Protein AF-0000000086377781 (afdb_homodimer)

InterPro domains:
  IPR003107 HAT (Half-A-TPR) repeat [SM00386] (103-135)
  IPR003107 HAT (Half-A-TPR) repeat [SM00386] (136-169)
  IPR003107 HAT (Half-A-TPR) repeat [SM00386] (243-275)
  IPR011990 Tetratricopeptide-like helical domain superfamily [G3DSA:1.25.40.10] (82-345)
  IPR011990 Tetratricopeptide-like helical domain superfamily [SSF48452] (58-337)
  IPR059164 PRP39, C-terminal HAT repeat [PF23241] (65-203)

Structure (mmCIF, N/CA/C/O backbone):
data_AF-0000000086377781-model_v1
#
loop_
_entity.id
_entity.type
_entity.pdbx_description
1 polymer 'Pre-mRNA-processing factor 39'
#
loop_
_atom_site.group_PDB
_atom_site.id
_atom_site.type_symbol
_atom_site.label_atom_id
_atom_site.label_alt_id
_atom_site.label_comp_id
_atom_site.label_asym_id
_atom_site.label_entity_id
_atom_site.label_seq_id
_atom_site.pdbx_PDB_ins_code
_atom_site.Cartn_x
_atom_site.Cartn_y
_atom_site.Cartn_z
_atom_site.occupancy
_atom_site.B_iso_or_equiv
_atom_site.auth_seq_id
_atom_site.auth_comp_id
_atom_site.auth_asym_id
_atom_site.auth_atom_id
_atom_site.pdbx_PDB_model_num
ATOM 1 N N . ALA A 1 1 ? 1.831 -38.312 -58.688 1 31.59 1 ALA A N 1
ATOM 2 C CA . ALA A 1 1 ? 1.943 -38.25 -57.25 1 31.59 1 ALA A CA 1
ATOM 3 C C . ALA A 1 1 ? 0.597 -38.5 -56.594 1 31.59 1 ALA A C 1
ATOM 5 O O . ALA A 1 1 ? 0.523 -38.656 -55.344 1 31.59 1 ALA A O 1
ATOM 6 N N . SER A 1 2 ? -0.494 -38.406 -57.375 1 34.12 2 SER A N 1
ATOM 7 C CA . SER A 1 2 ? -1.917 -38.406 -57.031 1 34.12 2 SER A CA 1
ATOM 8 C C . SER A 1 2 ? -2.369 -39.812 -56.656 1 34.12 2 SER A C 1
ATOM 10 O O . SER A 1 2 ? -3.195 -39.969 -55.75 1 34.12 2 SER A O 1
ATOM 12 N N . THR A 1 3 ? -1.932 -40.875 -57.438 1 37.75 3 THR A N 1
ATOM 13 C CA . THR A 1 3 ? -2.428 -42.25 -57.344 1 37.75 3 THR A CA 1
ATOM 14 C C . THR A 1 3 ? -1.861 -42.938 -56.125 1 37.75 3 THR A C 1
ATOM 16 O O . THR A 1 3 ? -2.43 -43.938 -55.625 1 37.75 3 THR A O 1
ATOM 19 N N . GLN A 1 4 ? -0.523 -42.625 -55.812 1 32.03 4 GLN A N 1
ATOM 20 C CA . GLN A 1 4 ? 0.218 -43.375 -54.781 1 32.03 4 GLN A CA 1
ATOM 21 C C . GLN A 1 4 ? -0.338 -43.094 -53.406 1 32.03 4 GLN A C 1
ATOM 23 O O . GLN A 1 4 ? -0.135 -43.875 -52.469 1 32.03 4 GLN A O 1
ATOM 28 N N . ASN A 1 5 ? -0.89 -41.844 -53.25 1 31.72 5 ASN A N 1
ATOM 29 C CA . ASN A 1 5 ? -1.349 -41.438 -51.906 1 31.72 5 ASN A CA 1
ATOM 30 C C . ASN A 1 5 ? -2.576 -42.25 -51.469 1 31.72 5 ASN A C 1
ATOM 32 O O . ASN A 1 5 ? -3.068 -42.062 -50.375 1 31.72 5 ASN A O 1
ATOM 36 N N . LEU A 1 6 ? -3.268 -42.938 -52.5 1 32.91 6 LEU A N 1
ATOM 37 C CA . LEU A 1 6 ? -4.461 -43.75 -52.219 1 32.91 6 LEU A CA 1
ATOM 38 C C . LEU A 1 6 ? -4.105 -45 -51.438 1 32.91 6 LEU A C 1
ATOM 40 O O . LEU A 1 6 ? -4.941 -45.562 -50.719 1 32.91 6 LEU A O 1
ATOM 44 N N . GLN A 1 7 ? -2.887 -45.562 -51.875 1 31.39 7 GLN A N 1
ATOM 45 C CA . GLN A 1 7 ? -2.561 -46.875 -51.344 1 31.39 7 GLN A CA 1
ATOM 46 C C . GLN A 1 7 ? -2.305 -46.844 -49.844 1 31.39 7 GLN A C 1
ATOM 48 O O . GLN A 1 7 ? -2.613 -47.781 -49.125 1 31.39 7 GLN A O 1
ATOM 53 N N . ASN A 1 8 ? -1.575 -45.719 -49.469 1 31.3 8 ASN A N 1
ATOM 54 C CA . ASN A 1 8 ? -1.135 -45.719 -48.094 1 31.3 8 ASN A CA 1
ATOM 55 C C . ASN A 1 8 ? -2.305 -45.531 -47.125 1 31.3 8 ASN A C 1
ATOM 57 O O . ASN A 1 8 ? -2.137 -45.625 -45.906 1 31.3 8 ASN A O 1
ATOM 61 N N . CYS A 1 9 ? -3.426 -44.969 -47.688 1 30.78 9 CYS A N 1
ATOM 62 C CA . CYS A 1 9 ? -4.602 -44.844 -46.844 1 30.78 9 CYS A CA 1
ATOM 63 C C . CYS A 1 9 ? -5.18 -46.219 -46.531 1 30.78 9 CYS A C 1
ATOM 65 O O . CYS A 1 9 ? -6.098 -46.344 -45.719 1 30.78 9 CYS A O 1
ATOM 67 N N . LYS A 1 10 ? -4.941 -47.125 -47.594 1 37.44 10 LYS A N 1
ATOM 68 C CA . LYS A 1 10 ? -5.57 -48.438 -47.469 1 37.44 10 LYS A CA 1
ATOM 69 C C . LYS A 1 10 ? -4.969 -49.188 -46.281 1 37.44 10 LYS A C 1
ATOM 71 O O . LYS A 1 10 ? -5.621 -50.062 -45.688 1 37.44 10 LYS A O 1
ATOM 76 N N . ALA A 1 11 ? -3.67 -48.875 -46.125 1 33.34 11 ALA A N 1
ATOM 77 C CA . ALA A 1 11 ? -3.008 -49.75 -45.125 1 33.34 11 ALA A CA 1
ATOM 78 C C . ALA A 1 11 ? -3.398 -49.344 -43.719 1 33.34 11 ALA A C 1
ATOM 80 O O . ALA A 1 11 ? -3.531 -50.188 -42.844 1 33.34 11 ALA A O 1
ATOM 81 N N . TYR A 1 12 ? -3.393 -47.938 -43.438 1 31.16 12 TYR A N 1
ATOM 82 C CA . TYR A 1 12 ? -3.654 -47.562 -42.031 1 31.16 12 TYR A CA 1
ATOM 83 C C . TYR A 1 12 ? -5.055 -47.969 -41.625 1 31.16 12 TYR A C 1
ATOM 85 O O . TYR A 1 12 ? -5.324 -48.156 -40.438 1 31.16 12 TYR A O 1
ATOM 93 N N . LYS A 1 13 ? -5.977 -48.188 -42.562 1 35.62 13 LYS A N 1
ATOM 94 C CA . LYS A 1 13 ? -7.305 -48.688 -42.219 1 35.62 13 LYS A CA 1
ATOM 95 C C . LYS A 1 13 ? -7.242 -50.125 -41.719 1 35.62 13 LYS A C 1
ATOM 97 O O . LYS A 1 13 ? -8 -50.5 -40.812 1 35.62 13 LYS A O 1
ATOM 102 N N . LEU A 1 14 ? -6.285 -50.875 -42.312 1 34.12 14 LEU A N 1
ATOM 103 C CA . LEU A 1 14 ? -6.266 -52.25 -41.906 1 34.12 14 LEU A CA 1
ATOM 104 C C . LEU A 1 14 ? -5.758 -52.406 -40.469 1 34.12 14 LEU A C 1
ATOM 106 O O . LEU A 1 14 ? -6.242 -53.219 -39.719 1 34.12 14 LEU A O 1
ATOM 110 N N . GLU A 1 15 ? -4.707 -51.562 -40.156 1 33.78 15 GLU A N 1
ATOM 111 C CA . GLU A 1 15 ? -4.156 -51.781 -38.812 1 33.78 15 GLU A CA 1
ATOM 112 C C . GLU A 1 15 ? -5.145 -51.344 -37.719 1 33.78 15 GLU A C 1
ATOM 114 O O . GLU A 1 15 ? -5.152 -51.906 -36.625 1 33.78 15 GLU A O 1
ATOM 119 N N . ILE A 1 16 ? -5.961 -50.344 -38.031 1 33.59 16 ILE A N 1
ATOM 120 C CA . ILE A 1 16 ? -6.906 -49.938 -37 1 33.59 16 ILE A CA 1
ATOM 121 C C . ILE A 1 16 ? -7.938 -51.062 -36.781 1 33.59 16 ILE A C 1
ATOM 123 O O . ILE A 1 16 ? -8.422 -51.25 -35.656 1 33.59 16 ILE A O 1
ATOM 127 N N . TRP A 1 17 ? -8.211 -51.875 -37.844 1 32.12 17 TRP A N 1
ATOM 128 C CA . TRP A 1 17 ? -9.195 -52.906 -37.625 1 32.12 17 TRP A CA 1
ATOM 129 C C . TRP A 1 17 ? -8.672 -53.969 -36.656 1 32.12 17 TRP A C 1
ATOM 131 O O . TRP A 1 17 ? -9.422 -54.469 -35.812 1 32.12 17 TRP A O 1
ATOM 141 N N . HIS A 1 18 ? -7.371 -54.219 -36.75 1 33.41 18 HIS A N 1
ATOM 142 C CA . HIS A 1 18 ? -6.902 -55.312 -35.875 1 33.41 18 HIS A CA 1
ATOM 143 C C . HIS A 1 18 ? -6.902 -54.875 -34.406 1 33.41 18 HIS A C 1
ATOM 145 O O . HIS A 1 18 ? -7.031 -55.719 -33.531 1 33.41 18 HIS A O 1
ATOM 151 N N . ILE A 1 19 ? -6.512 -53.594 -34.156 1 33.38 19 ILE A N 1
ATOM 152 C CA . ILE A 1 19 ? -6.391 -53.219 -32.75 1 33.38 19 ILE A CA 1
ATOM 153 C C . ILE A 1 19 ? -7.773 -53.188 -32.125 1 33.38 19 ILE A C 1
ATOM 155 O O . ILE A 1 19 ? -7.918 -53.531 -30.938 1 33.38 19 ILE A O 1
ATOM 159 N N . CYS A 1 20 ? -8.828 -52.812 -32.906 1 33.59 20 CYS A N 1
ATOM 160 C CA . CYS A 1 20 ? -10.133 -52.812 -32.25 1 33.59 20 CYS A CA 1
ATOM 161 C C . CYS A 1 20 ? -10.586 -54.219 -31.906 1 33.59 20 CYS A C 1
ATOM 163 O O . CYS A 1 20 ? -11.586 -54.406 -31.203 1 33.59 20 CYS A O 1
ATOM 165 N N . SER A 1 21 ? -10.023 -55.188 -32.625 1 33.97 21 SER A N 1
ATOM 166 C CA . SER A 1 21 ? -10.555 -56.531 -32.375 1 33.97 21 SER A CA 1
ATOM 167 C C . SER A 1 21 ? -10.102 -57.031 -31.016 1 33.97 21 SER A C 1
ATOM 169 O O . SER A 1 21 ? -10.609 -58.062 -30.531 1 33.97 21 SER A O 1
ATOM 171 N N . SER A 1 22 ? -8.844 -56.719 -30.656 1 34.06 22 SER A N 1
ATOM 172 C CA . SER A 1 22 ? -8.359 -57.5 -29.531 1 34.06 22 SER A CA 1
ATOM 173 C C . SER A 1 22 ? -9 -57.031 -28.234 1 34.06 22 SER A C 1
ATOM 175 O O . SER A 1 22 ? -8.836 -57.688 -27.188 1 34.06 22 SER A O 1
ATOM 177 N N . LEU A 1 23 ? -9.242 -55.781 -28.047 1 34.06 23 LEU A N 1
ATOM 178 C CA . LEU A 1 23 ? -9.609 -55.406 -26.703 1 34.06 23 LEU A CA 1
ATOM 179 C C . LEU A 1 23 ? -11.039 -55.812 -26.375 1 34.06 23 LEU A C 1
ATOM 181 O O . LEU A 1 23 ? -11.703 -55.156 -25.562 1 34.06 23 LEU A O 1
ATOM 185 N N . VAL A 1 24 ? -11.711 -56.625 -27.203 1 30.75 24 VAL A N 1
ATOM 186 C CA . VAL A 1 24 ? -13.055 -56.969 -26.781 1 30.75 24 VAL A CA 1
ATOM 187 C C . VAL A 1 24 ? -12.984 -57.844 -25.531 1 30.75 24 VAL A C 1
ATOM 189 O O . VAL A 1 24 ? -12.461 -58.969 -25.578 1 30.75 24 VAL A O 1
ATOM 192 N N . PRO A 1 25 ? -12.711 -57.25 -24.328 1 32.47 25 PRO A N 1
ATOM 193 C CA . PRO A 1 25 ? -12.812 -58.156 -23.188 1 32.47 25 PRO A CA 1
ATOM 194 C C . PRO A 1 25 ? -13.961 -59.156 -23.328 1 32.47 25 PRO A C 1
ATOM 196 O O . PRO A 1 25 ? -14.922 -58.906 -24.062 1 32.47 25 PRO A O 1
ATOM 199 N N . SER A 1 26 ? -13.656 -60.406 -23.078 1 31.7 26 SER A N 1
ATOM 200 C CA . SER A 1 26 ? -14.617 -61.5 -22.922 1 31.7 26 SER A CA 1
ATOM 201 C C . SER A 1 26 ? -15.766 -61.094 -22 1 31.7 26 SER A C 1
ATOM 203 O O . SER A 1 26 ? -15.562 -60.812 -20.828 1 31.7 26 SER A O 1
ATOM 205 N N . ILE A 1 27 ? -16.719 -60.219 -22.328 1 30.03 27 ILE A N 1
ATOM 206 C CA . ILE A 1 27 ? -17.969 -60.062 -21.609 1 30.03 27 ILE A CA 1
ATOM 207 C C . ILE A 1 27 ? -18.453 -61.406 -21.078 1 30.03 27 ILE A C 1
ATOM 209 O O . ILE A 1 27 ? -18.703 -62.344 -21.859 1 30.03 27 ILE A O 1
ATOM 213 N N . SER A 1 28 ? -17.844 -61.844 -19.938 1 30.23 28 SER A N 1
ATOM 214 C CA . SER A 1 28 ? -18.438 -62.938 -19.172 1 30.23 28 SER A CA 1
ATOM 215 C C . SER A 1 28 ? -19.953 -62.938 -19.281 1 30.23 28 SER A C 1
ATOM 217 O O . SER A 1 28 ? -20.578 -61.875 -19.391 1 30.23 28 SER A O 1
ATOM 219 N N . LEU A 1 29 ? -20.547 -64.062 -19.562 1 30.47 29 LEU A N 1
ATOM 220 C CA . LEU A 1 29 ? -21.906 -64.562 -19.75 1 30.47 29 LEU A CA 1
ATOM 221 C C . LEU A 1 29 ? -22.844 -64.062 -18.688 1 30.47 29 LEU A C 1
ATOM 223 O O . LEU A 1 29 ? -22.438 -63.844 -17.547 1 30.47 29 LEU A O 1
ATOM 227 N N . ILE A 1 30 ? -23.984 -63.438 -19.109 1 31.7 30 ILE A N 1
ATOM 228 C CA . ILE A 1 30 ? -25.266 -63.031 -18.531 1 31.7 30 ILE A CA 1
ATOM 229 C C . ILE A 1 30 ? -25.656 -64 -17.422 1 31.7 30 ILE A C 1
ATOM 231 O O . ILE A 1 30 ? -25.75 -65.25 -17.656 1 31.7 30 ILE A O 1
ATOM 235 N N . SER A 1 31 ? -25.234 -63.75 -16.188 1 32.78 31 SER A N 1
ATOM 236 C CA . SER A 1 31 ? -25.922 -64.5 -15.133 1 32.78 31 SER A CA 1
ATOM 237 C C . SER A 1 31 ? -27.375 -64.75 -15.492 1 32.78 31 SER A C 1
ATOM 239 O O . SER A 1 31 ? -28.016 -63.906 -16.172 1 32.78 31 SER A O 1
ATOM 241 N N . PRO A 1 32 ? -27.859 -66 -15.391 1 34.38 32 PRO A N 1
ATOM 242 C CA . PRO A 1 32 ? -29.281 -66.312 -15.594 1 34.38 32 PRO A CA 1
ATOM 243 C C . PRO A 1 32 ? -30.203 -65.375 -14.852 1 34.38 32 PRO A C 1
ATOM 245 O O . PRO A 1 32 ? -30.109 -65.25 -13.625 1 34.38 32 PRO A O 1
ATOM 248 N N . LEU A 1 33 ? -30.422 -64.062 -15.305 1 32.5 33 LEU A N 1
ATOM 249 C CA . LEU A 1 33 ? -31.5 -63.25 -14.789 1 32.5 33 LEU A CA 1
ATOM 250 C C . LEU A 1 33 ? -32.688 -64.062 -14.32 1 32.5 33 LEU A C 1
ATOM 252 O O . LEU A 1 33 ? -32.844 -65.25 -14.766 1 32.5 33 LEU A O 1
ATOM 256 N N . LEU A 1 34 ? -33.375 -63.625 -13.266 1 37.03 34 LEU A N 1
ATOM 257 C CA . LEU A 1 34 ? -34.625 -64.125 -12.672 1 37.03 34 LEU A CA 1
ATOM 258 C C . LEU A 1 34 ? -35.562 -64.562 -13.75 1 37.03 34 LEU A C 1
ATOM 260 O O . LEU A 1 34 ? -35.5 -64.125 -14.898 1 37.03 34 LEU A O 1
ATOM 264 N N . PRO A 1 35 ? -36.312 -65.75 -13.516 1 37.31 35 PRO A N 1
ATOM 265 C CA . PRO A 1 35 ? -37.375 -66.188 -14.383 1 37.31 35 PRO A CA 1
ATOM 266 C C . PRO A 1 35 ? -38.281 -65.062 -14.891 1 37.31 35 PRO A C 1
ATOM 268 O O . PRO A 1 35 ? -38.969 -64.438 -14.102 1 37.31 35 PRO A O 1
ATOM 271 N N . PHE A 1 36 ? -37.75 -64.125 -15.539 1 37.38 36 PHE A N 1
ATOM 272 C CA . PHE A 1 36 ? -38.781 -63.25 -16.156 1 37.38 36 PHE A CA 1
ATOM 273 C C . PHE A 1 36 ? -39.875 -64.125 -16.797 1 37.38 36 PHE A C 1
ATOM 275 O O . PHE A 1 36 ? -39.562 -64.938 -17.672 1 37.38 36 PHE A O 1
ATOM 282 N N . GLN A 1 37 ? -40.906 -64.5 -16.078 1 41.94 37 GLN A N 1
ATOM 283 C CA . GLN A 1 37 ? -42.094 -65.25 -16.5 1 41.94 37 GLN A CA 1
ATOM 284 C C . GLN A 1 37 ? -42.469 -64.875 -17.938 1 41.94 37 GLN A C 1
ATOM 286 O O . GLN A 1 37 ? -43.031 -65.75 -18.641 1 41.94 37 GLN A O 1
ATOM 291 N N . GLY A 1 38 ? -42.781 -63.562 -18.172 1 44.16 38 GLY A N 1
ATOM 292 C CA . GLY A 1 38 ? -43.469 -63.344 -19.453 1 44.16 38 GLY A CA 1
ATOM 293 C C . GLY A 1 38 ? -42.531 -63.594 -20.641 1 44.16 38 GLY A C 1
ATOM 294 O O . GLY A 1 38 ? -41.312 -63.562 -20.516 1 44.16 38 GLY A O 1
ATOM 295 N N . ALA A 1 39 ? -42.938 -64.375 -21.734 1 48.16 39 ALA A N 1
ATOM 296 C CA . ALA A 1 39 ? -42.375 -64.75 -23.031 1 48.16 39 ALA A CA 1
ATOM 297 C C . ALA A 1 39 ? -41.625 -63.594 -23.656 1 48.16 39 ALA A C 1
ATOM 299 O O . ALA A 1 39 ? -42.219 -62.656 -24.156 1 48.16 39 ALA A O 1
ATOM 300 N N . LEU A 1 40 ? -40.531 -63.031 -23.062 1 53.06 40 LEU A N 1
ATOM 301 C CA . LEU A 1 40 ? -39.844 -62 -23.797 1 53.06 40 LEU A CA 1
ATOM 302 C C . LEU A 1 40 ? -39.531 -62.469 -25.219 1 53.06 40 LEU A C 1
ATOM 304 O O . LEU A 1 40 ? -39.062 -63.562 -25.438 1 53.06 40 LEU A O 1
ATOM 308 N N . ASP A 1 41 ? -40.281 -62 -26.266 1 63.66 41 ASP A N 1
ATOM 309 C CA . ASP A 1 41 ? -40.188 -62.312 -27.688 1 63.66 41 ASP A CA 1
ATOM 310 C C . ASP A 1 41 ? -38.75 -62.312 -28.156 1 63.66 41 ASP A C 1
ATOM 312 O O . ASP A 1 41 ? -38.031 -61.312 -27.922 1 63.66 41 ASP A O 1
ATOM 316 N N . PRO A 1 42 ? -38.156 -63.438 -28.375 1 67.06 42 PRO A N 1
ATOM 317 C CA . PRO A 1 42 ? -36.781 -63.562 -28.859 1 67.06 42 PRO A CA 1
ATOM 318 C C . PRO A 1 42 ? -36.438 -62.5 -29.906 1 67.06 42 PRO A C 1
ATOM 320 O O . PRO A 1 42 ? -35.312 -62.031 -29.953 1 67.06 42 PRO A O 1
ATOM 323 N N . GLU A 1 43 ? -37.469 -62.156 -30.609 1 68.12 43 GLU A N 1
ATOM 324 C CA . GLU A 1 43 ? -37.219 -61.188 -31.672 1 68.12 43 GLU A CA 1
ATOM 325 C C . GLU A 1 43 ? -36.906 -59.812 -31.094 1 68.12 43 GLU A C 1
ATOM 327 O O . GLU A 1 43 ? -36.031 -59.125 -31.609 1 68.12 43 GLU A O 1
ATOM 332 N N . LYS A 1 44 ? -37.438 -59.531 -30.062 1 76.75 44 LYS A N 1
ATOM 333 C CA . LYS A 1 44 ? -37.219 -58.219 -29.438 1 76.75 44 LYS A CA 1
ATOM 334 C C . LYS A 1 44 ? -35.844 -58.188 -28.734 1 76.75 44 LYS A C 1
ATOM 336 O O . LYS A 1 44 ? -35.156 -57.156 -28.766 1 76.75 44 LYS A O 1
ATOM 341 N N . LEU A 1 45 ? -35.531 -59.281 -28.203 1 70.19 45 LEU A N 1
ATOM 342 C CA . LEU A 1 45 ? -34.25 -59.344 -27.547 1 70.19 45 LEU A CA 1
ATOM 343 C C . LEU A 1 45 ? -33.125 -59.219 -28.578 1 70.19 45 LEU A C 1
ATOM 345 O O . LEU A 1 45 ? -32.094 -58.562 -28.297 1 70.19 45 LEU A O 1
ATOM 349 N N . ILE A 1 46 ? -33.406 -59.906 -29.719 1 73.38 46 ILE A N 1
ATOM 350 C CA . ILE A 1 46 ? -32.406 -59.812 -30.797 1 73.38 46 ILE A CA 1
ATOM 351 C C . ILE A 1 46 ? -32.344 -58.375 -31.297 1 73.38 46 ILE A C 1
ATOM 353 O O . ILE A 1 46 ? -31.25 -57.844 -31.531 1 73.38 46 ILE A O 1
ATOM 357 N N . GLU A 1 47 ? -33.469 -57.75 -31.406 1 75.88 47 GLU A N 1
ATOM 358 C CA . GLU A 1 47 ? -33.531 -56.375 -31.875 1 75.88 47 GLU A CA 1
ATOM 359 C C . GLU A 1 47 ? -32.844 -55.406 -30.906 1 75.88 47 GLU A C 1
ATOM 361 O O . GLU A 1 47 ? -32.125 -54.5 -31.328 1 75.88 47 GLU A O 1
ATOM 366 N N . GLN A 1 48 ? -33 -55.625 -29.672 1 78.31 48 GLN A N 1
ATOM 367 C CA . GLN A 1 48 ? -32.375 -54.812 -28.656 1 78.31 48 GLN A CA 1
ATOM 368 C C . GLN A 1 48 ? -30.859 -55 -28.656 1 78.31 48 GLN A C 1
ATOM 370 O O . GLN A 1 48 ? -30.109 -54.031 -28.516 1 78.31 48 GLN A O 1
ATOM 375 N N . SER A 1 49 ? -30.609 -56.281 -28.844 1 75.19 49 SER A N 1
ATOM 376 C CA . SER A 1 49 ? -29.188 -56.594 -28.906 1 75.19 49 SER A CA 1
ATOM 377 C C . SER A 1 49 ? -28.531 -55.938 -30.125 1 75.19 49 SER A C 1
ATOM 379 O O . SER A 1 49 ? -27.422 -55.406 -30.031 1 75.19 49 SER A O 1
ATOM 381 N N . ILE A 1 50 ? -29.266 -56 -31.172 1 76.81 50 ILE A N 1
ATOM 382 C CA . ILE A 1 50 ? -28.766 -55.406 -32.406 1 76.81 50 ILE A CA 1
ATOM 383 C C . ILE A 1 50 ? -28.688 -53.875 -32.25 1 76.81 50 ILE A C 1
ATOM 385 O O . ILE A 1 50 ? -27.719 -53.25 -32.656 1 76.81 50 ILE A O 1
ATOM 389 N N . SER A 1 51 ? -29.641 -53.344 -31.609 1 78.31 51 SER A N 1
ATOM 390 C CA . SER A 1 51 ? -29.688 -51.906 -31.391 1 78.31 51 SER A CA 1
ATOM 391 C C . SER A 1 51 ? -28.547 -51.438 -30.5 1 78.31 51 SER A C 1
ATOM 393 O O . SER A 1 51 ? -27.922 -50.406 -30.781 1 78.31 51 SER A O 1
ATOM 395 N N . ILE A 1 52 ? -28.297 -52.188 -29.516 1 74.5 52 ILE A N 1
ATOM 396 C CA . ILE A 1 52 ? -27.203 -51.844 -28.609 1 74.5 52 ILE A CA 1
ATOM 397 C C . ILE A 1 52 ? -25.875 -51.969 -29.359 1 74.5 52 ILE A C 1
ATOM 399 O O . ILE A 1 52 ? -25 -51.125 -29.234 1 74.5 52 ILE A O 1
ATOM 403 N N . ARG A 1 53 ? -25.781 -53.062 -30.188 1 72.31 53 ARG A N 1
ATOM 404 C CA . ARG A 1 53 ? -24.562 -53.25 -30.953 1 72.31 53 ARG A CA 1
ATOM 405 C C . ARG A 1 53 ? -24.375 -52.156 -31.984 1 72.31 53 ARG A C 1
ATOM 407 O O . ARG A 1 53 ? -23.266 -51.656 -32.219 1 72.31 53 ARG A O 1
ATOM 414 N N . GLN A 1 54 ? -25.516 -51.75 -32.5 1 75.94 54 GLN A N 1
ATOM 415 C CA . GLN A 1 54 ? -25.469 -50.656 -33.5 1 75.94 54 GLN A CA 1
ATOM 416 C C . GLN A 1 54 ? -25.078 -49.344 -32.812 1 75.94 54 GLN A C 1
ATOM 418 O O . GLN A 1 54 ? -24.328 -48.562 -33.375 1 75.94 54 GLN A O 1
ATOM 423 N N . GLN A 1 55 ? -25.5 -49.156 -31.672 1 73.38 55 GLN A N 1
ATOM 424 C CA . GLN A 1 55 ? -25.156 -47.969 -30.922 1 73.38 55 GLN A CA 1
ATOM 425 C C . GLN A 1 55 ? -23.688 -47.938 -30.547 1 73.38 55 GLN A C 1
ATOM 427 O O . GLN A 1 55 ? -23.016 -46.906 -30.672 1 73.38 55 GLN A O 1
ATOM 432 N N . ILE A 1 56 ? -23.297 -49.031 -30.125 1 73.5 56 ILE A N 1
ATOM 433 C CA . ILE A 1 56 ? -21.875 -49.188 -29.781 1 73.5 56 ILE A CA 1
ATOM 434 C C . ILE A 1 56 ? -21.016 -48.969 -31.031 1 73.5 56 ILE A C 1
ATOM 436 O O . ILE A 1 56 ? -20 -48.281 -30.984 1 73.5 56 ILE A O 1
ATOM 440 N N . PHE A 1 57 ? -21.5 -49.5 -32.094 1 75.62 57 PHE A N 1
ATOM 441 C CA . PHE A 1 57 ? -20.781 -49.375 -33.344 1 75.62 57 PHE A CA 1
ATOM 442 C C . PHE A 1 57 ? -20.766 -47.906 -33.812 1 75.62 57 PHE A C 1
ATOM 444 O O . PHE A 1 57 ? -19.734 -47.406 -34.219 1 75.62 57 PHE A O 1
ATOM 451 N N . SER A 1 58 ? -21.844 -47.312 -33.688 1 72.62 58 SER A N 1
ATOM 452 C CA . SER A 1 58 ? -21.938 -45.938 -34.094 1 72.62 58 SER A CA 1
ATOM 453 C C . SER A 1 58 ? -21.094 -45.031 -33.188 1 72.62 58 SER A C 1
ATOM 455 O O . SER A 1 58 ? -20.438 -44.094 -33.688 1 72.62 58 SER A O 1
ATOM 457 N N . HIS A 1 59 ? -21.125 -45.344 -31.984 1 72 59 HIS A N 1
ATOM 458 C CA . HIS A 1 59 ? -20.328 -44.594 -31.031 1 72 59 HIS A CA 1
ATOM 459 C C . HIS A 1 59 ? -18.828 -44.781 -31.297 1 72 59 HIS A C 1
ATOM 461 O O . HIS A 1 59 ? -18.078 -43.781 -31.328 1 72 59 HIS A O 1
ATOM 467 N N . ASN A 1 60 ? -18.516 -45.938 -31.531 1 73.38 60 ASN A N 1
ATOM 468 C CA . ASN A 1 60 ? -17.125 -46.219 -31.844 1 73.38 60 ASN A CA 1
ATOM 469 C C . ASN A 1 60 ? -16.688 -45.594 -33.156 1 73.38 60 ASN A C 1
ATOM 471 O O . ASN A 1 60 ? -15.562 -45.094 -33.25 1 73.38 60 ASN A O 1
ATOM 475 N N . GLU A 1 61 ? -17.594 -45.625 -34.094 1 74.25 61 GLU A N 1
ATOM 476 C CA . GLU A 1 61 ? -17.312 -45 -35.375 1 74.25 61 GLU A CA 1
ATOM 477 C C . GLU A 1 61 ? -17.141 -43.5 -35.25 1 74.25 61 GLU A C 1
ATOM 479 O O . GLU A 1 61 ? -16.281 -42.906 -35.875 1 74.25 61 GLU A O 1
ATOM 484 N N . ALA A 1 62 ? -17.953 -42.969 -34.438 1 75 62 ALA A N 1
ATOM 485 C CA . ALA A 1 62 ? -17.875 -41.531 -34.188 1 75 62 ALA A CA 1
ATOM 486 C C . ALA A 1 62 ? -16.547 -41.156 -33.531 1 75 62 ALA A C 1
ATOM 488 O O . ALA A 1 62 ? -15.922 -40.156 -33.875 1 75 62 ALA A O 1
ATOM 489 N N . GLU A 1 63 ? -16.156 -41.906 -32.594 1 78.75 63 GLU A N 1
ATOM 490 C CA . GLU A 1 63 ? -14.891 -41.688 -31.922 1 78.75 63 GLU A CA 1
ATOM 491 C C . GLU A 1 63 ? -13.711 -41.844 -32.875 1 78.75 63 GLU A C 1
ATOM 493 O O . GLU A 1 63 ? -12.766 -41.031 -32.844 1 78.75 63 GLU A O 1
ATOM 498 N N . VAL A 1 64 ? -13.797 -42.812 -33.656 1 81.94 64 VAL A N 1
ATOM 499 C CA . VAL A 1 64 ? -12.727 -43.062 -34.625 1 81.94 64 VAL A CA 1
ATOM 500 C C . VAL A 1 64 ? -12.648 -41.906 -35.625 1 81.94 64 VAL A C 1
ATOM 502 O O . VAL A 1 64 ? -11.562 -41.469 -36 1 81.94 64 VAL A O 1
ATOM 505 N N . SER A 1 65 ? -13.805 -41.469 -36 1 84.44 65 SER A N 1
ATOM 506 C CA . SER A 1 65 ? -13.844 -40.344 -36.969 1 84.44 65 SER A CA 1
ATOM 507 C C . SER A 1 65 ? -13.227 -39.094 -36.375 1 84.44 65 SER A C 1
ATOM 509 O O . SER A 1 65 ? -12.508 -38.375 -37.062 1 84.44 65 SER A O 1
ATOM 511 N N . LYS A 1 66 ? -13.531 -38.875 -35.156 1 87.62 66 LYS A N 1
ATOM 512 C CA . LYS A 1 66 ? -12.953 -37.688 -34.5 1 87.62 66 LYS A CA 1
ATOM 513 C C . LYS A 1 66 ? -11.438 -37.812 -34.406 1 87.62 66 LYS A C 1
ATOM 515 O O . LYS A 1 66 ? -10.727 -36.812 -34.688 1 87.62 66 LYS A O 1
ATOM 520 N N . ARG A 1 67 ? -10.969 -38.938 -34.156 1 90.5 67 ARG A N 1
ATOM 521 C CA . ARG A 1 67 ? -9.523 -39.156 -34.062 1 90.5 67 ARG A CA 1
ATOM 522 C C . ARG A 1 67 ? -8.867 -38.938 -35.438 1 90.5 67 ARG A C 1
ATOM 524 O O . ARG A 1 67 ? -7.77 -38.406 -35.531 1 90.5 67 ARG A O 1
ATOM 531 N N . TRP A 1 68 ? -9.555 -39.344 -36.406 1 91 68 TRP A N 1
ATOM 532 C CA . TRP A 1 68 ? -9.039 -39.156 -37.75 1 91 68 TRP A CA 1
ATOM 533 C C . TRP A 1 68 ? -8.875 -37.688 -38.062 1 91 68 TRP A C 1
ATOM 535 O O . TRP A 1 68 ? -7.898 -37.281 -38.719 1 91 68 TRP A O 1
ATOM 545 N N . ASN A 1 69 ? -9.836 -37 -37.719 1 93.5 69 ASN A N 1
ATOM 546 C CA . ASN A 1 69 ? -9.766 -35.562 -37.969 1 93.5 69 ASN A CA 1
ATOM 547 C C . ASN A 1 69 ? -8.562 -34.938 -37.25 1 93.5 69 ASN A C 1
ATOM 549 O O . ASN A 1 69 ? -7.891 -34.062 -37.812 1 93.5 69 ASN A O 1
ATOM 553 N N . PHE A 1 70 ? -8.312 -35.375 -35.969 1 95.88 70 PHE A N 1
ATOM 554 C CA . PHE A 1 70 ? -7.145 -34.875 -35.25 1 95.88 70 PHE A CA 1
ATOM 555 C C . PHE A 1 70 ? -5.859 -35.312 -35.969 1 95.88 70 PHE A C 1
ATOM 557 O O . PHE A 1 70 ? -4.938 -34.5 -36.125 1 95.88 70 PHE A O 1
ATOM 564 N N . GLU A 1 71 ? -5.828 -36.594 -36.406 1 95.12 71 GLU A N 1
ATOM 565 C CA . GLU A 1 71 ? -4.641 -37.125 -37.062 1 95.12 71 GLU A CA 1
ATOM 566 C C . GLU A 1 71 ? -4.348 -36.406 -38.375 1 95.12 71 GLU A C 1
ATOM 568 O O . GLU A 1 71 ? -3.186 -36.125 -38.688 1 95.12 71 GLU A O 1
ATOM 573 N N . ASP A 1 72 ? -5.391 -36.062 -39.062 1 93.38 72 ASP A N 1
ATOM 574 C CA . ASP A 1 72 ? -5.258 -35.312 -40.312 1 93.38 72 ASP A CA 1
ATOM 575 C C . ASP A 1 72 ? -4.73 -33.906 -40.062 1 93.38 72 ASP A C 1
ATOM 577 O O . ASP A 1 72 ? -4.164 -33.281 -40.969 1 93.38 72 ASP A O 1
ATOM 581 N N . GLY A 1 73 ? -4.961 -33.438 -38.938 1 94 73 GLY A N 1
ATOM 582 C CA . GLY A 1 73 ? -4.535 -32.094 -38.594 1 94 73 GLY A CA 1
ATOM 583 C C . GLY A 1 73 ? -3.064 -32 -38.219 1 94 73 GLY A C 1
ATOM 584 O O . GLY A 1 73 ? -2.496 -30.922 -38.156 1 94 73 GLY A O 1
ATOM 585 N N . ILE A 1 74 ? -2.449 -33.156 -38 1 95.38 74 ILE A N 1
ATOM 586 C CA . ILE A 1 74 ? -1.023 -33.188 -37.688 1 95.38 74 ILE A CA 1
ATOM 587 C C . ILE A 1 74 ? -0.215 -33.125 -38.969 1 95.38 74 ILE A C 1
ATOM 589 O O . ILE A 1 74 ? -0.078 -34.094 -39.688 1 95.38 74 ILE A O 1
ATOM 593 N N . LYS A 1 75 ? 0.307 -32 -39.219 1 92.88 75 LYS A N 1
ATOM 594 C CA . LYS A 1 75 ? 1.035 -31.781 -40.469 1 92.88 75 LYS A CA 1
ATOM 595 C C . LYS A 1 75 ? 2.52 -32.094 -40.312 1 92.88 75 LYS A C 1
ATOM 597 O O . LYS A 1 75 ? 3.189 -32.469 -41.25 1 92.88 75 LYS A O 1
ATOM 602 N N . ARG A 1 76 ? 3.057 -31.938 -39.031 1 93.06 76 ARG A N 1
ATOM 603 C CA . ARG A 1 76 ? 4.457 -32.188 -38.719 1 93.06 76 ARG A CA 1
ATOM 604 C C . ARG A 1 76 ? 4.59 -33.125 -37.5 1 93.06 76 ARG A C 1
ATOM 606 O O . ARG A 1 76 ? 4.723 -32.656 -36.375 1 93.06 76 ARG A O 1
ATOM 613 N N . PRO A 1 77 ? 4.711 -34.406 -37.75 1 91.31 77 PRO A N 1
ATOM 614 C CA . PRO A 1 77 ? 4.773 -35.344 -36.625 1 91.31 77 PRO A CA 1
ATOM 615 C C . PRO A 1 77 ? 6.188 -35.531 -36.094 1 91.31 77 PRO A C 1
ATOM 617 O O . PRO A 1 77 ? 6.391 -36.25 -35.125 1 91.31 77 PRO A O 1
ATOM 620 N N . TYR A 1 78 ? 7.141 -34.875 -36.75 1 93.94 78 TYR A N 1
ATOM 621 C CA . TYR A 1 78 ? 8.531 -34.938 -36.312 1 93.94 78 TYR A CA 1
ATOM 622 C C . TYR A 1 78 ? 8.984 -33.594 -35.75 1 93.94 78 TYR A C 1
ATOM 624 O O . TYR A 1 78 ? 8.328 -32.562 -35.938 1 93.94 78 TYR A O 1
ATOM 632 N N . PHE A 1 79 ? 10.094 -33.562 -35.062 1 94.75 79 PHE A N 1
ATOM 633 C CA . PHE A 1 79 ? 10.602 -32.344 -34.469 1 94.75 79 PHE A CA 1
ATOM 634 C C . PHE A 1 79 ? 11.258 -31.453 -35.531 1 94.75 79 PHE A C 1
ATOM 636 O O . PHE A 1 79 ? 11.969 -31.953 -36.406 1 94.75 79 PHE A O 1
ATOM 643 N N . HIS A 1 80 ? 10.984 -30.234 -35.438 1 93.75 80 HIS A N 1
ATOM 644 C CA . HIS A 1 80 ? 11.648 -29.188 -36.219 1 93.75 80 HIS A CA 1
ATOM 645 C C . HIS A 1 80 ? 11.82 -27.922 -35.375 1 93.75 80 HIS A C 1
ATOM 647 O O . HIS A 1 80 ? 10.961 -27.594 -34.562 1 93.75 80 HIS A O 1
ATOM 653 N N . VAL A 1 81 ? 12.938 -27.234 -35.656 1 92.38 81 VAL A N 1
ATOM 654 C CA . VAL A 1 81 ? 13.289 -26.062 -34.875 1 92.38 81 VAL A CA 1
ATOM 655 C C . VAL A 1 81 ? 12.305 -24.922 -35.156 1 92.38 81 VAL A C 1
ATOM 657 O O . VAL A 1 81 ? 12.055 -24.078 -34.312 1 92.38 81 VAL A O 1
ATOM 660 N N . LYS A 1 82 ? 11.742 -25 -36.344 1 94.62 82 LYS A N 1
ATOM 661 C CA . LYS A 1 82 ? 10.758 -23.969 -36.688 1 94.62 82 LYS A CA 1
ATOM 662 C C . LYS A 1 82 ? 9.492 -24.109 -35.844 1 94.62 82 LYS A C 1
ATOM 664 O O . LYS A 1 82 ? 8.961 -25.219 -35.719 1 94.62 82 LYS A O 1
ATOM 669 N N . PRO A 1 83 ? 8.992 -23.078 -35.344 1 95.06 83 PRO A N 1
ATOM 670 C CA . PRO A 1 83 ? 7.793 -23.141 -34.5 1 95.06 83 PRO A CA 1
ATOM 671 C C . PRO A 1 83 ? 6.57 -23.656 -35.25 1 95.06 83 PRO A C 1
ATOM 673 O O . PRO A 1 83 ? 6.469 -23.438 -36.469 1 95.06 83 PRO A O 1
ATOM 676 N N . LEU A 1 84 ? 5.719 -24.328 -34.562 1 95.62 84 LEU A N 1
ATOM 677 C CA . LEU A 1 84 ? 4.465 -24.812 -35.125 1 95.62 84 LEU A CA 1
ATOM 678 C C . LEU A 1 84 ? 3.443 -23.688 -35.25 1 95.62 84 LEU A C 1
ATOM 680 O O . LEU A 1 84 ? 3.484 -22.734 -34.469 1 95.62 84 LEU A O 1
ATOM 684 N N . GLU A 1 85 ? 2.676 -23.781 -36.281 1 95.38 85 GLU A N 1
ATOM 685 C CA . GLU A 1 85 ? 1.594 -22.812 -36.438 1 95.38 85 GLU A CA 1
ATOM 686 C C . GLU A 1 85 ? 0.575 -22.938 -35.312 1 95.38 85 GLU A C 1
ATOM 688 O O . GLU A 1 85 ? 0.432 -24 -34.719 1 95.38 85 GLU A O 1
ATOM 693 N N . ARG A 1 86 ? -0.16 -21.859 -35.062 1 94.12 86 ARG A N 1
ATOM 694 C CA . ARG A 1 86 ? -1.146 -21.812 -33.969 1 94.12 86 ARG A CA 1
ATOM 695 C C . ARG A 1 86 ? -2.195 -22.906 -34.156 1 94.12 86 ARG A C 1
ATOM 697 O O . ARG A 1 86 ? -2.619 -23.531 -33.188 1 94.12 86 ARG A O 1
ATOM 704 N N . ALA A 1 87 ? -2.559 -23.141 -35.375 1 95.06 87 ALA A N 1
ATOM 705 C CA . ALA A 1 87 ? -3.586 -24.141 -35.656 1 95.06 87 ALA A CA 1
ATOM 706 C C . ALA A 1 87 ? -3.102 -25.547 -35.312 1 95.06 87 ALA A C 1
ATOM 708 O O . ALA A 1 87 ? -3.879 -26.375 -34.844 1 95.06 87 ALA A O 1
ATOM 709 N N . GLN A 1 88 ? -1.909 -25.828 -35.531 1 95.94 88 GLN A N 1
ATOM 710 C CA . GLN A 1 88 ? -1.333 -27.125 -35.219 1 95.94 88 GLN A CA 1
ATOM 711 C C . GLN A 1 88 ? -1.255 -27.344 -33.719 1 95.94 88 GLN A C 1
ATOM 713 O O . GLN A 1 88 ? -1.539 -28.438 -33.219 1 95.94 88 GLN A O 1
ATOM 718 N N . LEU A 1 89 ? -0.862 -26.328 -33.062 1 97 89 LEU A N 1
ATOM 719 C CA . LEU A 1 89 ? -0.808 -26.391 -31.609 1 97 89 LEU A CA 1
ATOM 720 C C . LEU A 1 89 ? -2.197 -26.625 -31.016 1 97 89 LEU A C 1
ATOM 722 O O . LEU A 1 89 ? -2.359 -27.438 -30.109 1 97 89 LEU A O 1
ATOM 726 N N . ARG A 1 90 ? -3.158 -25.938 -31.562 1 96.88 90 ARG A N 1
ATOM 727 C CA . ARG A 1 90 ? -4.535 -26.125 -31.125 1 96.88 90 ARG A CA 1
ATOM 728 C C . ARG A 1 90 ? -5.008 -27.547 -31.375 1 96.88 90 ARG A C 1
ATOM 730 O O . ARG A 1 90 ? -5.707 -28.141 -30.547 1 96.88 90 ARG A O 1
ATOM 737 N N . ASN A 1 91 ? -4.641 -28.094 -32.5 1 97.44 91 ASN A N 1
ATOM 738 C CA . ASN A 1 91 ? -5.008 -29.469 -32.812 1 97.44 91 ASN A CA 1
ATOM 739 C C . ASN A 1 91 ? -4.461 -30.453 -31.781 1 97.44 91 ASN A C 1
ATOM 741 O O . ASN A 1 91 ? -5.18 -31.344 -31.328 1 97.44 91 ASN A O 1
ATOM 745 N N . TRP A 1 92 ? -3.193 -30.234 -31.438 1 97.75 92 TRP A N 1
ATOM 746 C CA . TRP A 1 92 ? -2.584 -31.109 -30.438 1 97.75 92 TRP A CA 1
ATOM 747 C C . TRP A 1 92 ? -3.295 -30.969 -29.094 1 97.75 92 TRP A C 1
ATOM 749 O O . TRP A 1 92 ? -3.578 -31.969 -28.438 1 97.75 92 TRP A O 1
ATOM 759 N N . ARG A 1 93 ? -3.605 -29.766 -28.719 1 97.5 93 ARG A N 1
ATOM 760 C CA . ARG A 1 93 ? -4.293 -29.516 -27.453 1 97.5 93 ARG A CA 1
ATOM 761 C C . ARG A 1 93 ? -5.637 -30.234 -27.406 1 97.5 93 ARG A C 1
ATOM 763 O O . ARG A 1 93 ? -5.938 -30.953 -26.453 1 97.5 93 ARG A O 1
ATOM 770 N N . ASP A 1 94 ? -6.375 -30.016 -28.422 1 97.25 94 ASP A N 1
ATOM 771 C CA . ASP A 1 94 ? -7.715 -30.594 -28.5 1 97.25 94 ASP A CA 1
ATOM 772 C C . ASP A 1 94 ? -7.656 -32.125 -28.562 1 97.25 94 ASP A C 1
ATOM 774 O O . ASP A 1 94 ? -8.492 -32.812 -27.969 1 97.25 94 ASP A O 1
ATOM 778 N N . TYR A 1 95 ? -6.73 -32.625 -29.297 1 97.38 95 TYR A N 1
ATOM 779 C CA . TYR A 1 95 ? -6.543 -34.062 -29.422 1 97.38 95 TYR A CA 1
ATOM 780 C C . TYR A 1 95 ? -6.223 -34.688 -28.078 1 97.38 95 TYR A C 1
ATOM 782 O O . TYR A 1 95 ? -6.836 -35.688 -27.672 1 97.38 95 TYR A O 1
ATOM 790 N N . LEU A 1 96 ? -5.328 -34.094 -27.391 1 97.94 96 LEU A N 1
ATOM 791 C CA . LEU A 1 96 ? -4.949 -34.594 -26.078 1 97.94 96 LEU A CA 1
ATOM 792 C C . LEU A 1 96 ? -6.129 -34.531 -25.109 1 97.94 96 LEU A C 1
ATOM 794 O O . LEU A 1 96 ? -6.367 -35.469 -24.344 1 97.94 96 LEU A O 1
ATOM 798 N N . ASP A 1 97 ? -6.859 -33.406 -25.188 1 97.31 97 ASP A N 1
ATOM 799 C CA . ASP A 1 97 ? -8.031 -33.281 -24.328 1 97.31 97 ASP A CA 1
ATOM 800 C C . ASP A 1 97 ? -9.047 -34.375 -24.609 1 97.31 97 ASP A C 1
ATOM 802 O O . ASP A 1 97 ? -9.617 -34.938 -23.672 1 97.31 97 ASP A O 1
ATOM 806 N N . PHE A 1 98 ? -9.219 -34.594 -25.812 1 96.19 98 PHE A N 1
ATOM 807 C CA . PHE A 1 98 ? -10.164 -35.625 -26.234 1 96.19 98 PHE A CA 1
ATOM 808 C C . PHE A 1 98 ? -9.727 -37 -25.719 1 96.19 98 PHE A C 1
ATOM 810 O O . PHE A 1 98 ? -10.539 -37.75 -25.172 1 96.19 98 PHE A O 1
ATOM 817 N N . GLU A 1 99 ? -8.445 -37.375 -25.875 1 96 99 GLU A N 1
ATOM 818 C CA . GLU A 1 99 ? -7.941 -38.688 -25.5 1 96 99 GLU A CA 1
ATOM 819 C C . GLU A 1 99 ? -7.941 -38.844 -23.984 1 96 99 GLU A C 1
ATOM 821 O O . GLU A 1 99 ? -8.172 -39.938 -23.484 1 96 99 GLU A O 1
ATOM 826 N N . ILE A 1 100 ? -7.695 -37.781 -23.203 1 96.44 100 ILE A N 1
ATOM 827 C CA . ILE A 1 100 ? -7.684 -37.844 -21.75 1 96.44 100 ILE A CA 1
ATOM 828 C C . ILE A 1 100 ? -9.078 -38.188 -21.234 1 96.44 100 ILE A C 1
ATOM 830 O O . ILE A 1 100 ? -9.227 -38.938 -20.266 1 96.44 100 ILE A O 1
ATOM 834 N N . VAL A 1 101 ? -10.078 -37.688 -21.906 1 94.25 101 VAL A N 1
ATOM 835 C CA . VAL A 1 101 ? -11.453 -37.875 -21.453 1 94.25 101 VAL A CA 1
ATOM 836 C C . VAL A 1 101 ? -11.992 -39.188 -21.969 1 94.25 101 VAL A C 1
ATOM 838 O O . VAL A 1 101 ? -12.625 -39.938 -21.219 1 94.25 101 VAL A O 1
ATOM 841 N N . SER A 1 102 ? -11.688 -39.562 -23.203 1 89.44 102 SER A N 1
ATOM 842 C CA . SER A 1 102 ? -12.375 -40.656 -23.859 1 89.44 102 SER A CA 1
ATOM 843 C C . SER A 1 102 ? -11.445 -41.844 -24.062 1 89.44 102 SER A C 1
ATOM 845 O O . SER A 1 102 ? -11.906 -42.969 -24.359 1 89.44 102 SER A O 1
ATOM 847 N N . GLY A 1 103 ? -10.188 -41.688 -23.906 1 85.44 103 GLY A N 1
ATOM 848 C CA . GLY A 1 103 ? -9.25 -42.719 -24.281 1 85.44 103 GLY A CA 1
ATOM 849 C C . GLY A 1 103 ? -8.812 -43.594 -23.094 1 85.44 103 GLY A C 1
ATOM 850 O O . GLY A 1 103 ? -9.227 -43.344 -21.953 1 85.44 103 GLY A O 1
ATOM 851 N N . SER A 1 104 ? -8.125 -44.688 -23.5 1 92.69 104 SER A N 1
ATOM 852 C CA . SER A 1 104 ? -7.465 -45.5 -22.484 1 92.69 104 SER A CA 1
ATOM 853 C C . SER A 1 104 ? -6.148 -44.844 -22.047 1 92.69 104 SER A C 1
ATOM 855 O O . SER A 1 104 ? -5.609 -44 -22.734 1 92.69 104 SER A O 1
ATOM 857 N N . HIS A 1 105 ? -5.691 -45.281 -20.922 1 95.69 105 HIS A N 1
ATOM 858 C CA . HIS A 1 105 ? -4.422 -44.812 -20.406 1 95.69 105 HIS A CA 1
ATOM 859 C C . HIS A 1 105 ? -3.287 -45.062 -21.391 1 95.69 105 HIS A C 1
ATOM 861 O O . HIS A 1 105 ? -2.477 -44.156 -21.641 1 95.69 105 HIS A O 1
ATOM 867 N N . GLU A 1 106 ? -3.256 -46.219 -21.953 1 94.94 106 GLU A N 1
ATOM 868 C CA . GLU A 1 106 ? -2.195 -46.562 -22.891 1 94.94 106 GLU A CA 1
ATOM 869 C C . GLU A 1 106 ? -2.221 -45.688 -24.125 1 94.94 106 GLU A C 1
ATOM 871 O O . GLU A 1 106 ? -1.177 -45.188 -24.578 1 94.94 106 GLU A O 1
ATOM 876 N N . ARG A 1 107 ? -3.387 -45.438 -24.672 1 94.75 107 ARG A N 1
ATOM 877 C CA . ARG A 1 107 ? -3.537 -44.594 -25.859 1 94.75 107 ARG A CA 1
ATOM 878 C C . ARG A 1 107 ? -3.148 -43.156 -25.547 1 94.75 107 ARG A C 1
ATOM 880 O O . ARG A 1 107 ? -2.529 -42.5 -26.375 1 94.75 107 ARG A O 1
ATOM 887 N N . THR A 1 108 ? -3.566 -42.781 -24.422 1 97.38 108 THR A N 1
ATOM 888 C CA . THR A 1 108 ? -3.26 -41.406 -24.016 1 97.38 108 THR A CA 1
ATOM 889 C C . THR A 1 108 ? -1.752 -41.219 -23.891 1 97.38 108 THR A C 1
ATOM 891 O O . THR A 1 108 ? -1.214 -40.219 -24.359 1 97.38 108 THR A O 1
ATOM 894 N N . ILE A 1 109 ? -1.061 -42.188 -23.328 1 97.81 109 ILE A N 1
ATOM 895 C CA . ILE A 1 109 ? 0.388 -42.125 -23.172 1 97.81 109 ILE A CA 1
ATOM 896 C C . ILE A 1 109 ? 1.054 -42.094 -24.547 1 97.81 109 ILE A C 1
ATOM 898 O O . ILE A 1 109 ? 1.965 -41.281 -24.781 1 97.81 109 ILE A O 1
ATOM 902 N N . VAL A 1 110 ? 0.621 -42.906 -25.391 1 96.88 110 VAL A N 1
ATOM 903 C CA . VAL A 1 110 ? 1.191 -42.969 -26.734 1 96.88 110 VAL A CA 1
ATOM 904 C C . VAL A 1 110 ? 1.017 -41.625 -27.438 1 96.88 110 VAL A C 1
ATOM 906 O O . VAL A 1 110 ? 1.935 -41.156 -28.109 1 96.88 110 VAL A O 1
ATOM 909 N N . LEU A 1 111 ? -0.155 -41.125 -27.281 1 97.75 111 LEU A N 1
ATOM 910 C CA . LEU A 1 111 ? -0.413 -39.844 -27.922 1 97.75 111 LEU A CA 1
ATOM 911 C C . LEU A 1 111 ? 0.484 -38.75 -27.344 1 97.75 111 LEU A C 1
ATOM 913 O O . LEU A 1 111 ? 1.024 -37.938 -28.094 1 97.75 111 LEU A O 1
ATOM 917 N N . PHE A 1 112 ? 0.632 -38.719 -26.016 1 98.5 112 PHE A N 1
ATOM 918 C CA . PHE A 1 112 ? 1.513 -37.75 -25.375 1 98.5 112 PHE A CA 1
ATOM 919 C C . PHE A 1 112 ? 2.938 -37.875 -25.906 1 98.5 112 PHE A C 1
ATOM 921 O O . PHE A 1 112 ? 3.592 -36.875 -26.203 1 98.5 112 PHE A O 1
ATOM 928 N N . GLU A 1 113 ? 3.361 -39.062 -26.047 1 97.94 113 GLU A N 1
ATOM 929 C CA . GLU A 1 113 ? 4.715 -39.344 -26.547 1 97.94 113 GLU A CA 1
ATOM 930 C C . GLU A 1 113 ? 4.895 -38.812 -27.969 1 97.94 113 GLU A C 1
ATOM 932 O O . GLU A 1 113 ? 5.945 -38.281 -28.312 1 97.94 113 GLU A O 1
ATOM 937 N N . ARG A 1 114 ? 3.918 -39 -28.734 1 97.62 114 ARG A N 1
ATOM 938 C CA . ARG A 1 114 ? 3.949 -38.469 -30.094 1 97.62 114 ARG A CA 1
ATOM 939 C C . ARG A 1 114 ? 3.965 -36.938 -30.094 1 97.62 114 ARG A C 1
ATOM 941 O O . ARG A 1 114 ? 4.715 -36.344 -30.844 1 97.62 114 ARG A O 1
ATOM 948 N N . CYS A 1 115 ? 3.182 -36.438 -29.297 1 98.31 115 CYS A N 1
ATOM 949 C CA . CYS A 1 115 ? 3.031 -35 -29.219 1 98.31 115 CYS A CA 1
ATOM 950 C C . CYS A 1 115 ? 4.348 -34.344 -28.812 1 98.31 115 CYS A C 1
ATOM 952 O O . CYS A 1 115 ? 4.766 -33.375 -29.438 1 98.31 115 CYS A O 1
ATOM 954 N N . VAL A 1 116 ? 5.102 -34.844 -27.75 1 97.75 116 VAL A N 1
ATOM 955 C CA . VAL A 1 116 ? 6.27 -34.188 -27.188 1 97.75 116 VAL A CA 1
ATOM 956 C C . VAL A 1 116 ? 7.457 -34.344 -28.141 1 97.75 116 VAL A C 1
ATOM 958 O O . VAL A 1 116 ? 8.492 -33.688 -27.953 1 97.75 116 VAL A O 1
ATOM 961 N N . ILE A 1 117 ? 7.281 -35.156 -29.125 1 97.06 117 ILE A N 1
ATOM 962 C CA . ILE A 1 117 ? 8.297 -35.188 -30.172 1 97.06 117 ILE A CA 1
ATOM 963 C C . ILE A 1 117 ? 8.195 -33.969 -31.062 1 97.06 117 ILE A C 1
ATOM 965 O O . ILE A 1 117 ? 9.164 -33.219 -31.188 1 97.06 117 ILE A O 1
ATOM 969 N N . ALA A 1 118 ? 7.02 -33.75 -31.609 1 96.12 118 ALA A N 1
ATOM 970 C CA . ALA A 1 118 ? 6.777 -32.594 -32.5 1 96.12 118 ALA A CA 1
ATOM 971 C C . ALA A 1 118 ? 6.805 -31.297 -31.703 1 96.12 118 ALA A C 1
ATOM 973 O O . ALA A 1 118 ? 7.203 -30.25 -32.25 1 96.12 118 ALA A O 1
ATOM 974 N N . CYS A 1 119 ? 6.441 -31.359 -30.5 1 97.56 119 CYS A N 1
ATOM 975 C CA . CYS A 1 119 ? 6.281 -30.156 -29.688 1 97.56 119 CYS A CA 1
ATOM 976 C C . CYS A 1 119 ? 7.316 -30.125 -28.562 1 97.56 119 CYS A C 1
ATOM 978 O O . CYS A 1 119 ? 7.02 -29.672 -27.453 1 97.56 119 CYS A O 1
ATOM 980 N N . ALA A 1 120 ? 8.5 -30.547 -28.812 1 96.75 120 ALA A N 1
ATOM 981 C CA . ALA A 1 120 ? 9.539 -30.734 -27.797 1 96.75 120 ALA A CA 1
ATOM 982 C C . ALA A 1 120 ? 9.898 -29.406 -27.141 1 96.75 120 ALA A C 1
ATOM 984 O O . ALA A 1 120 ? 10.273 -29.391 -25.969 1 96.75 120 ALA A O 1
ATOM 985 N N . LEU A 1 121 ? 9.68 -28.344 -27.844 1 96.69 121 LEU A N 1
ATOM 986 C CA . LEU A 1 121 ? 10.133 -27.047 -27.328 1 96.69 121 LEU A CA 1
ATOM 987 C C . LEU A 1 121 ? 8.992 -26.312 -26.641 1 96.69 121 LEU A C 1
ATOM 989 O O . LEU A 1 121 ? 9.211 -25.25 -26.047 1 96.69 121 LEU A O 1
ATOM 993 N N . TYR A 1 122 ? 7.809 -26.844 -26.672 1 97.19 122 TYR A N 1
ATOM 994 C CA . TYR A 1 122 ? 6.645 -26.219 -26.062 1 97.19 122 TYR A CA 1
ATOM 995 C C . TYR A 1 122 ? 6.398 -26.766 -24.656 1 97.19 122 TYR A C 1
ATOM 997 O O . TYR A 1 122 ? 5.93 -27.891 -24.516 1 97.19 122 TYR A O 1
ATOM 1005 N N . GLU A 1 123 ? 6.617 -25.922 -23.734 1 96.94 123 GLU A N 1
ATOM 1006 C CA . GLU A 1 123 ? 6.559 -26.281 -22.312 1 96.94 123 GLU A CA 1
ATOM 1007 C C . GLU A 1 123 ? 5.164 -26.766 -21.922 1 96.94 123 GLU A C 1
ATOM 1009 O O . GLU A 1 123 ? 5.027 -27.672 -21.094 1 96.94 123 GLU A O 1
ATOM 1014 N N . GLU A 1 124 ? 4.172 -26.234 -22.531 1 96.31 124 GLU A N 1
ATOM 1015 C CA . GLU A 1 124 ? 2.787 -26.5 -22.141 1 96.31 124 GLU A CA 1
ATOM 1016 C C . GLU A 1 124 ? 2.447 -27.969 -22.297 1 96.31 124 GLU A C 1
ATOM 1018 O O . GLU A 1 124 ? 1.723 -28.531 -21.469 1 96.31 124 GLU A O 1
ATOM 1023 N N . PHE A 1 125 ? 2.98 -28.625 -23.25 1 98.31 125 PHE A N 1
ATOM 1024 C CA . PHE A 1 125 ? 2.625 -30.016 -23.516 1 98.31 125 PHE A CA 1
ATOM 1025 C C . PHE A 1 125 ? 3.344 -30.953 -22.562 1 98.31 125 PHE A C 1
ATOM 1027 O O . PHE A 1 125 ? 2.807 -32 -22.172 1 98.31 125 PHE A O 1
ATOM 1034 N N . TRP A 1 126 ? 4.527 -30.547 -22.188 1 98.5 126 TRP A N 1
ATOM 1035 C CA . TRP A 1 126 ? 5.23 -31.312 -21.156 1 98.5 126 TRP A CA 1
ATOM 1036 C C . TRP A 1 126 ? 4.492 -31.234 -19.828 1 98.5 126 TRP A C 1
ATOM 1038 O O . TRP A 1 126 ? 4.293 -32.25 -19.156 1 98.5 126 TRP A O 1
ATOM 1048 N N . ILE A 1 127 ? 4.094 -30.094 -19.484 1 97.38 127 ILE A N 1
ATOM 1049 C CA . ILE A 1 127 ? 3.398 -29.875 -18.219 1 97.38 127 ILE A CA 1
ATOM 1050 C C . ILE A 1 127 ? 2.08 -30.641 -18.219 1 97.38 127 ILE A C 1
ATOM 1052 O O . ILE A 1 127 ? 1.723 -31.281 -17.219 1 97.38 127 ILE A O 1
ATOM 1056 N N . LYS A 1 128 ? 1.386 -30.609 -19.328 1 97.62 128 LYS A N 1
ATOM 1057 C CA . LYS A 1 128 ? 0.144 -31.375 -19.453 1 97.62 128 LYS A CA 1
ATOM 1058 C C . LYS A 1 128 ? 0.391 -32.875 -19.266 1 97.62 128 LYS A C 1
ATOM 1060 O O . LYS A 1 128 ? -0.378 -33.562 -18.594 1 97.62 128 LYS A O 1
ATOM 1065 N N . TYR A 1 129 ? 1.425 -33.344 -19.875 1 98.38 129 TYR A N 1
ATOM 1066 C CA . TYR A 1 129 ? 1.816 -34.75 -19.781 1 98.38 129 TYR A CA 1
ATOM 1067 C C . TYR A 1 129 ? 2.129 -35.125 -18.328 1 98.38 129 TYR A C 1
ATOM 1069 O O . TYR A 1 129 ? 1.627 -36.125 -17.828 1 98.38 129 TYR A O 1
ATOM 1077 N N . ILE A 1 130 ? 2.826 -34.312 -17.688 1 98.12 130 ILE A N 1
ATOM 1078 C CA . ILE A 1 130 ? 3.236 -34.562 -16.297 1 98.12 130 ILE A CA 1
ATOM 1079 C C . ILE A 1 130 ? 2.008 -34.562 -15.398 1 98.12 130 ILE A C 1
ATOM 1081 O O . ILE A 1 130 ? 1.866 -35.438 -14.547 1 98.12 130 ILE A O 1
ATOM 1085 N N . ARG A 1 131 ? 1.156 -33.625 -15.586 1 95.94 131 ARG A N 1
ATOM 1086 C CA . ARG A 1 131 ? -0.061 -33.531 -14.781 1 95.94 131 ARG A CA 1
ATOM 1087 C C . ARG A 1 131 ? -0.898 -34.812 -14.938 1 95.94 131 ARG A C 1
ATOM 1089 O O . ARG A 1 131 ? -1.451 -35.312 -13.961 1 95.94 131 ARG A O 1
ATOM 1096 N N . TYR A 1 132 ? -0.967 -35.281 -16.125 1 97.5 132 TYR A N 1
ATOM 1097 C CA . TYR A 1 132 ? -1.688 -36.5 -16.375 1 97.5 132 TYR A CA 1
ATOM 1098 C C . TYR A 1 132 ? -1.036 -37.688 -15.656 1 97.5 132 TYR A C 1
ATOM 1100 O O . TYR A 1 132 ? -1.72 -38.469 -15 1 97.5 132 TYR A O 1
ATOM 1108 N N . LEU A 1 133 ? 0.264 -37.75 -15.719 1 97.56 133 LEU A N 1
ATOM 1109 C CA . LEU A 1 133 ? 1.007 -38.875 -15.172 1 97.56 133 LEU A CA 1
ATOM 1110 C C . LEU A 1 133 ? 1.021 -38.844 -13.648 1 97.56 133 LEU A C 1
ATOM 1112 O O . LEU A 1 133 ? 1.078 -39.875 -12.992 1 97.56 133 LEU A O 1
ATOM 1116 N N . GLU A 1 134 ? 0.995 -37.625 -13.039 1 95.25 134 GLU A N 1
ATOM 1117 C CA . GLU A 1 134 ? 1.003 -37.5 -11.586 1 95.25 134 GLU A CA 1
ATOM 1118 C C . GLU A 1 134 ? -0.156 -38.25 -10.953 1 95.25 134 GLU A C 1
ATOM 1120 O O . GLU A 1 134 ? -0.048 -38.719 -9.82 1 95.25 134 GLU A O 1
ATOM 1125 N N . ASN A 1 135 ? -1.238 -38.375 -11.711 1 93.56 135 ASN A N 1
ATOM 1126 C CA . ASN A 1 135 ? -2.416 -39.094 -11.203 1 93.56 135 ASN A CA 1
ATOM 1127 C C . ASN A 1 135 ? -2.355 -40.562 -11.516 1 93.56 135 ASN A C 1
ATOM 1129 O O . ASN A 1 135 ? -3.184 -41.344 -11.031 1 93.56 135 ASN A O 1
ATOM 1133 N N . HIS A 1 136 ? -1.36 -41 -12.273 1 94.75 136 HIS A N 1
ATOM 1134 C CA . HIS A 1 136 ? -1.311 -42.406 -12.711 1 94.75 136 HIS A CA 1
ATOM 1135 C C . HIS A 1 136 ? -0.024 -43.094 -12.25 1 94.75 136 HIS A C 1
ATOM 1137 O O . HIS A 1 136 ? -0.043 -44.25 -11.836 1 94.75 136 HIS A O 1
ATOM 1143 N N . SER A 1 137 ? 1.03 -42.344 -12.422 1 96 137 SER A N 1
ATOM 1144 C CA . SER A 1 137 ? 2.324 -42.938 -12.102 1 96 137 SER A CA 1
ATOM 1145 C C . SER A 1 137 ? 3.334 -41.875 -11.695 1 96 137 SER A C 1
ATOM 1147 O O . SER A 1 137 ? 3.797 -41.094 -12.531 1 96 137 SER A O 1
ATOM 1149 N N . ILE A 1 138 ? 3.779 -41.969 -10.438 1 96.88 138 ILE A N 1
ATOM 1150 C CA . ILE A 1 138 ? 4.758 -41.031 -9.922 1 96.88 138 ILE A CA 1
ATOM 1151 C C . ILE A 1 138 ? 6.094 -41.219 -10.633 1 96.88 138 ILE A C 1
ATOM 1153 O O . ILE A 1 138 ? 6.762 -40.25 -11 1 96.88 138 ILE A O 1
ATOM 1157 N N . ALA A 1 139 ? 6.434 -42.438 -10.82 1 97 139 ALA A N 1
ATOM 1158 C CA . ALA A 1 139 ? 7.672 -42.75 -11.523 1 97 139 ALA A CA 1
ATOM 1159 C C . ALA A 1 139 ? 7.637 -42.219 -12.961 1 97 139 ALA A C 1
ATOM 1161 O O . ALA A 1 139 ? 8.641 -41.719 -13.469 1 97 139 ALA A O 1
ATOM 1162 N N . GLY A 1 140 ? 6.504 -42.406 -13.594 1 97.25 140 GLY A N 1
ATOM 1163 C CA . GLY A 1 140 ? 6.34 -41.875 -14.938 1 97.25 140 GLY A CA 1
ATOM 1164 C C . GLY A 1 140 ? 6.484 -40.375 -15.008 1 97.25 140 GLY A C 1
ATOM 1165 O O . GLY A 1 140 ? 7.148 -39.844 -15.898 1 97.25 140 GLY A O 1
ATOM 1166 N N . ALA A 1 141 ? 5.855 -39.719 -14.094 1 98.12 141 ALA A N 1
ATOM 1167 C CA . ALA A 1 141 ? 5.949 -38.25 -14.039 1 98.12 141 ALA A CA 1
ATOM 1168 C C . ALA A 1 141 ? 7.395 -37.812 -13.859 1 98.12 141 ALA A C 1
ATOM 1170 O O . ALA A 1 141 ? 7.852 -36.875 -14.531 1 98.12 141 ALA A O 1
ATOM 1171 N N . ARG A 1 142 ? 8.109 -38.438 -12.969 1 97.94 142 ARG A N 1
ATOM 1172 C CA . ARG A 1 142 ? 9.508 -38.125 -12.719 1 97.94 142 ARG A CA 1
ATOM 1173 C C . ARG A 1 142 ? 10.336 -38.281 -13.992 1 97.94 142 ARG A C 1
ATOM 1175 O O . ARG A 1 142 ? 11.18 -37.438 -14.297 1 97.94 142 ARG A O 1
ATOM 1182 N N . SER A 1 143 ? 10.078 -39.312 -14.664 1 98 143 SER A N 1
ATOM 1183 C CA . SER A 1 143 ? 10.805 -39.594 -15.898 1 98 143 SER A CA 1
ATOM 1184 C C . SER A 1 143 ? 10.547 -38.5 -16.938 1 98 143 SER A C 1
ATOM 1186 O O . SER A 1 143 ? 11.477 -38.062 -17.609 1 98 143 SER A O 1
ATOM 1188 N N . VAL A 1 144 ? 9.32 -38.125 -17.016 1 98.44 144 VAL A N 1
ATOM 1189 C CA . VAL A 1 144 ? 8.961 -37.062 -17.984 1 98.44 144 VAL A CA 1
ATOM 1190 C C . VAL A 1 144 ? 9.578 -35.75 -17.578 1 98.44 144 VAL A C 1
ATOM 1192 O O . VAL A 1 144 ? 10.055 -34.969 -18.422 1 98.44 144 VAL A O 1
ATOM 1195 N N . PHE A 1 145 ? 9.641 -35.406 -16.297 1 98.62 145 PHE A N 1
ATOM 1196 C CA . PHE A 1 145 ? 10.336 -34.219 -15.812 1 98.62 145 PHE A CA 1
ATOM 1197 C C . PHE A 1 145 ? 11.797 -34.25 -16.25 1 98.62 145 PHE A C 1
ATOM 1199 O O . PHE A 1 145 ? 12.297 -33.25 -16.781 1 98.62 145 PHE A O 1
ATOM 1206 N N . GLN A 1 146 ? 12.375 -35.344 -16.062 1 98.06 146 GLN A N 1
ATOM 1207 C CA . GLN A 1 146 ? 13.797 -35.469 -16.391 1 98.06 146 GLN A CA 1
ATOM 1208 C C . GLN A 1 146 ? 14.031 -35.25 -17.875 1 98.06 146 GLN A C 1
ATOM 1210 O O . GLN A 1 146 ? 14.953 -34.531 -18.266 1 98.06 146 GLN A O 1
ATOM 1215 N N . ARG A 1 147 ? 13.211 -35.844 -18.641 1 97.75 147 ARG A N 1
ATOM 1216 C CA . ARG A 1 147 ? 13.328 -35.688 -20.078 1 97.75 147 ARG A CA 1
ATOM 1217 C C . ARG A 1 147 ? 13.141 -34.25 -20.516 1 97.75 147 ARG A C 1
ATOM 1219 O O . ARG A 1 147 ? 13.938 -33.719 -21.281 1 97.75 147 ARG A O 1
ATOM 1226 N N . ALA A 1 148 ? 12.109 -33.656 -20.031 1 98.31 148 ALA A N 1
ATOM 1227 C CA . ALA A 1 148 ? 11.781 -32.281 -20.406 1 98.31 148 ALA A CA 1
ATOM 1228 C C . ALA A 1 148 ? 12.867 -31.297 -19.953 1 98.31 148 ALA A C 1
ATOM 1230 O O . ALA A 1 148 ? 13.367 -30.5 -20.75 1 98.31 148 ALA A O 1
ATOM 1231 N N . CYS A 1 149 ? 13.32 -31.375 -18.719 1 98.06 149 CYS A N 1
ATOM 1232 C CA . CYS A 1 149 ? 14.203 -30.391 -18.109 1 98.06 149 CYS A CA 1
ATOM 1233 C C . CYS A 1 149 ? 15.656 -30.625 -18.5 1 98.06 149 CYS A C 1
ATOM 1235 O O . CYS A 1 149 ? 16.422 -29.688 -18.688 1 98.06 149 CYS A O 1
ATOM 1237 N N . CYS A 1 150 ? 16.078 -31.844 -18.672 1 96.25 150 CYS A N 1
ATOM 1238 C CA . CYS A 1 150 ? 17.5 -32.125 -18.891 1 96.25 150 CYS A CA 1
ATOM 1239 C C . CYS A 1 150 ? 17.844 -32.125 -20.375 1 96.25 150 CYS A C 1
ATOM 1241 O O . CYS A 1 150 ? 18.969 -31.812 -20.75 1 96.25 150 CYS A O 1
ATOM 1243 N N . TYR A 1 151 ? 16.859 -32.375 -21.203 1 95.81 151 TYR A N 1
ATOM 1244 C CA . TYR A 1 151 ? 17.203 -32.562 -22.609 1 95.81 151 TYR A CA 1
ATOM 1245 C C . TYR A 1 151 ? 16.516 -31.516 -23.484 1 95.81 151 TYR A C 1
ATOM 1247 O O . TYR A 1 151 ? 17.125 -30.969 -24.406 1 95.81 151 TYR A O 1
ATOM 1255 N N . HIS A 1 152 ? 15.359 -31.203 -23.219 1 96.81 152 HIS A N 1
ATOM 1256 C CA . HIS A 1 152 ? 14.602 -30.422 -24.188 1 96.81 152 HIS A CA 1
ATOM 1257 C C . HIS A 1 152 ? 14.469 -28.969 -23.75 1 96.81 152 HIS A C 1
ATOM 1259 O O . HIS A 1 152 ? 14.531 -28.062 -24.578 1 96.81 152 HIS A O 1
ATOM 1265 N N . LEU A 1 153 ? 14.273 -28.75 -22.5 1 97.81 153 LEU A N 1
ATOM 1266 C CA . LEU A 1 153 ? 14.016 -27.406 -22 1 97.81 153 LEU A CA 1
ATOM 1267 C C . LEU A 1 153 ? 14.93 -27.078 -20.828 1 97.81 153 LEU A C 1
ATOM 1269 O O . LEU A 1 153 ? 14.453 -26.672 -19.766 1 97.81 153 LEU A O 1
ATOM 1273 N N . PRO A 1 154 ? 16.203 -27.156 -21.031 1 97.19 154 PRO A N 1
ATOM 1274 C CA . PRO A 1 154 ? 17.125 -26.984 -19.906 1 97.19 154 PRO A CA 1
ATOM 1275 C C . PRO A 1 154 ? 17.172 -25.562 -19.375 1 97.19 154 PRO A C 1
ATOM 1277 O O . PRO A 1 154 ? 17.562 -25.328 -18.234 1 97.19 154 PRO A O 1
ATOM 1280 N N . ARG A 1 155 ? 16.703 -24.609 -20.125 1 97.44 155 ARG A N 1
ATOM 1281 C CA . ARG A 1 155 ? 16.859 -23.219 -19.719 1 97.44 155 ARG A CA 1
ATOM 1282 C C . ARG A 1 155 ? 15.516 -22.609 -19.312 1 97.44 155 ARG A C 1
ATOM 1284 O O . ARG A 1 155 ? 15.445 -21.438 -18.984 1 97.44 155 ARG A O 1
ATOM 1291 N N . LYS A 1 156 ? 14.469 -23.375 -19.391 1 97.62 156 LYS A N 1
ATOM 1292 C CA . LYS A 1 156 ? 13.148 -22.875 -19.016 1 97.62 156 LYS A CA 1
ATOM 1293 C C . LYS A 1 156 ? 12.922 -22.984 -17.5 1 97.62 156 LYS A C 1
ATOM 1295 O O . LYS A 1 156 ? 12.797 -24.078 -16.969 1 97.62 156 LYS A O 1
ATOM 1300 N N . PRO A 1 157 ? 12.789 -21.906 -16.828 1 97.62 157 PRO A N 1
ATOM 1301 C CA . PRO A 1 157 ? 12.758 -21.938 -15.367 1 97.62 157 PRO A CA 1
ATOM 1302 C C . PRO A 1 157 ? 11.484 -22.578 -14.82 1 97.62 157 PRO A C 1
ATOM 1304 O O . PRO A 1 157 ? 11.539 -23.344 -13.852 1 97.62 157 PRO A O 1
ATOM 1307 N N . ASN A 1 158 ? 10.383 -22.359 -15.43 1 96.75 158 ASN A N 1
ATOM 1308 C CA . ASN A 1 158 ? 9.086 -22.75 -14.875 1 96.75 158 ASN A CA 1
ATOM 1309 C C . ASN A 1 158 ? 8.992 -24.25 -14.695 1 96.75 158 ASN A C 1
ATOM 1311 O O . ASN A 1 158 ? 8.594 -24.734 -13.625 1 96.75 158 ASN A O 1
ATOM 1315 N N . ILE A 1 159 ? 9.32 -24.984 -15.688 1 97.81 159 ILE A N 1
ATOM 1316 C CA . ILE A 1 159 ? 9.18 -26.438 -15.602 1 97.81 159 ILE A CA 1
ATOM 1317 C C . ILE A 1 159 ? 10.172 -26.984 -14.586 1 97.81 159 ILE A C 1
ATOM 1319 O O . ILE A 1 159 ? 9.891 -27.984 -13.914 1 97.81 159 ILE A O 1
ATOM 1323 N N . HIS A 1 160 ? 11.336 -26.391 -14.453 1 98.5 160 HIS A N 1
ATOM 1324 C CA . HIS A 1 160 ? 12.297 -26.812 -13.438 1 98.5 160 HIS A CA 1
ATOM 1325 C C . HIS A 1 160 ? 11.766 -26.547 -12.039 1 98.5 160 HIS A C 1
ATOM 1327 O O . HIS A 1 160 ? 11.945 -27.359 -11.133 1 98.5 160 HIS A O 1
ATOM 1333 N N . LEU A 1 161 ? 11.117 -25.406 -11.852 1 98.06 161 LEU A N 1
ATOM 1334 C CA . LEU A 1 161 ? 10.492 -25.109 -10.57 1 98.06 161 LEU A CA 1
ATOM 1335 C C . LEU A 1 161 ? 9.391 -26.109 -10.25 1 98.06 161 LEU A C 1
ATOM 1337 O O . LEU A 1 161 ? 9.25 -26.547 -9.109 1 98.06 161 LEU A O 1
ATOM 1341 N N . LEU A 1 162 ? 8.68 -26.5 -11.234 1 97.94 162 LEU A N 1
ATOM 1342 C CA . LEU A 1 162 ? 7.633 -27.5 -11.055 1 97.94 162 LEU A CA 1
ATOM 1343 C C . LEU A 1 162 ? 8.234 -28.844 -10.68 1 97.94 162 LEU A C 1
ATOM 1345 O O . LEU A 1 162 ? 7.688 -29.562 -9.844 1 97.94 162 LEU A O 1
ATOM 1349 N N . TRP A 1 163 ? 9.312 -29.156 -11.344 1 98.56 163 TRP A N 1
ATOM 1350 C CA . TRP A 1 163 ? 10.008 -30.406 -11.031 1 98.56 163 TRP A CA 1
ATOM 1351 C C . TRP A 1 163 ? 10.453 -30.422 -9.57 1 98.56 163 TRP A C 1
ATOM 1353 O O . TRP A 1 163 ? 10.219 -31.406 -8.859 1 98.56 163 TRP A O 1
ATOM 1363 N N . ALA A 1 164 ? 11.039 -29.344 -9.195 1 98.56 164 ALA A N 1
ATOM 1364 C CA . ALA A 1 164 ? 11.477 -29.234 -7.801 1 98.56 164 ALA A CA 1
ATOM 1365 C C . ALA A 1 164 ? 10.289 -29.375 -6.848 1 98.56 164 ALA A C 1
ATOM 1367 O O . ALA A 1 164 ? 10.383 -30.062 -5.832 1 98.56 164 ALA A O 1
ATOM 1368 N N . ALA A 1 165 ? 9.234 -28.766 -7.129 1 98.12 165 ALA A N 1
ATOM 1369 C CA . ALA A 1 165 ? 8.031 -28.828 -6.309 1 98.12 165 ALA A CA 1
ATOM 1370 C C . ALA A 1 165 ? 7.488 -30.266 -6.258 1 98.12 165 ALA A C 1
ATOM 1372 O O . ALA A 1 165 ? 7.027 -30.719 -5.211 1 98.12 165 ALA A O 1
ATOM 1373 N N . PHE A 1 166 ? 7.52 -30.906 -7.379 1 98 166 PHE A N 1
ATOM 1374 C CA . PHE A 1 166 ? 7.078 -32.281 -7.469 1 98 166 PHE A CA 1
ATOM 1375 C C . PHE A 1 166 ? 7.875 -33.188 -6.516 1 98 166 PHE A C 1
ATOM 1377 O O . PHE A 1 166 ? 7.301 -33.969 -5.754 1 98 166 PHE A O 1
ATOM 1384 N N . GLU A 1 167 ? 9.164 -33 -6.566 1 98.38 167 GLU A N 1
ATOM 1385 C CA . GLU A 1 167 ? 10.023 -33.812 -5.699 1 98.38 167 GLU A CA 1
ATOM 1386 C C . GLU A 1 167 ? 9.781 -33.469 -4.23 1 98.38 167 GLU A C 1
ATOM 1388 O O . GLU A 1 167 ? 9.781 -34.375 -3.381 1 98.38 167 GLU A O 1
ATOM 1393 N N . GLU A 1 168 ? 9.578 -32.25 -3.904 1 97.75 168 GLU A N 1
ATOM 1394 C CA . GLU A 1 168 ? 9.266 -31.844 -2.535 1 97.75 168 GLU A CA 1
ATOM 1395 C C . GLU A 1 168 ? 7.969 -32.5 -2.053 1 97.75 168 GLU A C 1
ATOM 1397 O O . GLU A 1 168 ? 7.91 -33 -0.936 1 97.75 168 GLU A O 1
ATOM 1402 N N . LYS A 1 169 ? 7.008 -32.531 -2.902 1 95.88 169 LYS A N 1
ATOM 1403 C CA . LYS A 1 169 ? 5.719 -33.125 -2.57 1 95.88 169 LYS A CA 1
ATOM 1404 C C . LYS A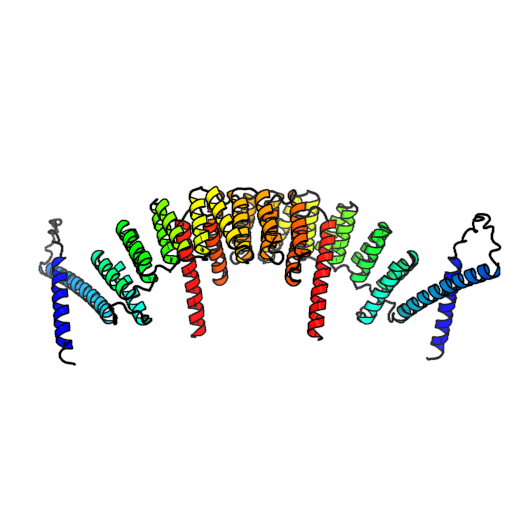 1 169 ? 5.859 -34.625 -2.285 1 95.88 169 LYS A C 1
ATOM 1406 O O . LYS A 1 169 ? 5.137 -35.188 -1.448 1 95.88 169 LYS A O 1
ATOM 1411 N N . GLN A 1 170 ? 6.77 -35.219 -2.99 1 95.75 170 GLN A N 1
ATOM 1412 C CA . GLN A 1 170 ? 6.992 -36.656 -2.84 1 95.75 170 GLN A CA 1
ATOM 1413 C C . GLN A 1 170 ? 7.906 -36.938 -1.656 1 95.75 170 GLN A C 1
ATOM 1415 O O . GLN A 1 170 ? 8.227 -38.125 -1.382 1 95.75 170 GLN A O 1
ATOM 1420 N N . GLY A 1 171 ? 8.375 -35.875 -0.984 1 96 171 GLY A N 1
ATOM 1421 C CA . GLY A 1 171 ? 9.227 -36.031 0.182 1 96 171 GLY A CA 1
ATOM 1422 C C . GLY A 1 171 ? 10.703 -36.094 -0.162 1 96 171 GLY A C 1
ATOM 1423 O O . GLY A 1 171 ? 11.547 -36.312 0.718 1 96 171 GLY A O 1
ATOM 1424 N N . GLU A 1 172 ? 10.984 -35.969 -1.435 1 97.5 172 GLU A N 1
ATOM 1425 C CA . GLU A 1 172 ? 12.383 -35.969 -1.867 1 97.5 172 GLU A CA 1
ATOM 1426 C C . GLU A 1 172 ? 12.992 -34.594 -1.787 1 97.5 172 GLU A C 1
ATOM 1428 O O . GLU A 1 172 ? 13.328 -34 -2.812 1 97.5 172 GLU A O 1
ATOM 1433 N N . VAL A 1 173 ? 13.281 -34.156 -0.628 1 97.56 173 VAL A N 1
ATOM 1434 C CA . VAL A 1 173 ? 13.68 -32.781 -0.347 1 97.56 173 VAL A CA 1
ATOM 1435 C C . VAL A 1 173 ? 15.078 -32.531 -0.903 1 97.56 173 VAL A C 1
ATOM 1437 O O . VAL A 1 173 ? 15.344 -31.469 -1.465 1 97.56 173 VAL A O 1
ATOM 1440 N N . GLU A 1 174 ? 15.922 -33.438 -0.728 1 98.38 174 GLU A N 1
ATOM 1441 C CA . GLU A 1 174 ? 17.281 -33.281 -1.216 1 98.38 174 GLU A CA 1
ATOM 1442 C C . GLU A 1 174 ? 17.312 -33.156 -2.736 1 98.38 174 GLU A C 1
ATOM 1444 O O . GLU A 1 174 ? 18.094 -32.375 -3.281 1 98.38 174 GLU A O 1
ATOM 1449 N N . GLU A 1 175 ? 16.516 -33.938 -3.371 1 98.19 175 GLU A N 1
ATOM 1450 C CA . GLU A 1 175 ? 16.422 -33.844 -4.824 1 98.19 175 GLU A CA 1
ATOM 1451 C C . GLU A 1 175 ? 15.852 -32.5 -5.246 1 98.19 175 GLU A C 1
ATOM 1453 O O . GLU A 1 175 ? 16.328 -31.891 -6.215 1 98.19 175 GLU A O 1
ATOM 1458 N N . ALA A 1 176 ? 14.828 -32.031 -4.57 1 98.56 176 ALA A N 1
ATOM 1459 C CA . ALA A 1 176 ? 14.273 -30.703 -4.836 1 98.56 176 ALA A CA 1
ATOM 1460 C C . ALA A 1 176 ? 15.352 -29.625 -4.715 1 98.56 176 ALA A C 1
ATOM 1462 O O . ALA A 1 176 ? 15.469 -28.766 -5.586 1 98.56 176 ALA A O 1
ATOM 1463 N N . ARG A 1 177 ? 16.172 -29.734 -3.676 1 98.38 177 ARG A N 1
ATOM 1464 C CA . ARG A 1 177 ? 17.266 -28.797 -3.451 1 98.38 177 ARG A CA 1
ATOM 1465 C C . ARG A 1 177 ? 18.25 -28.844 -4.613 1 98.38 177 ARG A C 1
ATOM 1467 O O . ARG A 1 177 ? 18.672 -27.781 -5.109 1 98.38 177 ARG A O 1
ATOM 1474 N N . ARG A 1 178 ? 18.562 -30 -4.957 1 98.38 178 ARG A N 1
ATOM 1475 C CA . ARG A 1 178 ? 19.547 -30.203 -6.016 1 98.38 178 ARG A CA 1
ATOM 1476 C C . ARG A 1 178 ? 19.062 -29.594 -7.332 1 98.38 178 ARG A C 1
ATOM 1478 O O . ARG A 1 178 ? 19.828 -28.922 -8.023 1 98.38 178 ARG A O 1
ATOM 1485 N N . ILE A 1 179 ? 17.844 -29.797 -7.672 1 98.62 179 ILE A N 1
ATOM 1486 C CA . ILE A 1 179 ? 17.266 -29.297 -8.914 1 98.62 179 ILE A CA 1
ATOM 1487 C C . ILE A 1 179 ? 17.344 -27.766 -8.953 1 98.62 179 ILE A C 1
ATOM 1489 O O . ILE A 1 179 ? 17.797 -27.188 -9.938 1 98.62 179 ILE A O 1
ATOM 1493 N N . LEU A 1 180 ? 16.953 -27.172 -7.887 1 98.69 180 LEU A N 1
ATOM 1494 C CA . LEU A 1 180 ? 16.938 -25.719 -7.82 1 98.69 180 LEU A CA 1
ATOM 1495 C C . LEU A 1 180 ? 18.344 -25.156 -7.867 1 98.69 180 LEU A C 1
ATOM 1497 O O . LEU A 1 180 ? 18.625 -24.219 -8.609 1 98.69 180 LEU A O 1
ATOM 1501 N N . LYS A 1 181 ? 19.219 -25.734 -7.121 1 98.5 181 LYS A N 1
ATOM 1502 C CA . LYS A 1 181 ? 20.609 -25.266 -7.09 1 98.5 181 LYS A CA 1
ATOM 1503 C C . LYS A 1 181 ? 21.266 -25.422 -8.453 1 98.5 181 LYS A C 1
ATOM 1505 O O . LYS A 1 181 ? 21.938 -24.516 -8.938 1 98.5 181 LYS A O 1
ATOM 1510 N N . THR A 1 182 ? 21.078 -26.578 -9.023 1 98.38 182 THR A N 1
ATOM 1511 C CA . THR A 1 182 ? 21.672 -26.859 -10.336 1 98.38 182 THR A CA 1
ATOM 1512 C C . THR A 1 182 ? 21.156 -25.875 -11.375 1 98.38 182 THR A C 1
ATOM 1514 O O . THR A 1 182 ? 21.938 -25.359 -12.18 1 98.38 182 THR A O 1
ATOM 1517 N N . PHE A 1 183 ? 19.906 -25.625 -11.344 1 98.56 183 PHE A N 1
ATOM 1518 C CA . PHE A 1 183 ? 19.344 -24.703 -12.32 1 98.56 183 PHE A CA 1
ATOM 1519 C C . PHE A 1 183 ? 19.875 -23.297 -12.109 1 98.56 183 PHE A C 1
ATOM 1521 O O . PHE A 1 183 ? 20.203 -22.594 -13.07 1 98.56 183 PHE A O 1
ATOM 1528 N N . GLU A 1 184 ? 19.922 -22.828 -10.859 1 98 184 GLU A N 1
ATOM 1529 C CA . GLU A 1 184 ? 20.438 -21.5 -10.562 1 98 184 GLU A CA 1
ATOM 1530 C C . GLU A 1 184 ? 21.875 -21.344 -11.062 1 98 184 GLU A C 1
ATOM 1532 O O . GLU A 1 184 ? 22.25 -20.266 -11.555 1 98 184 GLU A O 1
ATOM 1537 N N . ASP A 1 185 ? 22.688 -22.391 -10.938 1 97.5 185 ASP A N 1
ATOM 1538 C CA . ASP A 1 185 ? 24.062 -22.359 -11.422 1 97.5 185 ASP A CA 1
ATOM 1539 C C . ASP A 1 185 ? 24.125 -22.297 -12.945 1 97.5 185 ASP A C 1
ATOM 1541 O O . ASP A 1 185 ? 24.984 -21.641 -13.516 1 97.5 185 ASP A O 1
ATOM 1545 N N . TYR A 1 186 ? 23.172 -23 -13.5 1 97.25 186 TYR A N 1
ATOM 1546 C CA . TYR A 1 186 ? 23.141 -23.109 -14.953 1 97.25 186 TYR A CA 1
ATOM 1547 C C . TYR A 1 186 ? 22.609 -21.828 -15.578 1 97.25 186 TYR A C 1
ATOM 1549 O O . TYR A 1 186 ? 23.109 -21.391 -16.625 1 97.25 186 TYR A O 1
ATOM 1557 N N . VAL A 1 187 ? 21.625 -21.25 -15.016 1 97.44 187 VAL A N 1
ATOM 1558 C CA . VAL A 1 187 ? 21.031 -19.984 -15.445 1 97.44 187 VAL A CA 1
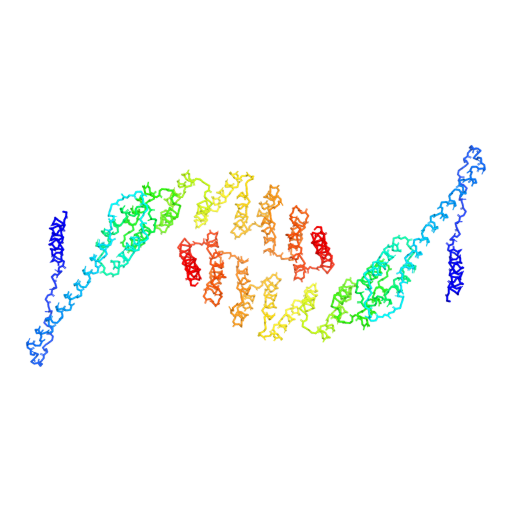ATOM 1559 C C . VAL A 1 187 ? 21.016 -19 -14.281 1 97.44 187 VAL A C 1
ATOM 1561 O O . VAL A 1 187 ? 19.969 -18.812 -13.648 1 97.44 187 VAL A O 1
ATOM 1564 N N . PRO A 1 188 ? 22.062 -18.25 -14.164 1 95 188 PRO A N 1
ATOM 1565 C CA . PRO A 1 188 ? 22.141 -17.328 -13.016 1 95 188 PRO A CA 1
ATOM 1566 C C . PRO A 1 188 ? 21.312 -16.078 -13.203 1 95 188 PRO A C 1
ATOM 1568 O O . PRO A 1 188 ? 20.969 -15.719 -14.336 1 95 188 PRO A O 1
ATOM 1571 N N . GLY A 1 189 ? 20.953 -15.508 -12.094 1 93.94 189 GLY A N 1
ATOM 1572 C CA . GLY A 1 189 ? 20.375 -14.172 -12.141 1 93.94 189 GLY A CA 1
ATOM 1573 C C . GLY A 1 189 ? 18.859 -14.18 -12.117 1 93.94 189 GLY A C 1
ATOM 1574 O O . GLY A 1 189 ? 18.234 -13.117 -12.188 1 93.94 189 GLY A O 1
ATOM 1575 N N . LEU A 1 190 ? 18.266 -15.336 -12.062 1 96.38 190 LEU A N 1
ATOM 1576 C CA . LEU A 1 190 ? 16.812 -15.398 -12.016 1 96.38 190 LEU A CA 1
ATOM 1577 C C . LEU A 1 190 ? 16.312 -15.32 -10.578 1 96.38 190 LEU A C 1
ATOM 1579 O O . LEU A 1 190 ? 16.516 -16.25 -9.797 1 96.38 190 LEU A O 1
ATOM 1583 N N . VAL A 1 191 ? 15.609 -14.258 -10.242 1 96.81 191 VAL A N 1
ATOM 1584 C CA . VAL A 1 191 ? 15.141 -13.961 -8.891 1 96.81 191 VAL A CA 1
ATOM 1585 C C . VAL A 1 191 ? 14.195 -15.062 -8.422 1 96.81 191 VAL A C 1
ATOM 1587 O O . VAL A 1 191 ? 14.258 -15.5 -7.273 1 96.81 191 VAL A O 1
ATOM 1590 N N . MET A 1 192 ? 13.344 -15.516 -9.328 1 96.25 192 MET A N 1
ATOM 1591 C CA . MET A 1 192 ? 12.32 -16.484 -8.961 1 96.25 192 MET A CA 1
ATOM 1592 C C . MET A 1 192 ? 12.961 -17.781 -8.477 1 96.25 192 MET A C 1
ATOM 1594 O O . MET A 1 192 ? 12.438 -18.438 -7.57 1 96.25 192 MET A O 1
ATOM 1598 N N . VAL A 1 193 ? 14.055 -18.156 -9 1 98.12 193 VAL A N 1
ATOM 1599 C CA . VAL A 1 193 ? 14.727 -19.391 -8.633 1 98.12 193 VAL A CA 1
ATOM 1600 C C . VAL A 1 193 ? 15.344 -19.25 -7.238 1 98.12 193 VAL A C 1
ATOM 1602 O O . VAL A 1 193 ? 15.188 -20.141 -6.391 1 98.12 193 VAL A O 1
ATOM 1605 N N . ARG A 1 194 ? 16.047 -18.125 -7.027 1 98.31 194 ARG A N 1
ATOM 1606 C CA . ARG A 1 194 ? 16.609 -17.859 -5.707 1 98.31 194 ARG A CA 1
ATOM 1607 C C . ARG A 1 194 ? 15.531 -17.844 -4.637 1 98.31 194 ARG A C 1
ATOM 1609 O O . ARG A 1 194 ? 15.695 -18.438 -3.568 1 98.31 194 ARG A O 1
ATOM 1616 N N . LEU A 1 195 ? 14.445 -17.203 -4.93 1 97.88 195 LEU A N 1
ATOM 1617 C CA . LEU A 1 195 ? 13.359 -17.125 -3.959 1 97.88 195 LEU A CA 1
ATOM 1618 C C . LEU A 1 195 ? 12.75 -18.5 -3.697 1 97.88 195 LEU A C 1
ATOM 1620 O O . LEU A 1 195 ? 12.344 -18.797 -2.574 1 97.88 195 LEU A O 1
ATOM 1624 N N . ARG A 1 196 ? 12.695 -19.297 -4.734 1 98.12 196 ARG A N 1
ATOM 1625 C CA . ARG A 1 196 ? 12.18 -20.656 -4.551 1 98.12 196 ARG A CA 1
ATOM 1626 C C . ARG A 1 196 ? 13.094 -21.469 -3.648 1 98.12 196 ARG A C 1
ATOM 1628 O O . ARG A 1 196 ? 12.625 -22.266 -2.834 1 98.12 196 ARG A O 1
ATOM 1635 N N . ARG A 1 197 ? 14.352 -21.281 -3.842 1 98.44 197 ARG A N 1
ATOM 1636 C CA . ARG A 1 197 ? 15.312 -21.938 -2.963 1 98.44 197 ARG A CA 1
ATOM 1637 C C . ARG A 1 197 ? 15.133 -21.5 -1.517 1 98.44 197 ARG A C 1
ATOM 1639 O O . ARG A 1 197 ? 15.133 -22.312 -0.601 1 98.44 197 ARG A O 1
ATOM 1646 N N . VAL A 1 198 ? 14.914 -20.234 -1.331 1 98.5 198 VAL A N 1
ATOM 1647 C CA . VAL A 1 198 ? 14.695 -19.672 -0.003 1 98.5 198 VAL A CA 1
ATOM 1648 C C . VAL A 1 198 ? 13.414 -20.234 0.596 1 98.5 198 VAL A C 1
ATOM 1650 O O . VAL A 1 198 ? 13.406 -20.688 1.745 1 98.5 198 VAL A O 1
ATOM 1653 N N . SER A 1 199 ? 12.414 -20.266 -0.184 1 97.44 199 SER A N 1
ATOM 1654 C CA . SER A 1 199 ? 11.102 -20.734 0.269 1 97.44 199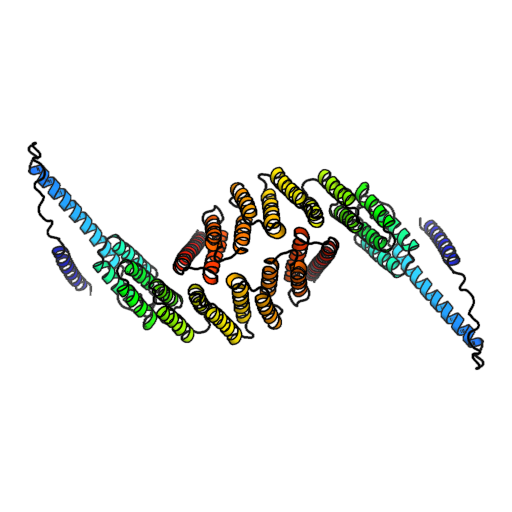 SER A CA 1
ATOM 1655 C C . SER A 1 199 ? 11.141 -22.203 0.656 1 97.44 199 SER A C 1
ATOM 1657 O O . SER A 1 199 ? 10.492 -22.625 1.619 1 97.44 199 SER A O 1
ATOM 1659 N N . LEU A 1 200 ? 11.852 -22.969 -0.083 1 98.19 200 LEU A N 1
ATOM 1660 C CA . LEU A 1 200 ? 11.992 -24.391 0.216 1 98.19 200 LEU A CA 1
ATOM 1661 C C . LEU A 1 200 ? 12.609 -24.594 1.597 1 98.19 200 LEU A C 1
ATOM 1663 O O . LEU A 1 200 ? 12.078 -25.359 2.408 1 98.19 200 LEU A O 1
ATOM 1667 N N . GLU A 1 201 ? 13.703 -23.859 1.815 1 98 201 GLU A N 1
ATOM 1668 C CA . GLU A 1 201 ? 14.383 -23.984 3.102 1 98 201 GLU A CA 1
ATOM 1669 C C . GLU A 1 201 ? 13.484 -23.516 4.246 1 98 201 GLU A C 1
ATOM 1671 O O . GLU A 1 201 ? 13.477 -24.125 5.32 1 98 201 GLU A O 1
ATOM 1676 N N . ARG A 1 202 ? 12.758 -22.531 4.02 1 96.25 202 ARG A N 1
ATOM 1677 C CA . ARG A 1 202 ? 11.836 -22.016 5.027 1 96.25 202 ARG A CA 1
ATOM 1678 C C . ARG A 1 202 ? 10.758 -23.047 5.352 1 96.25 202 ARG A C 1
ATOM 1680 O O . ARG A 1 202 ? 10.461 -23.297 6.523 1 96.25 202 ARG A O 1
ATOM 1687 N N . ARG A 1 203 ? 10.156 -23.625 4.359 1 95.56 203 ARG A N 1
ATOM 1688 C CA . ARG A 1 203 ? 9.102 -24.609 4.57 1 95.56 203 ARG A CA 1
ATOM 1689 C C . ARG A 1 203 ? 9.617 -25.828 5.32 1 95.56 203 ARG A C 1
ATOM 1691 O O . ARG A 1 203 ? 8.875 -26.484 6.051 1 95.56 203 ARG A O 1
ATOM 1698 N N . LEU A 1 204 ? 10.914 -26.078 5.176 1 95.44 204 LEU A N 1
ATOM 1699 C CA . LEU A 1 204 ? 11.539 -27.219 5.84 1 95.44 204 LEU A CA 1
ATOM 1700 C C . LEU A 1 204 ? 11.969 -26.844 7.258 1 95.44 204 LEU A C 1
ATOM 1702 O O . LEU A 1 204 ? 12.469 -27.703 7.996 1 95.44 204 LEU A O 1
ATOM 1706 N N . GLY A 1 205 ? 11.836 -25.578 7.617 1 94.44 205 GLY A N 1
ATOM 1707 C CA . GLY A 1 205 ? 12.195 -25.109 8.953 1 94.44 205 GLY A CA 1
ATOM 1708 C C . GLY A 1 205 ? 13.648 -24.703 9.07 1 94.44 205 GLY A C 1
ATOM 1709 O O . GLY A 1 205 ? 14.133 -24.438 10.172 1 94.44 205 GLY A O 1
ATOM 1710 N N . ASN A 1 206 ? 14.328 -24.719 7.957 1 96.5 206 ASN A N 1
ATOM 1711 C CA . ASN A 1 206 ? 15.727 -24.312 7.961 1 96.5 206 ASN A CA 1
ATOM 1712 C C . ASN A 1 206 ? 15.867 -22.797 7.801 1 96.5 206 ASN A C 1
ATOM 1714 O O . ASN A 1 206 ? 16.312 -22.312 6.754 1 96.5 206 ASN A O 1
ATOM 1718 N N . MET A 1 207 ? 15.656 -22.094 8.82 1 95.62 207 MET A N 1
ATOM 1719 C CA . MET A 1 207 ? 15.617 -20.625 8.773 1 95.62 207 MET A CA 1
ATOM 1720 C C . MET A 1 207 ? 17.016 -20.047 8.562 1 95.62 207 MET A C 1
ATOM 1722 O O . MET A 1 207 ? 17.172 -19.047 7.875 1 95.62 207 MET A O 1
ATOM 1726 N N . ASP A 1 208 ? 17.969 -20.688 9.141 1 97.31 208 ASP A N 1
ATOM 1727 C CA . ASP A 1 208 ? 19.344 -20.203 8.969 1 97.31 208 ASP A CA 1
ATOM 1728 C C . ASP A 1 208 ? 19.766 -20.266 7.508 1 97.31 208 ASP A C 1
ATOM 1730 O O . ASP A 1 208 ? 20.375 -19.328 6.988 1 97.31 208 ASP A O 1
ATOM 1734 N N . MET A 1 209 ? 19.469 -21.391 6.895 1 97.69 209 MET A N 1
ATOM 1735 C CA . MET A 1 209 ? 19.828 -21.547 5.484 1 97.69 209 MET A CA 1
ATOM 1736 C C . MET A 1 209 ? 19.047 -20.562 4.613 1 97.69 209 MET A C 1
ATOM 1738 O O . MET A 1 209 ? 19.594 -20.016 3.66 1 97.69 209 MET A O 1
ATOM 1742 N N . ALA A 1 210 ? 17.766 -20.375 4.855 1 97.94 210 ALA A N 1
ATOM 1743 C CA . ALA A 1 210 ? 16.953 -19.422 4.125 1 97.94 210 ALA A CA 1
ATOM 1744 C C . ALA A 1 210 ? 17.531 -18.016 4.207 1 97.94 210 ALA A C 1
ATOM 1746 O O . ALA A 1 210 ? 17.641 -17.312 3.193 1 97.94 210 ALA A O 1
ATOM 1747 N N . GLU A 1 211 ? 17.922 -17.641 5.402 1 98.19 211 GLU A N 1
ATOM 1748 C CA . GLU A 1 211 ? 18.531 -16.328 5.617 1 98.19 211 GLU A CA 1
ATOM 1749 C C . GLU A 1 211 ? 19.875 -16.219 4.883 1 98.19 211 GLU A C 1
ATOM 1751 O O . GLU A 1 211 ? 20.156 -15.188 4.273 1 98.19 211 GLU A O 1
ATOM 1756 N N . ALA A 1 212 ? 20.656 -17.25 4.969 1 98.44 212 ALA A N 1
ATOM 1757 C CA . ALA A 1 212 ? 21.969 -17.25 4.316 1 98.44 212 ALA A CA 1
ATOM 1758 C C . ALA A 1 212 ? 21.828 -17.062 2.809 1 98.44 212 ALA A C 1
ATOM 1760 O O . ALA A 1 212 ? 22.625 -16.359 2.188 1 98.44 212 ALA A O 1
ATOM 1761 N N . LEU A 1 213 ? 20.859 -17.703 2.252 1 98.56 213 LEU A N 1
ATOM 1762 C CA . LEU A 1 213 ? 20.625 -17.594 0.817 1 98.56 213 LEU A CA 1
ATOM 1763 C C . LEU A 1 213 ? 20.281 -16.156 0.423 1 98.56 213 LEU A C 1
ATOM 1765 O O . LEU A 1 213 ? 20.781 -15.664 -0.596 1 98.56 213 LEU A O 1
ATOM 1769 N N . LEU A 1 214 ? 19.469 -15.5 1.195 1 98.62 214 LEU A N 1
ATOM 1770 C CA . LEU A 1 214 ? 19.109 -14.109 0.92 1 98.62 214 LEU A CA 1
ATOM 1771 C C . LEU A 1 214 ? 20.312 -13.188 1.132 1 98.62 214 LEU A C 1
ATOM 1773 O O . LEU A 1 214 ? 20.547 -12.273 0.338 1 98.62 214 LEU A O 1
ATOM 1777 N N . MET A 1 215 ? 21.047 -13.445 2.152 1 98.56 215 MET A N 1
ATOM 1778 C CA . MET A 1 215 ? 22.25 -12.648 2.418 1 98.56 215 MET A CA 1
ATOM 1779 C C . MET A 1 215 ? 23.25 -12.781 1.279 1 98.56 215 MET A C 1
ATOM 1781 O O . MET A 1 215 ? 23.859 -11.789 0.87 1 98.56 215 MET A O 1
ATOM 1785 N N . GLU A 1 216 ? 23.391 -13.977 0.842 1 98.25 216 GLU A N 1
ATOM 1786 C CA . GLU A 1 216 ? 24.281 -14.203 -0.301 1 98.25 216 GLU A CA 1
ATOM 1787 C C . GLU A 1 216 ? 23.797 -13.445 -1.532 1 98.25 216 GLU A C 1
ATOM 1789 O O . GLU A 1 216 ? 24.594 -12.844 -2.25 1 98.25 216 GLU A O 1
ATOM 1794 N N . ALA A 1 217 ? 22.531 -13.508 -1.757 1 98.12 217 ALA A N 1
ATOM 1795 C CA . ALA A 1 217 ? 21.953 -12.805 -2.898 1 98.12 217 ALA A CA 1
ATOM 1796 C C . ALA A 1 217 ? 22.188 -11.305 -2.799 1 98.12 217 ALA A C 1
ATOM 1798 O O . ALA A 1 217 ? 22.484 -10.648 -3.805 1 98.12 217 ALA A O 1
ATOM 1799 N N . ILE A 1 218 ? 22.109 -10.711 -1.639 1 98.25 218 ILE A N 1
ATOM 1800 C CA . ILE A 1 218 ? 22.359 -9.289 -1.404 1 98.25 218 ILE A CA 1
ATOM 1801 C C . ILE A 1 218 ? 23.812 -8.969 -1.718 1 98.25 218 ILE A C 1
ATOM 1803 O O . ILE A 1 218 ? 24.109 -8.008 -2.439 1 98.25 218 ILE A O 1
ATOM 1807 N N . ARG A 1 219 ? 24.703 -9.812 -1.229 1 97.44 219 ARG A N 1
ATOM 1808 C CA . ARG A 1 219 ? 26.141 -9.609 -1.434 1 97.44 219 ARG A CA 1
ATOM 1809 C C . ARG A 1 219 ? 26.5 -9.727 -2.91 1 97.44 219 ARG A C 1
ATOM 1811 O O . ARG A 1 219 ? 27.25 -8.906 -3.438 1 97.44 219 ARG A O 1
ATOM 1818 N N . ASP A 1 220 ? 25.922 -10.672 -3.57 1 96.44 220 ASP A N 1
ATOM 1819 C CA . ASP A 1 220 ? 26.25 -10.961 -4.965 1 96.44 220 ASP A CA 1
ATOM 1820 C C . ASP A 1 220 ? 25.766 -9.836 -5.883 1 96.44 220 ASP A C 1
ATOM 1822 O O . ASP A 1 220 ? 26.266 -9.688 -7 1 96.44 220 ASP A O 1
ATOM 1826 N N . ASN A 1 221 ? 24.828 -9.094 -5.438 1 96.5 221 ASN A N 1
ATOM 1827 C CA . ASN A 1 221 ? 24.25 -8.062 -6.285 1 96.5 221 ASN A CA 1
ATOM 1828 C C . ASN A 1 221 ? 24.438 -6.668 -5.695 1 96.5 221 ASN A C 1
ATOM 1830 O O . ASN A 1 221 ? 23.641 -5.77 -5.945 1 96.5 221 ASN A O 1
ATOM 1834 N N . GLU A 1 222 ? 25.422 -6.508 -4.93 1 93.44 222 GLU A N 1
ATOM 1835 C CA . GLU A 1 222 ? 25.703 -5.227 -4.289 1 93.44 222 GLU A CA 1
ATOM 1836 C C . GLU A 1 222 ? 25.844 -4.113 -5.32 1 93.44 222 GLU A C 1
ATOM 1838 O O . GLU A 1 222 ? 26.516 -4.281 -6.34 1 93.44 222 GLU A O 1
ATOM 1843 N N . GLY A 1 223 ? 25.203 -3.027 -5.074 1 90.12 223 GLY A N 1
ATOM 1844 C CA . GLY A 1 223 ? 25.266 -1.896 -5.988 1 90.12 223 GLY A CA 1
ATOM 1845 C C . GLY A 1 223 ? 24.172 -1.912 -7.035 1 90.12 223 GLY A C 1
ATOM 1846 O O . GLY A 1 223 ? 23.969 -0.925 -7.746 1 90.12 223 GLY A O 1
ATOM 1847 N N . MET A 1 224 ? 23.516 -3.043 -7.18 1 93.06 224 MET A N 1
ATOM 1848 C CA . MET A 1 224 ? 22.406 -3.166 -8.125 1 93.06 224 MET A CA 1
ATOM 1849 C C . MET A 1 224 ? 21.062 -3.01 -7.422 1 93.06 224 MET A C 1
ATOM 1851 O O . MET A 1 224 ? 20.953 -3.299 -6.227 1 93.06 224 MET A O 1
ATOM 1855 N N . PRO A 1 225 ? 20.062 -2.578 -8.141 1 92.19 225 PRO A N 1
ATOM 1856 C CA . PRO A 1 225 ? 18.734 -2.414 -7.547 1 92.19 225 PRO A CA 1
ATOM 1857 C C . PRO A 1 225 ? 18.188 -3.713 -6.965 1 92.19 225 PRO A C 1
ATOM 1859 O O . PRO A 1 225 ? 17.453 -3.688 -5.969 1 92.19 225 PRO A O 1
ATOM 1862 N N . ILE A 1 226 ? 18.562 -4.762 -7.586 1 96.12 226 ILE A N 1
ATOM 1863 C CA . ILE A 1 226 ? 18.031 -6.051 -7.164 1 96.12 226 ILE A CA 1
ATOM 1864 C C . ILE A 1 226 ? 18.516 -6.379 -5.758 1 96.12 226 ILE A C 1
ATOM 1866 O O . ILE A 1 226 ? 17.875 -7.148 -5.035 1 96.12 226 ILE A O 1
ATOM 1870 N N . SER A 1 227 ? 19.641 -5.855 -5.332 1 97.62 227 SER A N 1
ATOM 1871 C CA . SER A 1 227 ? 20.156 -6.039 -3.973 1 97.62 227 SER A CA 1
ATOM 1872 C C . SER A 1 227 ? 19.156 -5.512 -2.939 1 97.62 227 SER A C 1
ATOM 1874 O O . SER A 1 227 ? 18.938 -6.148 -1.907 1 97.62 227 SER A O 1
ATOM 1876 N N . SER A 1 228 ? 18.578 -4.363 -3.215 1 98 228 SER A N 1
ATOM 1877 C CA . SER A 1 228 ? 17.562 -3.789 -2.334 1 98 228 SER A CA 1
ATOM 1878 C C . SER A 1 228 ? 16.328 -4.68 -2.252 1 98 228 SER A C 1
ATOM 1880 O O . SER A 1 228 ? 15.734 -4.82 -1.184 1 98 228 SER A O 1
ATOM 1882 N N . PHE A 1 229 ? 16.062 -5.258 -3.361 1 97.94 229 PHE A N 1
ATOM 1883 C CA . PHE A 1 229 ? 14.922 -6.176 -3.402 1 97.94 229 PHE A CA 1
ATOM 1884 C C . PHE A 1 229 ? 15.125 -7.336 -2.438 1 97.94 229 PHE A C 1
ATOM 1886 O O . PHE A 1 229 ? 14.242 -7.656 -1.646 1 97.94 229 PHE A O 1
ATOM 1893 N N . TYR A 1 230 ? 16.25 -7.914 -2.477 1 98.56 230 TYR A N 1
ATOM 1894 C CA . TYR A 1 230 ? 16.562 -9.031 -1.596 1 98.56 230 TYR A CA 1
ATOM 1895 C C . TYR A 1 230 ? 16.625 -8.586 -0.142 1 98.56 230 TYR A C 1
ATOM 1897 O O . TYR A 1 230 ? 16.266 -9.336 0.765 1 98.56 230 TYR A O 1
ATOM 1905 N N . SER A 1 231 ? 17.109 -7.379 0.095 1 98.75 231 SER A N 1
ATOM 1906 C CA . SER A 1 231 ? 17.156 -6.84 1.451 1 98.75 231 SER A CA 1
ATOM 1907 C C . SER A 1 231 ? 15.758 -6.723 2.043 1 98.75 231 SER A C 1
ATOM 1909 O O . SER A 1 231 ? 15.547 -7.027 3.219 1 98.75 231 SER A O 1
ATOM 1911 N N . VAL A 1 232 ? 14.844 -6.312 1.237 1 98.38 232 VAL A N 1
ATOM 1912 C CA . VAL A 1 232 ? 13.453 -6.207 1.676 1 98.38 232 VAL A CA 1
ATOM 1913 C C . VAL A 1 232 ? 12.914 -7.594 2.023 1 98.38 232 VAL A C 1
ATOM 1915 O O . VAL A 1 232 ? 12.273 -7.773 3.062 1 98.38 232 VAL A O 1
ATOM 1918 N N . LYS A 1 233 ? 13.195 -8.562 1.157 1 98.38 233 LYS A N 1
ATOM 1919 C CA . LYS A 1 233 ? 12.758 -9.93 1.4 1 98.38 233 LYS A CA 1
ATOM 1920 C C . LYS A 1 233 ? 13.336 -10.477 2.701 1 98.38 233 LYS A C 1
ATOM 1922 O O . LYS A 1 233 ? 12.633 -11.102 3.49 1 98.38 233 LYS A O 1
ATOM 1927 N N . LEU A 1 234 ? 14.602 -10.227 2.916 1 98.62 234 LEU A N 1
ATOM 1928 C CA . LEU A 1 234 ? 15.281 -10.68 4.125 1 98.62 234 LEU A CA 1
ATOM 1929 C C . LEU A 1 234 ? 14.688 -10.023 5.363 1 98.62 234 LEU A C 1
ATOM 1931 O O . LEU A 1 234 ? 14.398 -10.703 6.352 1 98.62 234 LEU A O 1
ATOM 1935 N N . ALA A 1 235 ? 14.469 -8.727 5.297 1 98.44 235 ALA A N 1
ATOM 1936 C CA . ALA A 1 235 ? 13.914 -7.996 6.43 1 98.44 235 ALA A CA 1
ATOM 1937 C C . ALA A 1 235 ? 12.523 -8.516 6.785 1 98.44 235 ALA A C 1
ATOM 1939 O O . ALA A 1 235 ? 12.203 -8.695 7.965 1 98.44 235 ALA A O 1
ATOM 1940 N N . ARG A 1 236 ? 11.766 -8.75 5.801 1 97.12 236 ARG A N 1
ATOM 1941 C CA . ARG A 1 236 ? 10.414 -9.258 6.027 1 97.12 236 ARG A CA 1
ATOM 1942 C C . ARG A 1 236 ? 10.438 -10.648 6.652 1 97.12 236 ARG A C 1
ATOM 1944 O O . ARG A 1 236 ? 9.656 -10.945 7.555 1 97.12 236 ARG A O 1
ATOM 1951 N N . GLN A 1 237 ? 11.289 -11.469 6.152 1 96.81 237 GLN A N 1
ATOM 1952 C CA . GLN A 1 237 ? 11.43 -12.805 6.723 1 96.81 237 GLN A CA 1
ATOM 1953 C C . GLN A 1 237 ? 11.852 -12.734 8.188 1 96.81 237 GLN A C 1
ATOM 1955 O O . GLN A 1 237 ? 11.281 -13.422 9.031 1 96.81 237 GLN A O 1
ATOM 1960 N N . VAL A 1 238 ? 12.836 -11.945 8.484 1 97.06 238 VAL A N 1
ATOM 1961 C CA . VAL A 1 238 ? 13.367 -11.797 9.836 1 97.06 238 VAL A CA 1
ATOM 1962 C C . VAL A 1 238 ? 12.289 -11.234 10.758 1 97.06 238 VAL A C 1
ATOM 1964 O O . VAL A 1 238 ? 12.148 -11.68 11.906 1 97.06 238 VAL A O 1
ATOM 1967 N N . LEU A 1 239 ? 11.484 -10.344 10.258 1 96.19 239 LEU A N 1
ATOM 1968 C CA . LEU A 1 239 ? 10.438 -9.711 11.047 1 96.19 239 LEU A CA 1
ATOM 1969 C C . LEU A 1 239 ? 9.273 -10.672 11.289 1 96.19 239 LEU A C 1
ATOM 1971 O O . LEU A 1 239 ? 8.867 -10.891 12.43 1 96.19 239 LEU A O 1
ATOM 1975 N N . LYS A 1 240 ? 8.805 -11.281 10.203 1 94.94 240 LYS A N 1
ATOM 1976 C CA . LYS A 1 240 ? 7.535 -12.008 10.258 1 94.94 240 LYS A CA 1
ATOM 1977 C C . LYS A 1 240 ? 7.742 -13.438 10.742 1 94.94 240 LYS A C 1
ATOM 1979 O O . LYS A 1 240 ? 6.898 -13.984 11.445 1 94.94 240 LYS A O 1
ATOM 1984 N N . VAL A 1 241 ? 8.805 -14.039 10.398 1 93.06 241 VAL A N 1
ATOM 1985 C CA . VAL A 1 241 ? 9.023 -15.445 10.711 1 93.06 241 VAL A CA 1
ATOM 1986 C C . VAL A 1 241 ? 9.875 -15.57 11.977 1 93.06 241 VAL A C 1
ATOM 1988 O O . VAL A 1 241 ? 9.539 -16.328 12.891 1 93.06 241 VAL A O 1
ATOM 1991 N N . GLN A 1 242 ? 10.922 -14.773 12.016 1 92.56 242 GLN A N 1
AT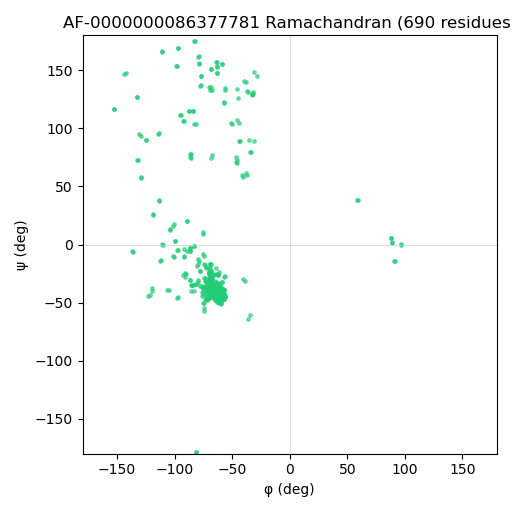OM 1992 C CA . GLN A 1 242 ? 11.828 -14.867 13.148 1 92.56 242 GLN A CA 1
ATOM 1993 C C . GLN A 1 242 ? 11.43 -13.898 14.258 1 92.56 242 GLN A C 1
ATOM 1995 O O . GLN A 1 242 ? 12 -13.922 15.352 1 92.56 242 GLN A O 1
ATOM 2000 N N . LYS A 1 243 ? 10.539 -13 14.031 1 93.44 243 LYS A N 1
ATOM 2001 C CA . LYS A 1 243 ? 9.977 -12.062 15 1 93.44 243 LYS A CA 1
ATOM 2002 C C . LYS A 1 243 ? 11.07 -11.188 15.617 1 93.44 243 LYS A C 1
ATOM 2004 O O . LYS A 1 243 ? 11.102 -11 16.844 1 93.44 243 LYS A O 1
ATOM 2009 N N . ASN A 1 244 ? 11.969 -10.828 14.812 1 95.81 244 ASN A N 1
ATOM 2010 C CA . ASN A 1 244 ? 13.07 -9.984 15.25 1 95.81 244 ASN A CA 1
ATOM 2011 C C . ASN A 1 244 ? 13.031 -8.609 14.586 1 95.81 244 ASN A C 1
ATOM 2013 O O . ASN A 1 244 ? 13.609 -8.414 13.516 1 95.81 244 ASN A O 1
ATOM 2017 N N . LEU A 1 245 ? 12.445 -7.66 15.25 1 95.5 245 LEU A N 1
ATOM 2018 C CA . LEU A 1 245 ? 12.234 -6.32 14.719 1 95.5 245 LEU A CA 1
ATOM 2019 C C . LEU A 1 245 ? 13.555 -5.562 14.609 1 95.5 245 LEU A C 1
ATOM 2021 O O . LEU A 1 245 ? 13.805 -4.895 13.602 1 95.5 245 LEU A O 1
ATOM 2025 N N . ALA A 1 246 ? 14.383 -5.633 15.656 1 97 246 ALA A N 1
ATOM 2026 C CA . ALA A 1 246 ? 15.648 -4.902 15.695 1 97 246 ALA A CA 1
ATOM 2027 C C . ALA A 1 246 ? 16.562 -5.312 14.547 1 97 246 ALA A C 1
ATOM 2029 O O . ALA A 1 246 ? 17.156 -4.461 13.883 1 97 246 ALA A O 1
ATOM 2030 N N . LYS A 1 247 ? 16.609 -6.613 14.289 1 98.06 247 LYS A N 1
ATOM 2031 C CA . LYS A 1 247 ? 17.438 -7.121 13.203 1 98.06 247 LYS A CA 1
ATOM 2032 C C . LYS A 1 247 ? 16.891 -6.688 11.844 1 98.06 247 LYS A C 1
ATOM 2034 O O . LYS A 1 247 ? 17.656 -6.316 10.953 1 98.06 247 LYS A O 1
ATOM 2039 N N . ALA A 1 248 ? 15.602 -6.805 11.672 1 98.12 248 ALA A N 1
ATOM 2040 C CA . ALA A 1 248 ? 14.961 -6.367 10.43 1 98.12 248 ALA A CA 1
ATOM 2041 C C . ALA A 1 248 ? 15.25 -4.895 10.156 1 98.12 248 ALA A C 1
ATOM 2043 O O . ALA A 1 248 ? 15.547 -4.512 9.023 1 98.12 248 ALA A O 1
ATOM 2044 N N . ARG A 1 249 ? 15.148 -4.066 11.164 1 97.88 249 ARG A N 1
ATOM 2045 C CA . ARG A 1 249 ? 15.438 -2.643 11.062 1 97.88 249 ARG A CA 1
ATOM 2046 C C . ARG A 1 249 ? 16.859 -2.41 10.57 1 97.88 249 ARG A C 1
ATOM 2048 O O . ARG A 1 249 ? 17.094 -1.612 9.664 1 97.88 249 ARG A O 1
ATOM 2055 N N . LYS A 1 250 ? 17.766 -3.117 11.172 1 98.38 250 LYS A N 1
ATOM 2056 C CA . LYS A 1 250 ? 19.172 -2.984 10.797 1 98.38 250 LYS A CA 1
ATOM 2057 C C . LYS A 1 250 ? 19.391 -3.32 9.328 1 98.38 250 LYS A C 1
ATOM 2059 O O . LYS A 1 250 ? 20.125 -2.627 8.625 1 98.38 250 LYS A O 1
ATOM 2064 N N . ILE A 1 251 ? 18.734 -4.359 8.852 1 98.56 251 ILE A N 1
ATOM 2065 C CA . ILE A 1 251 ? 18.859 -4.809 7.469 1 98.56 251 ILE A CA 1
ATOM 2066 C C . ILE A 1 251 ? 18.391 -3.705 6.523 1 98.56 251 ILE A C 1
ATOM 2068 O O . ILE A 1 251 ? 19.078 -3.377 5.551 1 98.56 251 ILE A O 1
ATOM 2072 N N . LEU A 1 252 ? 17.25 -3.119 6.824 1 98.5 252 LEU A N 1
ATOM 2073 C CA . LEU A 1 252 ? 16.688 -2.09 5.957 1 98.5 252 LEU A CA 1
ATOM 2074 C C . LEU A 1 252 ? 17.516 -0.812 6.02 1 98.5 252 LEU A C 1
ATOM 2076 O O . LEU A 1 252 ? 17.703 -0.143 5.004 1 98.5 252 LEU A O 1
ATOM 2080 N N . LEU A 1 253 ? 17.984 -0.487 7.184 1 98.12 253 LEU A N 1
ATOM 2081 C CA . LEU A 1 253 ? 18.812 0.709 7.328 1 98.12 253 LEU A CA 1
ATOM 2082 C C . LEU A 1 253 ? 20.125 0.559 6.57 1 98.12 253 LEU A C 1
ATOM 2084 O O . LEU A 1 253 ? 20.594 1.505 5.926 1 98.12 253 LEU A O 1
ATOM 2088 N N . GLU A 1 254 ? 20.719 -0.596 6.633 1 97.94 254 GLU A N 1
ATOM 2089 C CA . GLU A 1 254 ? 21.938 -0.864 5.863 1 97.94 254 GLU A CA 1
ATOM 2090 C C . GLU A 1 254 ? 21.672 -0.772 4.363 1 97.94 254 GLU A C 1
ATOM 2092 O O . GLU A 1 254 ? 22.5 -0.25 3.615 1 97.94 254 GLU A O 1
ATOM 2097 N N . ALA A 1 255 ? 20.562 -1.286 3.924 1 98.12 255 ALA A N 1
ATOM 2098 C CA . ALA A 1 255 ? 20.188 -1.192 2.512 1 98.12 255 ALA A CA 1
ATOM 2099 C C . ALA A 1 255 ? 20.016 0.263 2.086 1 98.12 255 ALA A C 1
ATOM 2101 O O . ALA A 1 255 ? 20.406 0.643 0.981 1 98.12 255 ALA A O 1
ATOM 2102 N N . LEU A 1 256 ? 19.469 1.112 2.959 1 97.19 256 LEU A N 1
ATOM 2103 C CA . LEU A 1 256 ? 19.219 2.521 2.678 1 97.19 256 LEU A CA 1
ATOM 2104 C C . LEU A 1 256 ? 20.516 3.297 2.564 1 97.19 256 LEU A C 1
ATOM 2106 O O . LEU A 1 256 ? 20.609 4.281 1.826 1 97.19 256 LEU A O 1
ATOM 2110 N N . GLU A 1 257 ? 21.5 2.891 3.297 1 96.5 257 GLU A N 1
ATOM 2111 C CA . GLU A 1 257 ? 22.828 3.512 3.184 1 96.5 257 GLU A CA 1
ATOM 2112 C C . GLU A 1 257 ? 23.406 3.311 1.79 1 96.5 257 GLU A C 1
ATOM 2114 O O . GLU A 1 257 ? 24.062 4.207 1.248 1 96.5 257 GLU A O 1
ATOM 2119 N N . LYS A 1 258 ? 23.141 2.199 1.244 1 95.88 258 LYS A N 1
ATOM 2120 C CA . LYS A 1 258 ? 23.688 1.846 -0.063 1 95.88 258 LYS A CA 1
ATOM 2121 C C . LYS A 1 258 ? 22.797 2.365 -1.189 1 95.88 258 LYS A C 1
ATOM 2123 O O . LYS A 1 258 ? 23.281 2.627 -2.295 1 95.88 258 LYS A O 1
ATOM 2128 N N . ASP A 1 259 ? 21.578 2.451 -0.944 1 96.31 259 ASP A N 1
ATOM 2129 C CA . ASP A 1 259 ? 20.578 2.869 -1.924 1 96.31 259 ASP A CA 1
ATOM 2130 C C . ASP A 1 259 ? 19.625 3.916 -1.336 1 96.31 259 ASP A C 1
ATOM 2132 O O . ASP A 1 259 ? 18.438 3.668 -1.184 1 96.31 259 ASP A O 1
ATOM 2136 N N . PRO A 1 260 ? 20.078 5.137 -1.137 1 95.38 260 PRO A N 1
ATOM 2137 C CA . PRO A 1 260 ? 19.328 6.145 -0.384 1 95.38 260 PRO A CA 1
ATOM 2138 C C . PRO A 1 260 ? 18.141 6.707 -1.171 1 95.38 260 PRO A C 1
ATOM 2140 O O . PRO A 1 260 ? 17.234 7.309 -0.586 1 95.38 260 PRO A O 1
ATOM 2143 N N . ASP A 1 261 ? 18.109 6.52 -2.471 1 94.94 261 ASP A N 1
ATOM 2144 C CA . ASP A 1 261 ? 17.047 7.125 -3.27 1 94.94 261 ASP A CA 1
ATOM 2145 C C . ASP A 1 261 ? 15.977 6.094 -3.625 1 94.94 261 ASP A C 1
ATOM 2147 O O . ASP A 1 261 ? 15.195 6.297 -4.559 1 94.94 261 ASP A O 1
ATOM 2151 N N . ASN A 1 262 ? 15.984 4.996 -2.926 1 96.19 262 ASN A N 1
ATOM 2152 C CA . ASN A 1 262 ? 15.008 3.943 -3.18 1 96.19 262 ASN A CA 1
ATOM 2153 C C . ASN A 1 262 ? 13.766 4.105 -2.299 1 96.19 262 ASN A C 1
ATOM 2155 O O . ASN A 1 262 ? 13.797 3.77 -1.113 1 96.19 262 ASN A O 1
ATOM 2159 N N . ALA A 1 263 ? 12.656 4.523 -2.834 1 97.5 263 ALA A N 1
ATOM 2160 C CA . ALA A 1 263 ? 11.43 4.812 -2.109 1 97.5 263 ALA A CA 1
ATOM 2161 C C . ALA A 1 263 ? 10.852 3.549 -1.477 1 97.5 263 ALA A C 1
ATOM 2163 O O . ALA A 1 263 ? 10.234 3.605 -0.41 1 97.5 263 ALA A O 1
ATOM 2164 N N . LYS A 1 264 ? 11.055 2.414 -2.092 1 97.44 264 LYS A N 1
ATOM 2165 C CA . LYS A 1 264 ? 10.516 1.149 -1.599 1 97.44 264 LYS A CA 1
ATOM 2166 C C . LYS A 1 264 ? 11.148 0.766 -0.264 1 97.44 264 LYS A C 1
ATOM 2168 O O . LYS A 1 264 ? 10.484 0.196 0.603 1 97.44 264 LYS A O 1
ATOM 2173 N N . LEU A 1 265 ? 12.414 1.061 -0.131 1 98.25 265 LEU A N 1
ATOM 2174 C CA . LEU A 1 265 ? 13.102 0.766 1.123 1 98.25 265 LEU A CA 1
ATOM 2175 C C . LEU A 1 265 ? 12.516 1.581 2.27 1 98.25 265 LEU A C 1
ATOM 2177 O O . LEU A 1 265 ? 12.273 1.05 3.355 1 98.25 265 LEU A O 1
ATOM 2181 N N . TYR A 1 266 ? 12.227 2.82 2.008 1 98.38 266 TYR A N 1
ATOM 2182 C CA . TYR A 1 266 ? 11.602 3.67 3.018 1 98.38 266 TYR A CA 1
ATOM 2183 C C . TYR A 1 266 ? 10.211 3.172 3.367 1 98.38 266 TYR A C 1
ATOM 2185 O O . TYR A 1 266 ? 9.828 3.143 4.539 1 98.38 266 TYR A O 1
ATOM 2193 N N . ALA A 1 267 ? 9.508 2.812 2.383 1 97.81 267 ALA A N 1
ATOM 2194 C CA . ALA A 1 267 ? 8.148 2.309 2.584 1 97.81 267 ALA A CA 1
ATOM 2195 C C . ALA A 1 267 ? 8.148 1.051 3.447 1 97.81 267 ALA A C 1
ATOM 2197 O O . ALA A 1 267 ? 7.324 0.907 4.348 1 97.81 267 ALA A O 1
ATOM 2198 N N . ASN A 1 268 ? 9.07 0.19 3.168 1 97.75 268 ASN A N 1
ATOM 2199 C CA . ASN A 1 268 ? 9.156 -1.048 3.934 1 97.75 268 ASN A CA 1
ATOM 2200 C C . ASN A 1 268 ? 9.625 -0.792 5.363 1 97.75 268 ASN A C 1
ATOM 2202 O O . ASN A 1 268 ? 9.172 -1.459 6.297 1 97.75 268 ASN A O 1
ATOM 2206 N N . LEU A 1 269 ? 10.516 0.12 5.52 1 98 269 LEU A N 1
ATOM 2207 C CA . LEU A 1 269 ? 10.945 0.506 6.859 1 98 269 LEU A CA 1
ATOM 2208 C C . LEU A 1 269 ? 9.773 1.037 7.676 1 98 269 LEU A C 1
ATOM 2210 O O . LEU A 1 269 ? 9.586 0.647 8.828 1 98 269 LEU A O 1
ATOM 2214 N N . LEU A 1 270 ? 9 1.843 7.031 1 97.06 270 LEU A N 1
ATOM 2215 C CA . LEU A 1 270 ? 7.832 2.412 7.684 1 97.06 270 LEU A CA 1
ATOM 2216 C C . LEU A 1 270 ? 6.82 1.325 8.031 1 97.06 270 LEU A C 1
ATOM 2218 O O . LEU A 1 270 ? 6.281 1.304 9.141 1 97.06 270 LEU A O 1
ATOM 2222 N N . GLU A 1 271 ? 6.59 0.515 7.094 1 95.25 271 GLU A N 1
ATOM 2223 C CA . GLU A 1 271 ? 5.648 -0.581 7.312 1 95.25 271 GLU A CA 1
ATOM 2224 C C . GLU A 1 271 ? 6.098 -1.468 8.469 1 95.25 271 GLU A C 1
ATOM 2226 O O . GLU A 1 271 ? 5.277 -1.908 9.273 1 95.25 271 GLU A O 1
ATOM 2231 N N . MET A 1 272 ? 7.336 -1.74 8.516 1 95.69 272 MET A N 1
ATOM 2232 C CA . MET A 1 272 ? 7.906 -2.549 9.586 1 95.69 272 MET A CA 1
ATOM 2233 C C . MET A 1 272 ? 7.703 -1.879 10.945 1 95.69 272 MET A C 1
ATOM 2235 O O . MET A 1 272 ? 7.234 -2.514 11.891 1 95.69 272 MET A O 1
ATOM 2239 N N . GLU A 1 273 ? 7.984 -0.607 10.992 1 95.5 273 GLU A N 1
ATOM 2240 C CA . GLU A 1 273 ? 7.82 0.119 12.25 1 95.5 273 GLU A CA 1
ATOM 2241 C C . GLU A 1 273 ? 6.352 0.179 12.664 1 95.5 273 GLU A C 1
ATOM 2243 O O . GLU A 1 273 ? 6.031 0.077 13.852 1 95.5 273 GLU A O 1
ATOM 2248 N N . PHE A 1 274 ? 5.512 0.305 11.719 1 92.5 274 PHE A N 1
ATOM 2249 C CA . PHE A 1 274 ? 4.082 0.409 11.977 1 92.5 274 PHE A CA 1
ATOM 2250 C C . PHE A 1 274 ? 3.52 -0.921 12.461 1 92.5 274 PHE A C 1
ATOM 2252 O O . PHE A 1 274 ? 2.447 -0.963 13.07 1 92.5 274 PHE A O 1
ATOM 2259 N N . SER A 1 275 ? 4.188 -1.957 12.133 1 91.12 275 SER A N 1
ATOM 2260 C CA . SER A 1 275 ? 3.721 -3.275 12.555 1 91.12 275 SER A CA 1
ATOM 2261 C C . SER A 1 275 ? 3.938 -3.49 14.047 1 91.12 275 SER A C 1
ATOM 2263 O O . SER A 1 275 ? 3.301 -4.355 14.656 1 91.12 275 SER A O 1
ATOM 2265 N N . ALA A 1 276 ? 4.82 -2.713 14.641 1 90.81 276 ALA A N 1
ATOM 2266 C CA . ALA A 1 276 ? 5.074 -2.781 16.078 1 90.81 276 ALA A CA 1
ATOM 2267 C C . ALA A 1 276 ? 4.047 -1.966 16.859 1 90.81 276 ALA A C 1
ATOM 2269 O O . ALA A 1 276 ? 3.1 -1.43 16.266 1 90.81 276 ALA A O 1
ATOM 2270 N N . ASP A 1 277 ? 4.133 -2.049 18.156 1 91.75 277 ASP A N 1
ATOM 2271 C CA . ASP A 1 277 ? 3.24 -1.271 19 1 91.75 277 ASP A CA 1
ATOM 2272 C C . ASP A 1 277 ? 3.359 0.222 18.703 1 91.75 277 ASP A C 1
ATOM 2274 O O . ASP A 1 277 ? 4.438 0.805 18.844 1 91.75 277 ASP A O 1
ATOM 2278 N N . VAL A 1 278 ? 2.26 0.802 18.359 1 91.06 278 VAL A N 1
ATOM 2279 C CA . VAL A 1 278 ? 2.264 2.156 17.812 1 91.06 278 VAL A CA 1
ATOM 2280 C C . VAL A 1 278 ? 2.654 3.15 18.906 1 91.06 278 VAL A C 1
ATOM 2282 O O . VAL A 1 278 ? 3.322 4.152 18.625 1 91.06 278 VAL A O 1
ATOM 2285 N N . ARG A 1 279 ? 2.244 2.934 20.094 1 90.75 279 ARG A N 1
ATOM 2286 C CA . ARG A 1 279 ? 2.57 3.848 21.188 1 90.75 279 ARG A CA 1
ATOM 2287 C C . ARG A 1 279 ? 4.043 3.746 21.562 1 90.75 279 ARG A C 1
ATOM 2289 O O . ARG A 1 279 ? 4.746 4.758 21.625 1 90.75 279 ARG A O 1
ATOM 2296 N N . GLN A 1 280 ? 4.531 2.559 21.703 1 91.69 280 GLN A N 1
ATOM 2297 C CA . GLN A 1 280 ? 5.902 2.326 22.141 1 91.69 280 GLN A CA 1
ATOM 2298 C C . GLN A 1 280 ? 6.898 2.633 21.031 1 91.69 280 GLN A C 1
ATOM 2300 O O . GLN A 1 280 ? 8.031 3.053 21.297 1 91.69 280 GLN A O 1
ATOM 2305 N N . ASN A 1 281 ? 6.414 2.449 19.844 1 94.38 281 ASN A N 1
ATOM 2306 C CA . ASN A 1 281 ? 7.312 2.576 18.703 1 94.38 281 ASN A CA 1
ATOM 2307 C C . ASN A 1 281 ? 7.098 3.895 17.969 1 94.38 281 ASN A C 1
ATOM 2309 O O . ASN A 1 281 ? 7.531 4.051 16.828 1 94.38 281 ASN A O 1
ATOM 2313 N N . GLU A 1 282 ? 6.383 4.863 18.531 1 95.19 282 GLU A N 1
ATOM 2314 C CA . GLU A 1 282 ? 6.051 6.121 17.875 1 95.19 282 GLU A CA 1
ATOM 2315 C C . GLU A 1 282 ? 7.312 6.867 17.438 1 95.19 282 GLU A C 1
ATOM 2317 O O . GLU A 1 282 ? 7.375 7.406 16.344 1 95.19 282 GLU A O 1
ATOM 2322 N N . GLY A 1 283 ? 8.336 6.852 18.328 1 95.69 283 GLY A N 1
ATOM 2323 C CA . GLY A 1 283 ? 9.586 7.523 18.016 1 95.69 283 GLY A CA 1
ATOM 2324 C C . GLY A 1 283 ? 10.281 6.957 16.781 1 95.69 283 GLY A C 1
ATOM 2325 O O . GLY A 1 283 ? 10.719 7.707 15.914 1 95.69 283 GLY A O 1
ATOM 2326 N N . ASN A 1 284 ? 10.383 5.641 16.719 1 95.69 284 ASN A N 1
ATOM 2327 C CA . ASN A 1 284 ? 11 4.98 15.57 1 95.69 284 ASN A CA 1
ATOM 2328 C C . ASN A 1 284 ? 10.211 5.227 14.289 1 95.69 284 ASN A C 1
ATOM 2330 O O . ASN A 1 284 ? 10.797 5.438 13.227 1 95.69 284 ASN A O 1
ATOM 2334 N N . THR A 1 285 ? 8.906 5.188 14.414 1 96.69 285 THR A N 1
ATOM 2335 C CA . THR A 1 285 ? 8.047 5.453 13.266 1 96.69 285 THR A CA 1
ATOM 2336 C C . THR A 1 285 ? 8.266 6.871 12.742 1 96.69 285 THR A C 1
ATOM 2338 O O . THR A 1 285 ? 8.453 7.07 11.539 1 96.69 285 THR A O 1
ATOM 2341 N N . MET A 1 286 ? 8.32 7.832 13.664 1 97.12 286 MET A N 1
ATOM 2342 C CA . MET A 1 286 ? 8.531 9.227 13.281 1 97.12 286 MET A CA 1
ATOM 2343 C C . MET A 1 286 ? 9.906 9.414 12.656 1 97.12 286 MET A C 1
ATOM 2345 O O . MET A 1 286 ? 10.055 10.156 11.688 1 97.12 286 MET A O 1
ATOM 2349 N N . SER A 1 287 ? 10.875 8.742 13.188 1 97.12 287 SER A N 1
ATOM 2350 C CA . SER A 1 287 ? 12.227 8.812 12.648 1 97.12 287 SER A CA 1
ATOM 2351 C C . SER A 1 287 ? 12.273 8.281 11.219 1 97.12 287 SER A C 1
ATOM 2353 O O . SER A 1 287 ? 13.016 8.805 10.383 1 97.12 287 SER A O 1
ATOM 2355 N N . SER A 1 288 ? 11.523 7.242 10.969 1 97.38 288 SER A N 1
ATOM 2356 C CA . SER A 1 288 ? 11.469 6.676 9.625 1 97.38 288 SER A CA 1
ATOM 2357 C C . SER A 1 288 ? 10.859 7.66 8.633 1 97.38 288 SER A C 1
ATOM 2359 O O . SER A 1 288 ? 11.32 7.777 7.5 1 97.38 288 SER A O 1
ATOM 2361 N N . PHE A 1 289 ? 9.797 8.352 9.039 1 98 289 PHE A N 1
ATOM 2362 C CA . PHE A 1 289 ? 9.227 9.391 8.195 1 98 289 PHE A CA 1
ATOM 2363 C C . PHE A 1 289 ? 10.258 10.477 7.902 1 98 289 PHE A C 1
ATOM 2365 O O . PHE A 1 289 ? 10.406 10.898 6.758 1 98 289 PHE A O 1
ATOM 2372 N N . ASP A 1 290 ? 10.938 10.906 8.922 1 97.56 290 ASP A N 1
ATOM 2373 C CA . ASP A 1 290 ? 11.922 11.977 8.789 1 97.56 290 ASP A CA 1
ATOM 2374 C C . ASP A 1 290 ? 13.031 11.586 7.812 1 97.56 290 ASP A C 1
ATOM 2376 O O . ASP A 1 290 ? 13.492 12.406 7.02 1 97.56 290 ASP A O 1
ATOM 2380 N N . ARG A 1 291 ? 13.422 10.352 7.883 1 97.31 291 ARG A N 1
ATOM 2381 C CA . ARG A 1 291 ? 14.445 9.852 6.969 1 97.31 291 ARG A CA 1
ATOM 2382 C C . ARG A 1 291 ? 14 9.984 5.52 1 97.31 291 ARG A C 1
ATOM 2384 O O . ARG A 1 291 ? 14.773 10.406 4.656 1 97.31 291 ARG A O 1
ATOM 2391 N N . ALA A 1 292 ? 12.797 9.602 5.273 1 97.81 292 ALA A N 1
ATOM 2392 C CA . ALA A 1 292 ? 12.258 9.695 3.92 1 97.81 292 ALA A CA 1
ATOM 2393 C C . ALA A 1 292 ? 12.141 11.148 3.475 1 97.81 292 ALA A C 1
ATOM 2395 O O . ALA A 1 292 ? 12.453 11.484 2.332 1 97.81 292 ALA A O 1
ATOM 2396 N N . LEU A 1 293 ? 11.742 12.031 4.348 1 97.75 293 LEU A N 1
ATOM 2397 C CA . LEU A 1 293 ? 11.445 13.414 4.016 1 97.75 293 LEU A CA 1
ATOM 2398 C C . LEU A 1 293 ? 12.727 14.227 3.859 1 97.75 293 LEU A C 1
ATOM 2400 O O . LEU A 1 293 ? 12.734 15.273 3.215 1 97.75 293 LEU A O 1
ATOM 2404 N N . THR A 1 294 ? 13.812 13.844 4.418 1 96.75 294 THR A N 1
ATOM 2405 C CA . THR A 1 294 ? 15.086 14.539 4.309 1 96.75 294 THR A CA 1
ATOM 2406 C C . THR A 1 294 ? 15.984 13.859 3.271 1 96.75 294 THR A C 1
ATOM 2408 O O . THR A 1 294 ? 17.141 14.242 3.102 1 96.75 294 THR A O 1
ATOM 2411 N N . SER A 1 295 ? 15.531 12.852 2.594 1 96 295 SER A N 1
ATOM 2412 C CA . SER A 1 295 ? 16.297 12.102 1.603 1 96 295 SER A CA 1
ATOM 2413 C C . SER A 1 295 ? 16.312 12.812 0.254 1 96 295 SER A C 1
ATOM 2415 O O . SER A 1 295 ? 15.812 13.938 0.137 1 96 295 SER A O 1
ATOM 2417 N N . GLY A 1 296 ? 16.953 12.156 -0.648 1 95.81 296 GLY A N 1
ATOM 2418 C CA . GLY A 1 296 ? 17.016 12.695 -1.997 1 95.81 296 GLY A CA 1
ATOM 2419 C C . GLY A 1 296 ? 15.859 12.25 -2.875 1 95.81 296 GLY A C 1
ATOM 2420 O O . GLY A 1 296 ? 15.938 12.336 -4.102 1 95.81 296 GLY A O 1
ATOM 2421 N N . LEU A 1 297 ? 14.766 11.812 -2.295 1 97.19 297 LEU A N 1
ATOM 2422 C CA . LEU A 1 297 ? 13.602 11.367 -3.051 1 97.19 297 LEU A CA 1
ATOM 2423 C C . LEU A 1 297 ? 12.938 12.547 -3.768 1 97.19 297 LEU A C 1
ATOM 2425 O O . LEU A 1 297 ? 13.039 13.688 -3.316 1 97.19 297 LEU A O 1
ATOM 2429 N N . PRO A 1 298 ? 12.297 12.281 -4.883 1 96.69 298 PRO A N 1
ATOM 2430 C CA . PRO A 1 298 ? 11.555 13.328 -5.574 1 96.69 298 PRO A CA 1
ATOM 2431 C C . PRO A 1 298 ? 10.461 13.945 -4.707 1 96.69 298 PRO A C 1
ATOM 2433 O O . PRO A 1 298 ? 9.906 13.266 -3.838 1 96.69 298 PRO A O 1
ATOM 2436 N N . LEU A 1 299 ? 10.109 15.148 -5.008 1 96.5 299 LEU A N 1
ATOM 2437 C CA . LEU A 1 299 ? 9.156 15.914 -4.223 1 96.5 299 LEU A CA 1
ATOM 2438 C C . LEU A 1 299 ? 7.797 15.219 -4.176 1 96.5 299 LEU A C 1
ATOM 2440 O O . LEU A 1 299 ? 7.164 15.148 -3.119 1 96.5 299 LEU A O 1
ATOM 2444 N N . GLU A 1 300 ? 7.387 14.75 -5.285 1 96.38 300 GLU A N 1
ATOM 2445 C CA . GLU A 1 300 ? 6.098 14.07 -5.359 1 96.38 300 GLU A CA 1
ATOM 2446 C C . GLU A 1 300 ? 6.039 12.891 -4.395 1 96.38 300 GLU A C 1
ATOM 2448 O O . GLU A 1 300 ? 5.016 12.664 -3.74 1 96.38 300 GLU A O 1
ATOM 2453 N N . THR A 1 301 ? 7.16 12.156 -4.277 1 97.69 301 THR A N 1
ATOM 2454 C CA . THR A 1 301 ? 7.238 11.008 -3.383 1 97.69 301 THR A CA 1
ATOM 2455 C C . THR A 1 301 ? 7.293 11.461 -1.927 1 97.69 301 THR A C 1
ATOM 2457 O O . THR A 1 301 ? 6.668 10.844 -1.057 1 97.69 301 THR A O 1
ATOM 2460 N N . LYS A 1 302 ? 7.988 12.492 -1.688 1 98.06 302 LYS A N 1
ATOM 2461 C CA . LYS A 1 302 ? 8.078 13.039 -0.337 1 98.06 302 LYS A CA 1
ATOM 2462 C C . LYS A 1 302 ? 6.715 13.5 0.167 1 98.06 302 LYS A C 1
ATOM 2464 O O . LYS A 1 302 ? 6.398 13.336 1.347 1 98.06 302 LYS A O 1
ATOM 2469 N N . ILE A 1 303 ? 5.953 14.008 -0.692 1 98.19 303 ILE A N 1
ATOM 2470 C CA . ILE A 1 303 ? 4.621 14.484 -0.336 1 98.19 303 ILE A CA 1
ATOM 2471 C C . ILE A 1 303 ? 3.754 13.312 0.116 1 98.19 303 ILE A C 1
ATOM 2473 O O . ILE A 1 303 ? 2.992 13.43 1.078 1 98.19 303 ILE A O 1
ATOM 2477 N N . ILE A 1 304 ? 3.92 12.219 -0.524 1 98.06 304 ILE A N 1
ATOM 2478 C CA . ILE A 1 304 ? 3.164 11.031 -0.159 1 98.06 304 ILE A CA 1
ATOM 2479 C C . ILE A 1 304 ? 3.549 10.586 1.251 1 98.06 304 ILE A C 1
ATOM 2481 O O . ILE A 1 304 ? 2.68 10.297 2.076 1 98.06 304 ILE A O 1
ATOM 2485 N N . PHE A 1 305 ? 4.828 10.555 1.555 1 98.44 305 PHE A N 1
ATOM 2486 C CA . PHE A 1 305 ? 5.297 10.172 2.881 1 98.44 305 PHE A CA 1
ATOM 2487 C C . PHE A 1 305 ? 4.848 11.188 3.928 1 98.44 305 PHE A C 1
ATOM 2489 O O . PHE A 1 305 ? 4.508 10.812 5.055 1 98.44 305 PHE A O 1
ATOM 2496 N N . SER A 1 306 ? 4.871 12.422 3.543 1 98.44 306 SER A N 1
ATOM 2497 C CA . SER A 1 306 ? 4.418 13.469 4.453 1 98.44 306 SER A CA 1
ATOM 2498 C C . SER A 1 306 ? 2.939 13.312 4.781 1 98.44 306 SER A C 1
ATOM 2500 O O . SER A 1 306 ? 2.533 13.484 5.934 1 98.44 306 SER A O 1
ATOM 2502 N N . GLN A 1 307 ? 2.234 13.062 3.809 1 97.81 307 GLN A N 1
ATOM 2503 C CA . GLN A 1 307 ? 0.811 12.82 4.02 1 97.81 307 GLN A CA 1
ATOM 2504 C C . GLN A 1 307 ? 0.586 11.648 4.969 1 97.81 307 GLN A C 1
ATOM 2506 O O . GLN A 1 307 ? -0.251 11.727 5.871 1 97.81 307 GLN A O 1
ATOM 2511 N N . ARG A 1 308 ? 1.291 10.625 4.754 1 97.75 308 ARG A N 1
ATOM 2512 C CA . ARG A 1 308 ? 1.184 9.453 5.613 1 97.75 308 ARG A CA 1
ATOM 2513 C C . ARG A 1 308 ? 1.574 9.789 7.047 1 97.75 308 ARG A C 1
ATOM 2515 O O . ARG A 1 308 ? 0.997 9.25 7.996 1 97.75 308 ARG A O 1
ATOM 2522 N N . ARG A 1 309 ? 2.547 10.594 7.184 1 97.88 309 ARG A N 1
ATOM 2523 C CA . ARG A 1 309 ? 2.988 11.023 8.508 1 97.88 309 ARG A CA 1
ATOM 2524 C C . ARG A 1 309 ? 1.868 11.75 9.25 1 97.88 309 ARG A C 1
ATOM 2526 O O . ARG A 1 309 ? 1.605 11.469 10.414 1 97.88 309 ARG A O 1
ATOM 2533 N N . VAL A 1 310 ? 1.189 12.578 8.555 1 97.62 310 VAL A N 1
ATOM 2534 C CA . VAL A 1 310 ? 0.09 13.336 9.148 1 97.62 310 VAL A CA 1
ATOM 2535 C C . VAL A 1 310 ? -1.049 12.383 9.516 1 97.62 310 VAL A C 1
ATOM 2537 O O . VAL A 1 310 ? -1.61 12.477 10.609 1 97.62 310 VAL A O 1
ATOM 2540 N N . GLU A 1 311 ? -1.324 11.523 8.648 1 96.31 311 GLU A N 1
ATOM 2541 C CA . GLU A 1 311 ? -2.385 10.555 8.898 1 96.31 311 GLU A CA 1
ATOM 2542 C C . GLU A 1 311 ? -2.053 9.672 10.102 1 96.31 311 GLU A C 1
ATOM 2544 O O . GLU A 1 311 ? -2.926 9.375 10.922 1 96.31 311 GLU A O 1
ATOM 2549 N N . PHE A 1 312 ? -0.841 9.281 10.234 1 97.06 312 PHE A N 1
ATOM 2550 C CA . PHE A 1 312 ? -0.385 8.469 11.359 1 97.06 312 PHE A CA 1
ATOM 2551 C C . PHE A 1 312 ? -0.587 9.211 12.68 1 97.06 312 PHE A C 1
ATOM 2553 O O . PHE A 1 312 ? -1.086 8.633 13.648 1 97.06 312 PHE A O 1
ATOM 2560 N N . LEU A 1 313 ? -0.183 10.43 12.625 1 96.81 313 LEU A N 1
ATOM 2561 C CA . LEU A 1 313 ? -0.286 11.227 13.844 1 96.81 313 LEU A CA 1
ATOM 2562 C C . LEU A 1 313 ? -1.745 11.492 14.203 1 96.81 313 LEU A C 1
ATOM 2564 O O . LEU A 1 313 ? -2.102 11.531 15.383 1 96.81 313 LEU A O 1
ATOM 2568 N N . GLU A 1 314 ? -2.537 11.656 13.188 1 95.75 314 GLU A N 1
ATOM 2569 C CA . GLU A 1 314 ? -3.965 11.852 13.43 1 95.75 314 GLU A CA 1
ATOM 2570 C C . GLU A 1 314 ? -4.598 10.594 14.023 1 95.75 314 GLU A C 1
ATOM 2572 O O . GLU A 1 314 ? -5.371 10.68 14.977 1 95.75 314 GLU A O 1
ATOM 2577 N N . ASP A 1 315 ? -4.203 9.508 13.586 1 95.12 315 ASP A N 1
ATOM 2578 C CA . ASP A 1 315 ? -4.82 8.25 13.984 1 95.12 315 ASP A CA 1
ATOM 2579 C C . ASP A 1 315 ? -4.23 7.742 15.297 1 95.12 315 ASP A C 1
ATOM 2581 O O . ASP A 1 315 ? -4.945 7.168 16.125 1 95.12 315 ASP A O 1
ATOM 2585 N N . PHE A 1 316 ? -2.91 8.008 15.453 1 95.75 316 PHE A N 1
ATOM 2586 C CA . PHE A 1 316 ? -2.271 7.273 16.531 1 95.75 316 PHE A CA 1
ATOM 2587 C C . PHE A 1 316 ? -1.348 8.18 17.344 1 95.75 316 PHE A C 1
ATOM 2589 O O . PHE A 1 316 ? -0.793 7.77 18.359 1 95.75 316 PHE A O 1
ATOM 2596 N N . GLY A 1 317 ? -1.194 9.336 16.906 1 94.81 317 GLY A N 1
ATOM 2597 C CA . GLY A 1 317 ? -0.246 10.227 17.562 1 94.81 317 GLY A CA 1
ATOM 2598 C C . GLY A 1 317 ? -0.616 10.547 19 1 94.81 317 GLY A C 1
ATOM 2599 O O . GLY A 1 317 ? -1.799 10.617 19.344 1 94.81 317 GLY A O 1
ATOM 2600 N N . SER A 1 318 ? 0.424 10.844 19.781 1 93.44 318 SER A N 1
ATOM 2601 C CA . SER A 1 318 ? 0.217 11.117 21.188 1 93.44 318 SER A CA 1
ATOM 2602 C C . SER A 1 318 ? 0.215 12.617 21.469 1 93.44 318 SER A C 1
ATOM 2604 O O . SER A 1 318 ? -0.181 13.047 22.562 1 93.44 318 SER A O 1
ATOM 2606 N N . SER A 1 319 ? 0.6 13.391 20.484 1 94.25 319 SER A N 1
ATOM 2607 C CA . SER A 1 319 ? 0.786 14.82 20.734 1 94.25 319 SER A CA 1
ATOM 2608 C C . SER A 1 319 ? 0.115 15.664 19.656 1 94.25 319 SER A C 1
ATOM 2610 O O . SER A 1 319 ? 0.403 15.508 18.469 1 94.25 319 SER A O 1
ATOM 2612 N N . ILE A 1 320 ? -0.71 16.578 20.141 1 95.62 320 ILE A N 1
ATOM 2613 C CA . ILE A 1 320 ? -1.366 17.484 19.203 1 95.62 320 ILE A CA 1
ATOM 2614 C C . ILE A 1 320 ? -0.332 18.422 18.594 1 95.62 320 ILE A C 1
ATOM 2616 O O . ILE A 1 320 ? -0.458 18.828 17.422 1 95.62 320 ILE A O 1
ATOM 2620 N N . ASN A 1 321 ? 0.694 18.734 19.328 1 95.12 321 ASN A N 1
ATOM 2621 C CA . ASN A 1 321 ? 1.749 19.609 18.828 1 95.12 321 ASN A CA 1
ATOM 2622 C C . ASN A 1 321 ? 2.467 18.984 17.641 1 95.12 321 ASN A C 1
ATOM 2624 O O . ASN A 1 321 ? 2.727 19.672 16.641 1 95.12 321 ASN A O 1
ATOM 2628 N N . SER A 1 322 ? 2.752 17.703 17.797 1 95.75 322 SER A N 1
ATOM 2629 C CA . SER A 1 322 ? 3.412 17 16.703 1 95.75 322 SER A CA 1
ATOM 2630 C C . SER A 1 322 ? 2.535 16.969 15.461 1 95.75 322 SER A C 1
ATOM 2632 O O . SER A 1 322 ? 3.025 17.172 14.344 1 95.75 322 SER A O 1
ATOM 2634 N N . LEU A 1 323 ? 1.285 16.781 15.688 1 96.5 323 LEU A N 1
ATOM 2635 C CA . LEU A 1 323 ? 0.343 16.734 14.578 1 96.5 323 LEU A CA 1
ATOM 2636 C C . LEU A 1 323 ? 0.304 18.078 13.852 1 96.5 323 LEU A C 1
ATOM 2638 O O . LEU A 1 323 ? 0.41 18.125 12.625 1 96.5 323 LEU A O 1
ATOM 2642 N N . LEU A 1 324 ? 0.216 19.172 14.609 1 95.81 324 LEU A N 1
ATOM 2643 C CA . LEU A 1 324 ? 0.122 20.5 14.023 1 95.81 324 LEU A CA 1
ATOM 2644 C C . LEU A 1 324 ? 1.405 20.859 13.281 1 95.81 324 LEU A C 1
ATOM 2646 O O . LEU A 1 324 ? 1.357 21.422 12.188 1 95.81 324 LEU A O 1
ATOM 2650 N N . MET A 1 325 ? 2.471 20.5 13.891 1 96.12 325 MET A N 1
ATOM 2651 C CA . MET A 1 325 ? 3.764 20.781 13.281 1 96.12 325 MET A CA 1
ATOM 2652 C C . MET A 1 325 ? 3.91 20.047 11.953 1 96.12 325 MET A C 1
ATOM 2654 O O . MET A 1 325 ? 4.32 20.641 10.953 1 96.12 325 MET A O 1
ATOM 2658 N N . CYS A 1 326 ? 3.594 18.812 11.938 1 97 326 CYS A N 1
ATOM 2659 C CA . CYS A 1 326 ? 3.74 18 10.742 1 97 326 CYS A CA 1
ATOM 2660 C C . CYS A 1 326 ? 2.725 18.406 9.68 1 97 326 CYS A C 1
ATOM 2662 O O . CYS A 1 326 ? 3.002 18.312 8.484 1 97 326 CYS A O 1
ATOM 2664 N N . TYR A 1 327 ? 1.609 18.828 10.133 1 96.25 327 TYR A N 1
ATOM 2665 C CA . TYR A 1 327 ? 0.617 19.344 9.195 1 96.25 327 TYR A CA 1
ATOM 2666 C C . TYR A 1 327 ? 1.137 20.578 8.477 1 96.25 327 TYR A C 1
ATOM 2668 O O . TYR A 1 327 ? 0.987 20.703 7.254 1 96.25 327 TYR A O 1
ATOM 2676 N N . GLU A 1 328 ? 1.733 21.438 9.219 1 95 328 GLU A N 1
ATOM 2677 C CA . GLU A 1 328 ? 2.299 22.656 8.633 1 95 328 GLU A CA 1
ATOM 2678 C C . GLU A 1 328 ? 3.41 22.312 7.641 1 95 328 GLU A C 1
ATOM 2680 O O . GLU A 1 328 ? 3.486 22.906 6.566 1 95 328 GLU A O 1
ATOM 2685 N N . GLU A 1 329 ? 4.191 21.406 8.047 1 96.62 329 GLU A N 1
ATOM 2686 C CA . GLU A 1 329 ? 5.266 20.969 7.156 1 96.62 329 GLU A CA 1
ATOM 2687 C C . GLU A 1 329 ? 4.707 20.391 5.859 1 96.62 329 GLU A C 1
ATOM 2689 O O . GLU A 1 329 ? 5.25 20.641 4.781 1 96.62 329 GLU A O 1
ATOM 2694 N N . HIS A 1 330 ? 3.688 19.625 5.969 1 97.56 330 HIS A N 1
ATOM 2695 C CA . HIS A 1 330 ? 3.043 19.031 4.801 1 97.56 330 HIS A CA 1
ATOM 2696 C C . HIS A 1 330 ? 2.494 20.109 3.869 1 97.56 330 HIS A C 1
ATOM 2698 O O . HIS A 1 330 ? 2.646 20.016 2.65 1 97.56 330 HIS A O 1
ATOM 2704 N N . GLN A 1 331 ? 1.918 21.141 4.484 1 94.88 331 GLN A N 1
ATOM 2705 C CA . GLN A 1 331 ? 1.373 22.234 3.691 1 94.88 331 GLN A CA 1
ATOM 2706 C C . GLN A 1 331 ? 2.477 22.969 2.928 1 94.88 331 GLN A C 1
ATOM 2708 O O . GLN A 1 331 ? 2.279 23.375 1.781 1 94.88 331 GLN A O 1
ATOM 2713 N N . LYS A 1 332 ? 3.512 23.109 3.58 1 95.12 332 LYS A N 1
ATOM 2714 C CA . LYS A 1 332 ? 4.648 23.75 2.926 1 95.12 332 LYS A CA 1
ATOM 2715 C C . LYS A 1 332 ? 5.098 22.953 1.701 1 95.12 332 LYS A C 1
ATOM 2717 O O . LYS A 1 332 ? 5.41 23.531 0.66 1 95.12 332 LYS A O 1
ATOM 2722 N N . LEU A 1 333 ? 5.133 21.656 1.832 1 96.25 333 LEU A N 1
ATOM 2723 C CA . LEU A 1 333 ? 5.527 20.797 0.723 1 96.25 333 LEU A CA 1
ATOM 2724 C C . LEU A 1 333 ? 4.527 20.891 -0.424 1 96.25 333 LEU A C 1
ATOM 2726 O O . LEU A 1 333 ? 4.918 20.922 -1.593 1 96.25 333 LEU A O 1
ATOM 2730 N N . LEU A 1 334 ? 3.314 20.922 -0.079 1 95.81 334 LEU A N 1
ATOM 2731 C CA . LEU A 1 334 ? 2.27 21.047 -1.089 1 95.81 334 LEU A CA 1
ATOM 2732 C C . LEU A 1 334 ? 2.404 22.359 -1.846 1 95.81 334 LEU A C 1
ATOM 2734 O O . LEU A 1 334 ? 2.24 22.406 -3.068 1 95.81 334 LEU A O 1
ATOM 2738 N N . ASN A 1 335 ? 2.668 23.391 -1.119 1 92.94 335 ASN A N 1
ATOM 2739 C CA . ASN A 1 335 ? 2.842 24.703 -1.734 1 92.94 335 ASN A CA 1
ATOM 2740 C C . ASN A 1 335 ? 4.059 24.719 -2.654 1 92.94 335 ASN A C 1
ATOM 2742 O O . ASN A 1 335 ? 4.023 25.344 -3.717 1 92.94 335 ASN A O 1
ATOM 2746 N N . GLN A 1 336 ? 5.055 24.094 -2.219 1 93.31 336 GLN A N 1
ATOM 2747 C CA . GLN A 1 336 ? 6.246 24 -3.057 1 93.31 336 GLN A CA 1
ATOM 2748 C C . GLN A 1 336 ? 5.93 23.312 -4.383 1 93.31 336 GLN A C 1
ATOM 2750 O O . GLN A 1 336 ? 6.402 23.75 -5.438 1 93.31 336 GLN A O 1
ATOM 2755 N N . GLN A 1 337 ? 5.223 22.266 -4.352 1 92.69 337 GLN A N 1
ATOM 2756 C CA . GLN A 1 337 ? 4.836 21.547 -5.555 1 92.69 337 GLN A CA 1
ATOM 2757 C C . GLN A 1 337 ? 3.994 22.422 -6.48 1 92.69 337 GLN A C 1
ATOM 2759 O O . GLN A 1 337 ? 4.176 22.391 -7.699 1 92.69 337 GLN A O 1
ATOM 2764 N N . MET A 1 338 ? 3.104 23.141 -5.883 1 90.81 338 MET A N 1
ATOM 2765 C CA . MET A 1 338 ? 2.232 24.016 -6.66 1 90.81 338 MET A CA 1
ATOM 2766 C C . MET A 1 338 ? 3.043 25.109 -7.359 1 90.81 338 MET A C 1
ATOM 2768 O O . MET A 1 338 ? 2.777 25.438 -8.516 1 90.81 338 MET A O 1
ATOM 2772 N N . MET A 1 339 ? 3.91 25.656 -6.656 1 89.62 339 MET A N 1
ATOM 2773 C CA . MET A 1 339 ? 4.762 26.703 -7.219 1 89.62 339 MET A CA 1
ATOM 2774 C C . MET A 1 339 ? 5.605 26.156 -8.367 1 89.62 339 MET A C 1
ATOM 2776 O O . MET A 1 339 ? 5.797 26.828 -9.383 1 89.62 339 MET A O 1
ATOM 2780 N N . ARG A 1 340 ? 6.109 25.016 -8.164 1 89.19 340 ARG A N 1
ATOM 2781 C CA . ARG A 1 340 ? 6.902 24.375 -9.211 1 89.19 340 ARG A CA 1
ATOM 2782 C C . ARG A 1 340 ? 6.059 24.125 -10.461 1 89.19 340 ARG A C 1
ATOM 2784 O O . ARG A 1 340 ? 6.531 24.297 -11.578 1 89.19 340 ARG A O 1
ATOM 2791 N N . LYS A 1 341 ? 4.902 23.703 -10.273 1 88.06 341 LYS A N 1
ATOM 2792 C CA . LYS A 1 341 ? 3.998 23.453 -11.391 1 88.06 341 LYS A CA 1
ATOM 2793 C C . LYS A 1 341 ? 3.664 24.734 -12.141 1 88.06 341 LYS A C 1
ATOM 2795 O O . LYS A 1 341 ? 3.602 24.75 -13.367 1 88.06 341 LYS A O 1
ATOM 2800 N N . ARG A 1 342 ? 3.475 25.828 -11.422 1 87.19 342 ARG A N 1
ATOM 2801 C CA . ARG A 1 342 ? 3.166 27.125 -12.016 1 87.19 342 ARG A CA 1
ATOM 2802 C C . ARG A 1 342 ? 4.352 27.656 -12.82 1 87.19 342 ARG A C 1
ATOM 2804 O O . ARG A 1 342 ? 4.168 28.234 -13.891 1 87.19 342 ARG A O 1
ATOM 2811 N N . LEU A 1 343 ? 5.426 27.422 -12.281 1 85.75 343 LEU A N 1
ATOM 2812 C CA . LEU A 1 343 ? 6.629 27.875 -12.969 1 85.75 343 LEU A CA 1
ATOM 2813 C C . LEU A 1 343 ? 6.824 27.109 -14.273 1 85.75 343 LEU A C 1
ATOM 2815 O O . LEU A 1 343 ? 7.262 27.672 -15.273 1 85.75 343 LEU A O 1
ATOM 2819 N N . LEU A 1 344 ? 6.496 25.859 -14.289 1 84.25 344 LEU A N 1
ATOM 2820 C CA . LEU A 1 344 ? 6.629 25.031 -15.484 1 84.25 344 LEU A CA 1
ATOM 2821 C C . LEU A 1 344 ? 5.59 25.422 -16.531 1 84.25 344 LEU A C 1
ATOM 2823 O O . LEU A 1 344 ? 5.855 25.344 -17.734 1 84.25 344 LEU A O 1
ATOM 2827 N N . GLU A 1 345 ? 4.5 25.828 -16.031 1 80.25 345 GLU A N 1
ATOM 2828 C CA . GLU A 1 345 ? 3.449 26.234 -16.953 1 80.25 345 GLU A CA 1
ATOM 2829 C C . GLU A 1 345 ? 3.754 27.609 -17.562 1 80.25 345 GLU A C 1
ATOM 2831 O O . GLU A 1 345 ? 3.393 27.891 -18.703 1 80.25 345 GLU A O 1
ATOM 2836 N N . ASN A 1 346 ? 4.316 28.516 -16.781 1 77.25 346 ASN A N 1
ATOM 2837 C CA . ASN A 1 346 ? 4.621 29.859 -17.25 1 77.25 346 ASN A CA 1
ATOM 2838 C C . ASN A 1 346 ? 5.914 29.891 -18.062 1 77.25 346 ASN A C 1
ATOM 2840 O O . ASN A 1 346 ? 6.215 30.875 -18.734 1 77.25 346 ASN A O 1
ATOM 2844 N N . GLY A 1 347 ? 6.734 28.938 -18 1 58.53 347 GLY A N 1
ATOM 2845 C CA . GLY A 1 347 ? 7.93 28.906 -18.828 1 58.53 347 GLY A CA 1
ATOM 2846 C C . GLY A 1 347 ? 7.746 28.109 -20.094 1 58.53 347 GLY A C 1
ATOM 2847 O O . GLY A 1 347 ? 6.793 27.328 -20.219 1 58.53 347 GLY A O 1
ATOM 2848 N N . ALA B 1 1 ? -10.359 68.188 -7.672 1 24.86 1 ALA B N 1
ATOM 2849 C CA . ALA B 1 1 ? -10.172 66.938 -6.922 1 24.86 1 ALA B CA 1
ATOM 2850 C C . ALA B 1 1 ? -8.719 66.812 -6.492 1 24.86 1 ALA B C 1
ATOM 2852 O O . ALA B 1 1 ? -8.422 66.062 -5.559 1 24.86 1 ALA B O 1
ATOM 2853 N N . SER B 1 2 ? -7.848 67.438 -7.203 1 28.17 2 SER B N 1
ATOM 2854 C CA . SER B 1 2 ? -6.391 67.375 -7.172 1 28.17 2 SER B CA 1
ATOM 2855 C C . SER B 1 2 ? -5.828 68 -5.934 1 28.17 2 SER B C 1
ATOM 2857 O O . SER B 1 2 ? -4.824 67.562 -5.371 1 28.17 2 SER B O 1
ATOM 2859 N N . THR B 1 3 ? -6.312 69.25 -5.496 1 37.88 3 THR B N 1
ATOM 2860 C CA . THR B 1 3 ? -5.758 70.125 -4.477 1 37.88 3 THR B CA 1
ATOM 2861 C C . THR B 1 3 ? -5.996 69.562 -3.08 1 37.88 3 THR B C 1
ATOM 2863 O O . THR B 1 3 ? -5.207 69.812 -2.164 1 37.88 3 THR B O 1
ATOM 2866 N N . GLN B 1 4 ? -7.227 69 -2.826 1 34.34 4 GLN B N 1
ATOM 2867 C CA . GLN B 1 4 ? -7.633 68.625 -1.486 1 34.34 4 GLN B CA 1
ATOM 2868 C C . GLN B 1 4 ? -6.805 67.375 -1.01 1 34.34 4 GLN B C 1
ATOM 2870 O O . GLN B 1 4 ? -6.641 67.188 0.195 1 34.34 4 GLN B O 1
ATOM 2875 N N . ASN B 1 5 ? -6.379 66.562 -1.956 1 32.25 5 ASN B N 1
ATOM 2876 C CA . ASN B 1 5 ? -5.641 65.375 -1.548 1 32.25 5 ASN B CA 1
ATOM 2877 C C . ASN B 1 5 ? -4.273 65.688 -0.972 1 32.25 5 ASN B C 1
ATOM 2879 O O . ASN B 1 5 ? -3.574 64.875 -0.435 1 32.25 5 ASN B O 1
ATOM 2883 N N . LEU B 1 6 ? -3.709 66.938 -1.26 1 33.34 6 LEU B N 1
ATOM 2884 C CA . LEU B 1 6 ? -2.402 67.375 -0.741 1 33.34 6 LEU B CA 1
ATOM 2885 C C . LEU B 1 6 ? -2.477 67.625 0.753 1 33.34 6 LEU B C 1
ATOM 2887 O O . LEU B 1 6 ? -1.473 67.562 1.461 1 33.34 6 LEU B O 1
ATOM 2891 N N . GLN B 1 7 ? -3.656 68.25 1.189 1 32.47 7 GLN B N 1
ATOM 2892 C CA . GLN B 1 7 ? -3.715 68.688 2.576 1 32.47 7 GLN B CA 1
ATOM 2893 C C . GLN B 1 7 ? -3.703 67.5 3.539 1 32.47 7 GLN B C 1
ATOM 2895 O O . GLN B 1 7 ? -3.18 67.625 4.652 1 32.47 7 GLN B O 1
ATOM 2900 N N . ASN B 1 8 ? -4.441 66.438 3.166 1 31.38 8 ASN B N 1
ATOM 2901 C CA . ASN B 1 8 ? -4.551 65.375 4.137 1 31.38 8 ASN B CA 1
ATOM 2902 C C . ASN B 1 8 ? -3.217 64.625 4.332 1 31.38 8 ASN B C 1
ATOM 2904 O O . ASN B 1 8 ? -3.061 63.844 5.266 1 31.38 8 ASN B O 1
ATOM 2908 N N . CYS B 1 9 ? -2.297 64.688 3.244 1 30.8 9 CYS B N 1
ATOM 2909 C CA . CYS B 1 9 ? -0.99 64.062 3.443 1 30.8 9 CYS B CA 1
ATOM 2910 C C . CYS B 1 9 ? -0.161 64.875 4.445 1 30.8 9 CYS B C 1
ATOM 2912 O O . CYS B 1 9 ? 0.922 64.438 4.844 1 30.8 9 CYS B O 1
ATOM 2914 N N . LYS B 1 10 ? -0.486 66.25 4.543 1 36.91 10 LYS B N 1
ATOM 2915 C CA . LYS B 1 10 ? 0.299 67 5.477 1 36.91 10 LYS B CA 1
ATOM 2916 C C . LYS B 1 10 ? 0.005 66.625 6.922 1 36.91 10 LYS B C 1
ATOM 2918 O O . LYS B 1 10 ? 0.832 66.812 7.809 1 36.91 10 LYS B O 1
ATOM 2923 N N . ALA B 1 11 ? -1.248 66.188 7.098 1 31.72 11 ALA B N 1
ATOM 2924 C CA . ALA B 1 11 ? -1.604 65.938 8.492 1 31.72 11 ALA B CA 1
ATOM 2925 C C . ALA B 1 11 ? -0.942 64.688 9.008 1 31.72 11 ALA B C 1
ATOM 2927 O O . ALA B 1 11 ? -0.546 64.625 10.18 1 31.72 11 ALA B O 1
ATOM 2928 N N . TYR B 1 12 ? -1.024 63.531 8.148 1 31.06 12 TYR B N 1
ATOM 2929 C CA . TYR B 1 12 ? -0.479 62.281 8.688 1 31.06 12 TYR B CA 1
ATOM 2930 C C . TYR B 1 12 ? 1.014 62.438 8.969 1 31.06 12 TYR B C 1
ATOM 2932 O O . TYR B 1 12 ? 1.563 61.719 9.805 1 31.06 12 TYR B O 1
ATOM 2940 N N . LYS B 1 13 ? 1.716 63.375 8.297 1 35.16 13 LYS B N 1
ATOM 2941 C CA . LYS B 1 13 ? 3.129 63.562 8.602 1 35.16 13 LYS B CA 1
ATOM 2942 C C . LYS B 1 13 ? 3.309 64.125 10.008 1 35.16 13 LYS B C 1
ATOM 2944 O O . LYS B 1 13 ? 4.289 63.844 10.688 1 35.16 13 LYS B O 1
ATOM 2949 N N . LEU B 1 14 ? 2.312 65 10.367 1 34 14 LEU B N 1
ATOM 2950 C CA . LEU B 1 14 ? 2.527 65.625 11.68 1 34 14 LEU B CA 1
ATOM 2951 C C . LEU B 1 14 ? 2.359 64.562 12.781 1 34 14 LEU B C 1
ATOM 2953 O O . LEU B 1 14 ? 3.084 64.562 13.781 1 34 14 LEU B O 1
ATOM 2957 N N . GLU B 1 15 ? 1.324 63.656 12.594 1 33.69 15 GLU B N 1
ATOM 2958 C CA . GLU B 1 15 ? 1.117 62.75 13.703 1 33.69 15 GLU B CA 1
ATOM 2959 C C . GLU B 1 15 ? 2.277 61.75 13.828 1 33.69 15 GLU B C 1
ATOM 2961 O O . GLU B 1 15 ? 2.605 61.312 14.938 1 33.69 15 GLU B O 1
ATOM 2966 N N . ILE B 1 16 ? 2.914 61.406 12.719 1 33.5 16 ILE B N 1
ATOM 2967 C CA . ILE B 1 16 ? 4.035 60.5 12.852 1 33.5 16 ILE B CA 1
ATOM 2968 C C . ILE B 1 16 ? 5.184 61.188 13.594 1 33.5 16 ILE B C 1
ATOM 2970 O O . ILE B 1 16 ? 5.914 60.531 14.344 1 33.5 16 ILE B O 1
ATOM 2974 N N . TRP B 1 17 ? 5.277 62.531 13.453 1 32.22 17 TRP B N 1
ATOM 2975 C CA . TRP B 1 17 ? 6.371 63.188 14.172 1 32.22 17 TRP B CA 1
ATOM 2976 C C . TRP B 1 17 ? 6.164 63.094 15.68 1 32.22 17 TRP B C 1
ATOM 2978 O O . TRP B 1 17 ? 7.117 62.906 16.438 1 32.22 17 TRP B O 1
ATOM 2988 N N . HIS B 1 18 ? 4.902 63.219 16.078 1 33.66 18 HIS B N 1
ATOM 2989 C CA . HIS B 1 18 ? 4.727 63.25 17.531 1 33.66 18 HIS B CA 1
ATOM 2990 C C . HIS B 1 18 ? 4.992 61.875 18.141 1 33.66 18 HIS B C 1
ATOM 2992 O O . HIS B 1 18 ? 5.398 61.75 19.297 1 33.66 18 HIS B O 1
ATOM 2998 N N . ILE B 1 19 ? 4.531 60.781 17.422 1 33.78 19 ILE B N 1
ATOM 2999 C CA . ILE B 1 19 ? 4.688 59.469 18.047 1 33.78 19 ILE B CA 1
ATOM 3000 C C . ILE B 1 19 ? 6.172 59.125 18.141 1 33.78 19 ILE B C 1
ATOM 3002 O O . ILE B 1 19 ? 6.602 58.469 19.109 1 33.78 19 ILE B O 1
ATOM 3006 N N . CYS B 1 20 ? 6.988 59.594 17.172 1 33.78 20 CYS B N 1
ATOM 3007 C CA . CYS B 1 20 ? 8.398 59.25 17.281 1 33.78 20 CYS B CA 1
ATOM 3008 C C . CYS B 1 20 ? 9.047 59.969 18.453 1 33.78 20 CYS B C 1
ATOM 3010 O O . CYS B 1 20 ? 10.195 59.688 18.812 1 33.78 20 CYS B O 1
ATOM 3012 N N . SER B 1 21 ? 8.438 61.062 18.828 1 34.16 21 SER B N 1
ATOM 3013 C CA . SER B 1 21 ? 9.125 61.844 19.859 1 34.16 21 SER B CA 1
ATOM 3014 C C . SER B 1 21 ? 9.016 61.125 21.219 1 34.16 21 SER B C 1
ATOM 3016 O O . SER B 1 21 ? 9.727 61.5 22.156 1 34.16 21 SER B O 1
ATOM 3018 N N . SER B 1 22 ? 7.828 60.531 21.453 1 34.56 22 SER B N 1
ATOM 3019 C CA . SER B 1 22 ? 7.664 60.156 22.859 1 34.56 22 SER B CA 1
ATOM 3020 C C . SER B 1 22 ? 8.516 58.938 23.203 1 34.56 22 SER B C 1
ATOM 3022 O O . SER B 1 22 ? 8.625 58.562 24.375 1 34.56 22 SER B O 1
ATOM 3024 N N . LEU B 1 23 ? 8.672 58 22.312 1 34.25 23 LEU B N 1
ATOM 3025 C CA . LEU B 1 23 ? 9.273 56.781 22.766 1 34.25 23 LEU B CA 1
ATOM 3026 C C . LEU B 1 23 ? 10.773 56.938 22.969 1 34.25 23 LEU B C 1
ATOM 3028 O O . LEU B 1 23 ? 11.531 55.969 22.891 1 34.25 23 LEU B O 1
ATOM 3032 N N . VAL B 1 24 ? 11.32 58.156 22.906 1 31.11 24 VAL B N 1
ATOM 3033 C CA . VAL B 1 24 ? 12.758 58.188 23.156 1 31.11 24 VAL B CA 1
ATOM 3034 C C . VAL B 1 24 ? 13.031 57.844 24.609 1 31.11 24 VAL B C 1
ATOM 3036 O O . VAL B 1 24 ? 12.633 58.594 25.516 1 31.11 24 VAL B O 1
ATOM 3039 N N . PRO B 1 25 ? 12.906 56.562 25.016 1 32.59 25 PRO B N 1
ATOM 3040 C CA . PRO B 1 25 ? 13.344 56.344 26.391 1 32.59 25 PRO B CA 1
ATOM 3041 C C . PRO B 1 25 ? 14.539 57.188 26.781 1 32.59 25 PRO B C 1
ATOM 3043 O O . PRO B 1 25 ? 15.297 57.625 25.906 1 32.59 25 PRO B O 1
ATOM 3046 N N . SER B 1 26 ? 14.43 57.844 27.938 1 31.84 26 SER B N 1
ATOM 3047 C CA . SER B 1 26 ? 15.516 58.531 28.609 1 31.84 26 SER B CA 1
ATOM 3048 C C . SER B 1 26 ? 16.781 57.688 28.656 1 31.84 26 SER B C 1
ATOM 3050 O O . SER B 1 26 ? 16.797 56.625 29.281 1 31.84 26 SER B O 1
ATOM 3052 N N . ILE B 1 27 ? 17.516 57.406 27.609 1 30.27 27 ILE B N 1
ATOM 3053 C CA . ILE B 1 27 ? 18.859 56.875 27.688 1 30.27 27 ILE B CA 1
ATOM 3054 C C . ILE B 1 27 ? 19.578 57.438 28.906 1 30.27 27 ILE B C 1
ATOM 3056 O O . ILE B 1 27 ? 19.781 58.656 28.984 1 30.27 27 ILE B O 1
ATOM 3060 N N . SER B 1 28 ? 19.297 56.875 30.078 1 30.45 28 SER B N 1
ATOM 3061 C CA . SER B 1 28 ? 20.156 57.125 31.234 1 30.45 28 SER B CA 1
ATOM 3062 C C . SER B 1 28 ? 21.609 57.344 30.812 1 30.45 28 SER B C 1
ATOM 3064 O O . SER B 1 28 ? 22.078 56.688 29.859 1 30.45 28 SER B O 1
ATOM 3066 N N . LEU B 1 29 ? 22.219 58.406 31.281 1 30.23 29 LEU B N 1
ATOM 3067 C CA . LEU B 1 29 ? 23.531 59.031 31.156 1 30.23 29 LEU B CA 1
ATOM 3068 C C . LEU B 1 29 ? 24.641 58 31.297 1 30.23 29 LEU B C 1
ATOM 3070 O O . LEU B 1 29 ? 24.469 57 31.984 1 30.23 29 LEU B O 1
ATOM 3074 N N . ILE B 1 30 ? 25.641 58.062 30.375 1 31.58 30 ILE B N 1
ATOM 3075 C CA . ILE B 1 30 ? 26.984 57.5 30.172 1 31.58 30 ILE B CA 1
ATOM 3076 C C . ILE B 1 30 ? 27.688 57.375 31.531 1 31.58 30 ILE B C 1
ATOM 3078 O O . ILE B 1 30 ? 27.812 58.344 32.281 1 31.58 30 ILE B O 1
ATOM 3082 N N . SER B 1 31 ? 27.5 56.219 32.156 1 32.69 31 SER B N 1
ATOM 3083 C CA . SER B 1 31 ? 28.469 55.969 33.219 1 32.69 31 SER B CA 1
ATOM 3084 C C . SER B 1 31 ? 29.828 56.562 32.875 1 32.69 31 SER B C 1
ATOM 3086 O O . SER B 1 31 ? 30.219 56.562 31.703 1 32.69 31 SER B O 1
ATOM 3088 N N . PRO B 1 32 ? 30.469 57.406 33.812 1 34.16 32 PRO B N 1
ATOM 3089 C CA . PRO B 1 32 ? 31.828 57.906 33.594 1 34.16 32 PRO B CA 1
ATOM 3090 C C . PRO B 1 32 ? 32.781 56.812 33.125 1 34.16 32 PRO B C 1
ATOM 3092 O O . PRO B 1 32 ? 33 55.844 33.844 1 34.16 32 PRO B O 1
ATOM 3095 N N . LEU B 1 33 ? 32.75 56.281 31.891 1 32.75 33 LEU B N 1
ATOM 3096 C CA . LEU B 1 33 ? 33.812 55.438 31.391 1 32.75 33 LEU B CA 1
ATOM 3097 C C . LEU B 1 33 ? 35.156 55.844 32 1 32.75 33 LEU B C 1
ATOM 3099 O O . LEU B 1 33 ? 35.344 57 32.438 1 32.75 33 LEU B O 1
ATOM 3103 N N . LEU B 1 34 ? 36.062 54.844 32.188 1 36.88 34 LEU B N 1
ATOM 3104 C CA . LEU B 1 34 ? 37.469 54.875 32.656 1 36.88 34 LEU B CA 1
ATOM 3105 C C . LEU B 1 34 ? 38.188 56.062 32.062 1 36.88 34 LEU B C 1
ATOM 3107 O O . LEU B 1 34 ? 37.812 56.562 30.984 1 36.88 34 LEU B O 1
ATOM 3111 N N . PRO B 1 35 ? 39.094 56.781 32.844 1 37.41 35 PRO B N 1
ATOM 3112 C CA . PRO B 1 35 ? 40 57.844 32.375 1 37.41 35 PRO B CA 1
ATOM 3113 C C . PRO B 1 35 ? 40.656 57.531 31.031 1 37.41 35 PRO B C 1
ATOM 3115 O O . PRO B 1 35 ? 41.406 56.562 30.922 1 37.41 35 PRO B O 1
ATOM 3118 N N . PHE B 1 36 ? 39.906 57.344 30 1 37.47 36 PHE B N 1
ATOM 3119 C CA . PHE B 1 36 ? 40.625 57.281 28.75 1 37.47 36 PHE B CA 1
ATOM 3120 C C . PHE B 1 36 ? 41.688 58.375 28.688 1 37.47 36 PHE B C 1
ATOM 3122 O O . PHE B 1 36 ? 41.375 59.562 28.797 1 37.47 36 PHE B O 1
ATOM 3129 N N . GLN B 1 37 ? 42.906 58.156 29.141 1 41.91 37 GLN B N 1
ATOM 3130 C CA . GLN B 1 37 ? 44.094 59.031 29.172 1 41.91 37 GLN B CA 1
ATOM 3131 C C . GLN B 1 37 ? 44.125 59.906 27.906 1 41.91 37 GLN B C 1
ATOM 3133 O O . GLN B 1 37 ? 44.625 61.031 27.938 1 41.91 37 GLN B O 1
ATOM 3138 N N . GLY B 1 38 ? 44.281 59.219 26.688 1 44.28 38 GLY B N 1
ATOM 3139 C CA . GLY B 1 38 ? 44.656 60.094 25.562 1 44.28 38 GLY B CA 1
ATOM 3140 C C . GLY B 1 38 ? 43.562 61.062 25.156 1 44.28 38 GLY B C 1
ATOM 3141 O O . GLY B 1 38 ? 42.406 60.844 25.484 1 44.28 38 GLY B O 1
ATOM 3142 N N . ALA B 1 39 ? 43.844 62.406 24.953 1 48.25 39 ALA B N 1
ATOM 3143 C CA . ALA B 1 39 ? 43.094 63.594 24.516 1 48.25 39 ALA B CA 1
ATOM 3144 C C . ALA B 1 39 ? 42.094 63.219 23.438 1 48.25 39 ALA B C 1
ATOM 3146 O O . ALA B 1 39 ? 42.469 63 22.281 1 48.25 39 ALA B O 1
ATOM 3147 N N . LEU B 1 40 ? 41.125 62.344 23.641 1 53.06 40 LEU B N 1
ATOM 3148 C CA . LEU B 1 40 ? 40.156 62.156 22.547 1 53.06 40 LEU B CA 1
ATOM 3149 C C . LEU B 1 40 ? 39.625 63.469 22.062 1 53.06 40 LEU B C 1
ATOM 3151 O O . LEU B 1 40 ? 39.219 64.312 22.859 1 53.06 40 LEU B O 1
ATOM 3155 N N . ASP B 1 41 ? 40.062 64 20.922 1 63.47 41 ASP B N 1
ATOM 3156 C CA . ASP B 1 41 ? 39.719 65.25 20.281 1 63.47 41 ASP B CA 1
ATOM 3157 C C . ASP B 1 41 ? 38.188 65.438 20.297 1 63.47 41 ASP B C 1
ATOM 3159 O O . ASP B 1 41 ? 37.438 64.562 19.875 1 63.47 41 ASP B O 1
ATOM 3163 N N . PRO B 1 42 ? 37.719 66.312 21.109 1 67.25 42 PRO B N 1
ATOM 3164 C CA . PRO B 1 42 ? 36.281 66.625 21.203 1 67.25 42 PRO B CA 1
ATOM 3165 C C . PRO B 1 42 ? 35.594 66.688 19.844 1 67.25 42 PRO B C 1
ATOM 3167 O O . PRO B 1 42 ? 34.438 66.312 19.719 1 67.25 42 PRO B O 1
ATOM 3170 N N . GLU B 1 43 ? 36.406 67.062 18.922 1 68.06 43 GLU B N 1
ATOM 3171 C CA . GLU B 1 43 ? 35.812 67.188 17.594 1 68.06 43 GLU B CA 1
ATOM 3172 C C . GLU B 1 43 ? 35.469 65.875 17 1 68.06 43 GLU B C 1
ATOM 3174 O O . GLU B 1 43 ? 34.438 65.688 16.359 1 68.06 43 GLU B O 1
ATOM 3179 N N . LYS B 1 44 ? 36.188 64.938 17.297 1 76.94 44 LYS B N 1
ATOM 3180 C CA . LYS B 1 44 ? 35.969 63.562 16.766 1 76.94 44 LYS B CA 1
ATOM 3181 C C . LYS B 1 44 ? 34.812 62.875 17.484 1 76.94 44 LYS B C 1
ATOM 3183 O O . LYS B 1 44 ? 34.031 62.156 16.844 1 76.94 44 LYS B O 1
ATOM 3188 N N . LEU B 1 45 ? 34.75 63.188 18.703 1 70.12 45 LEU B N 1
ATOM 3189 C CA . LEU B 1 45 ? 33.656 62.625 19.469 1 70.12 45 LEU B CA 1
ATOM 3190 C C . LEU B 1 45 ? 32.312 63.188 18.984 1 70.12 45 LEU B C 1
ATOM 3192 O O . LEU B 1 45 ? 31.312 62.438 18.906 1 70.12 45 LEU B O 1
ATOM 3196 N N . ILE B 1 46 ? 32.406 64.5 18.719 1 73.12 46 ILE B N 1
ATOM 3197 C CA . ILE B 1 46 ? 31.203 65.188 18.203 1 73.12 46 ILE B CA 1
ATOM 3198 C C . ILE B 1 46 ? 30.859 64.562 16.828 1 73.12 46 ILE B C 1
ATOM 3200 O O . ILE B 1 46 ? 29.703 64.312 16.531 1 73.12 46 ILE B O 1
ATOM 3204 N N . GLU B 1 47 ? 31.859 64.375 16.047 1 76.19 47 GLU B N 1
ATOM 3205 C CA . GLU B 1 47 ? 31.656 63.812 14.703 1 76.19 47 GLU B CA 1
ATOM 3206 C C . GLU B 1 47 ? 31.109 62.375 14.75 1 76.19 47 GLU B C 1
ATOM 3208 O O . GLU B 1 47 ? 30.234 62.031 13.953 1 76.19 47 GLU B O 1
ATOM 3213 N N . GLN B 1 48 ? 31.562 61.625 15.648 1 78.25 48 GLN B N 1
ATOM 3214 C CA . GLN B 1 48 ? 31.094 60.25 15.812 1 78.25 48 GLN B CA 1
ATOM 3215 C C . GLN B 1 48 ? 29.641 60.25 16.297 1 78.25 48 GLN B C 1
ATOM 3217 O O . GLN B 1 48 ? 28.844 59.438 15.828 1 78.25 48 GLN B O 1
ATOM 3222 N N . SER B 1 49 ? 29.5 61.188 17.188 1 74.75 49 SER B N 1
ATOM 3223 C CA . SER B 1 49 ? 28.141 61.281 17.703 1 74.75 49 SER B CA 1
ATOM 3224 C C . SER B 1 49 ? 27.172 61.719 16.609 1 74.75 49 SER B C 1
ATOM 3226 O O . SER B 1 49 ? 26.062 61.188 16.516 1 74.75 49 SER B O 1
ATOM 3228 N N . ILE B 1 50 ? 27.641 62.625 15.812 1 76.75 50 ILE B N 1
ATOM 3229 C CA . ILE B 1 50 ? 26.812 63.094 14.711 1 76.75 50 ILE B CA 1
ATOM 3230 C C . ILE B 1 50 ? 26.609 61.969 13.695 1 76.75 50 ILE B C 1
ATOM 3232 O O . ILE B 1 50 ? 25.516 61.781 13.188 1 76.75 50 ILE B O 1
ATOM 3236 N N . SER B 1 51 ? 27.641 61.219 13.484 1 78.62 51 SER B N 1
ATOM 3237 C CA . SER B 1 51 ? 27.578 60.125 12.523 1 78.62 51 SER B CA 1
ATOM 3238 C C . SER B 1 51 ? 26.609 59.031 12.992 1 78.62 51 SER B C 1
ATOM 3240 O O . SER B 1 51 ? 25.828 58.5 12.195 1 78.62 51 SER B O 1
ATOM 3242 N N . ILE B 1 52 ? 26.672 58.781 14.234 1 74.69 52 ILE B N 1
ATOM 3243 C CA . ILE B 1 52 ? 25.766 57.781 14.805 1 74.69 52 ILE B CA 1
ATOM 3244 C C . ILE B 1 52 ? 24.328 58.281 14.719 1 74.69 52 ILE B C 1
ATOM 3246 O O . ILE B 1 52 ? 23.422 57.531 14.352 1 74.69 52 ILE B O 1
ATOM 3250 N N . ARG B 1 53 ? 24.188 59.594 15.031 1 72 53 ARG B N 1
ATOM 3251 C CA . ARG B 1 53 ? 22.859 60.188 14.969 1 72 53 ARG B CA 1
ATOM 3252 C C . ARG B 1 53 ? 22.328 60.188 13.531 1 72 53 ARG B C 1
ATOM 3254 O O . ARG B 1 53 ? 21.156 59.938 13.297 1 72 53 ARG B O 1
ATOM 3261 N N . GLN B 1 54 ? 23.266 60.438 12.656 1 76.19 54 GLN B N 1
ATOM 3262 C CA . GLN B 1 54 ? 22.875 60.438 11.25 1 76.19 54 GLN B CA 1
ATOM 3263 C C . GLN B 1 54 ? 22.5 59.031 10.773 1 76.19 54 GLN B C 1
ATOM 3265 O O . GLN B 1 54 ? 21.562 58.875 10 1 76.19 54 GLN B O 1
ATOM 3270 N N . GLN B 1 55 ? 23.156 58.094 11.273 1 73.5 55 G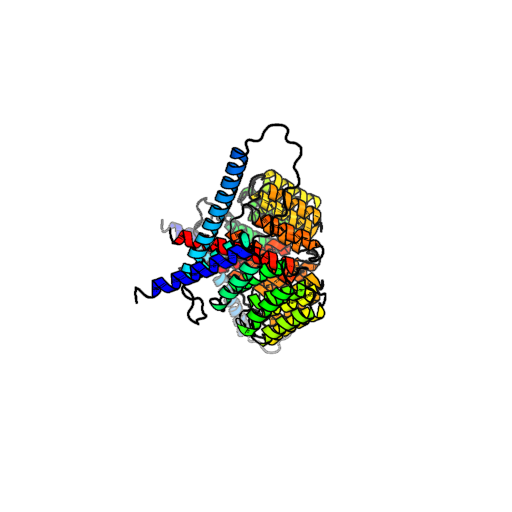LN B N 1
ATOM 3271 C CA . GLN B 1 55 ? 22.859 56.719 10.914 1 73.5 55 GLN B CA 1
ATOM 3272 C C . GLN B 1 55 ? 21.516 56.281 11.469 1 73.5 55 GLN B C 1
ATOM 3274 O O . GLN B 1 55 ? 20.734 55.625 10.766 1 73.5 55 GLN B O 1
ATOM 3279 N N . ILE B 1 56 ? 21.344 56.656 12.641 1 73.75 56 ILE B N 1
ATOM 3280 C CA . ILE B 1 56 ? 20.062 56.344 13.266 1 73.75 56 ILE B CA 1
ATOM 3281 C C . ILE B 1 56 ? 18.938 57.062 12.523 1 73.75 56 ILE B C 1
ATOM 3283 O O . ILE B 1 56 ? 17.891 56.469 12.266 1 73.75 56 ILE B O 1
ATOM 3287 N N . PHE B 1 57 ? 19.219 58.25 12.156 1 75.69 57 PHE B N 1
ATOM 3288 C CA . PHE B 1 57 ? 18.234 59.031 11.422 1 75.69 57 PHE B CA 1
ATOM 3289 C C . PHE B 1 57 ? 17.953 58.406 10.055 1 75.69 57 PHE B C 1
ATOM 3291 O O . PHE B 1 57 ? 16.797 58.25 9.656 1 75.69 57 PHE B O 1
ATOM 3298 N N . SER B 1 58 ? 18.969 58.031 9.445 1 72.81 58 SER B N 1
ATOM 3299 C CA . SER B 1 58 ? 18.828 57.406 8.133 1 72.81 58 SER B CA 1
ATOM 3300 C C . SER B 1 58 ? 18.094 56.094 8.211 1 72.81 58 SER B C 1
ATOM 3302 O O . SER B 1 58 ? 17.266 55.781 7.363 1 72.81 58 SER B O 1
ATOM 3304 N N . HIS B 1 59 ? 18.438 55.406 9.203 1 72.25 59 HIS B N 1
ATOM 3305 C CA . HIS B 1 59 ? 17.797 54.125 9.414 1 72.25 59 HIS B CA 1
ATOM 3306 C C . HIS B 1 59 ? 16.312 54.281 9.719 1 72.25 59 HIS B C 1
ATOM 3308 O O . HIS B 1 59 ? 15.477 53.594 9.148 1 72.25 59 HIS B O 1
ATOM 3314 N N . ASN B 1 60 ? 16.078 55.188 10.516 1 73.5 60 ASN B N 1
ATOM 3315 C CA . ASN B 1 60 ? 14.688 55.469 10.867 1 73.5 60 ASN B CA 1
ATOM 3316 C C . ASN B 1 60 ? 13.898 56 9.664 1 73.5 60 ASN B C 1
ATOM 3318 O O . ASN B 1 60 ? 12.742 55.625 9.477 1 73.5 60 ASN B O 1
ATOM 3322 N N . GLU B 1 61 ? 14.586 56.812 8.906 1 74.31 61 GLU B N 1
ATOM 3323 C CA . GLU B 1 61 ? 13.953 57.344 7.703 1 74.31 61 GLU B CA 1
ATOM 3324 C C . GLU B 1 61 ? 13.664 56.219 6.699 1 74.31 61 GLU B C 1
ATOM 3326 O O . GLU B 1 61 ? 12.617 56.219 6.043 1 74.31 61 GLU B O 1
ATOM 3331 N N . ALA B 1 62 ? 14.57 55.344 6.605 1 74.88 62 ALA B N 1
ATOM 3332 C CA . ALA B 1 62 ? 14.398 54.219 5.699 1 74.88 62 ALA B CA 1
ATOM 3333 C C . ALA B 1 62 ? 13.227 53.344 6.133 1 74.88 62 ALA B C 1
ATOM 3335 O O . ALA B 1 62 ? 12.43 52.906 5.301 1 74.88 62 ALA B O 1
ATOM 3336 N N . GLU B 1 63 ? 13.133 53.125 7.355 1 78.69 63 GLU B N 1
ATOM 3337 C CA . GLU B 1 63 ? 12.031 52.312 7.887 1 78.69 63 GLU B CA 1
ATOM 3338 C C . GLU B 1 63 ? 10.688 53.031 7.676 1 78.69 63 GLU B C 1
ATOM 3340 O O . GLU B 1 63 ? 9.703 52.375 7.316 1 78.69 63 GLU B O 1
ATOM 3345 N N . VAL B 1 64 ? 10.703 54.25 7.902 1 81.94 64 VAL B N 1
ATOM 3346 C CA . VAL B 1 64 ? 9.477 55 7.738 1 81.94 64 VAL B CA 1
ATOM 3347 C C . VAL B 1 64 ? 9.062 55 6.27 1 81.94 64 VAL B C 1
ATOM 3349 O O . VAL B 1 64 ? 7.879 54.875 5.949 1 81.94 64 VAL B O 1
ATOM 3352 N N . SER B 1 65 ? 10.039 55.125 5.434 1 84.5 65 SER B N 1
ATOM 3353 C CA . SER B 1 65 ? 9.758 55.125 4.004 1 84.5 65 SER B CA 1
ATOM 3354 C C . SER B 1 65 ? 9.156 53.781 3.561 1 84.5 65 SER B C 1
ATOM 3356 O O . SER B 1 65 ? 8.234 53.75 2.74 1 84.5 65 SER B O 1
ATOM 3358 N N . LYS B 1 66 ? 9.703 52.75 4.074 1 87.5 66 LYS B N 1
ATOM 3359 C CA . LYS B 1 66 ? 9.172 51.438 3.74 1 87.5 66 LYS B CA 1
ATOM 3360 C C . LYS B 1 66 ? 7.723 51.312 4.203 1 87.5 66 LYS B C 1
ATOM 3362 O O . LYS B 1 66 ? 6.879 50.781 3.467 1 87.5 66 LYS B O 1
ATOM 3367 N N . ARG B 1 67 ? 7.457 51.812 5.336 1 90.44 67 ARG B N 1
ATOM 3368 C CA . ARG B 1 67 ? 6.098 51.75 5.863 1 90.44 67 ARG B CA 1
ATOM 3369 C C . ARG B 1 67 ? 5.137 52.562 5 1 90.44 67 ARG B C 1
ATOM 3371 O O . ARG B 1 67 ? 3.996 52.156 4.777 1 90.44 67 ARG B O 1
ATOM 3378 N N . TRP B 1 68 ? 5.621 53.594 4.547 1 90.94 68 TRP B N 1
ATOM 3379 C CA . TRP B 1 68 ? 4.797 54.438 3.686 1 90.94 68 TRP B CA 1
ATOM 3380 C C . TRP B 1 68 ? 4.422 53.688 2.406 1 90.94 68 TRP B C 1
ATOM 3382 O O . TRP B 1 68 ? 3.293 53.812 1.921 1 90.94 68 TRP B O 1
ATOM 3392 N N . ASN B 1 69 ? 5.367 53.094 1.897 1 93.44 69 ASN B N 1
ATOM 3393 C CA . ASN B 1 69 ? 5.102 52.312 0.687 1 93.44 69 ASN B CA 1
ATOM 3394 C C . ASN B 1 69 ? 4.027 51.25 0.918 1 93.44 69 ASN B C 1
ATOM 3396 O O . ASN B 1 69 ? 3.16 51.062 0.066 1 93.44 69 ASN B O 1
ATOM 3400 N N . PHE B 1 70 ? 4.105 50.562 2.09 1 95.88 70 PHE B N 1
ATOM 3401 C CA . PHE B 1 70 ? 3.082 49.594 2.434 1 95.88 70 PHE B CA 1
ATOM 3402 C C . PHE B 1 70 ? 1.724 50.25 2.604 1 95.88 70 PHE B C 1
ATOM 3404 O O . PHE B 1 70 ? 0.711 49.75 2.109 1 95.88 70 PHE B O 1
ATOM 3411 N N . GLU B 1 71 ? 1.726 51.438 3.281 1 95.06 71 GLU B N 1
ATOM 3412 C CA . GLU B 1 71 ? 0.484 52.156 3.541 1 95.06 71 GLU B CA 1
ATOM 3413 C C . GLU B 1 71 ? -0.164 52.625 2.24 1 95.06 71 GLU B C 1
ATOM 3415 O O . GLU B 1 71 ? -1.388 52.594 2.102 1 95.06 71 GLU B O 1
ATOM 3420 N N . ASP B 1 72 ? 0.663 53 1.327 1 93.38 72 ASP B N 1
ATOM 3421 C CA . ASP B 1 72 ? 0.183 53.438 0.021 1 93.38 72 ASP B CA 1
ATOM 3422 C C . ASP B 1 72 ? -0.414 52.281 -0.765 1 93.38 72 ASP B C 1
ATOM 3424 O O . ASP B 1 72 ? -1.227 52.5 -1.669 1 93.38 72 ASP B O 1
ATOM 3428 N N . GLY B 1 73 ? 0.015 51.188 -0.473 1 94.06 73 GLY B N 1
ATOM 3429 C CA . GLY B 1 73 ? -0.452 50 -1.161 1 94.06 73 GLY B CA 1
ATOM 3430 C C . GLY B 1 73 ? -1.805 49.5 -0.671 1 94.06 73 GLY B C 1
ATOM 3431 O O . GLY B 1 73 ? -2.449 48.688 -1.321 1 94.06 73 GLY B O 1
ATOM 3432 N N . ILE B 1 74 ? -2.238 50 0.459 1 95.38 74 ILE B N 1
ATOM 3433 C CA . ILE B 1 74 ? -3.549 49.656 0.998 1 95.38 74 ILE B CA 1
ATOM 3434 C C . ILE B 1 74 ? -4.625 50.5 0.309 1 95.38 74 ILE B C 1
ATOM 3436 O O . ILE B 1 74 ? -4.816 51.688 0.638 1 95.38 74 ILE B O 1
ATOM 3440 N N . LYS B 1 75 ? -5.305 49.906 -0.555 1 92.88 75 LYS B N 1
ATOM 3441 C CA . LYS B 1 75 ? -6.309 50.625 -1.339 1 92.88 75 LYS B CA 1
ATOM 3442 C C . LYS B 1 75 ? -7.684 50.531 -0.675 1 92.88 75 LYS B C 1
ATOM 3444 O O . LYS B 1 75 ? -8.508 51.438 -0.834 1 92.88 75 LYS B O 1
ATOM 3449 N N . ARG B 1 76 ? -7.926 49.438 0.123 1 93.19 76 ARG B N 1
ATOM 3450 C CA . ARG B 1 76 ? -9.188 49.25 0.817 1 93.19 76 ARG B CA 1
ATOM 3451 C C . ARG B 1 76 ? -8.961 48.906 2.289 1 93.19 76 ARG B C 1
ATOM 3453 O O . ARG B 1 76 ? -8.906 47.75 2.668 1 93.19 76 ARG B O 1
ATOM 3460 N N . PRO B 1 77 ? -9.008 49.938 3.135 1 91.31 77 PRO B N 1
ATOM 3461 C CA . PRO B 1 77 ? -8.719 49.688 4.555 1 91.31 77 PRO B CA 1
ATOM 3462 C C . PRO B 1 77 ? -9.953 49.25 5.34 1 91.31 77 PRO B C 1
ATOM 3464 O O . PRO B 1 77 ? -9.859 49 6.539 1 91.31 77 PRO B O 1
ATOM 3467 N N . TYR B 1 78 ? -11.086 49.219 4.652 1 94 78 TYR B N 1
ATOM 3468 C CA . TYR B 1 78 ? -12.328 48.812 5.281 1 94 78 TYR B CA 1
ATOM 3469 C C . TYR B 1 78 ? -12.789 47.469 4.727 1 94 78 TYR B C 1
ATOM 3471 O O . TYR B 1 78 ? -12.297 47 3.688 1 94 78 TYR B O 1
ATOM 3479 N N . PHE B 1 79 ? -13.727 46.844 5.379 1 94.81 79 PHE B N 1
ATOM 3480 C CA . PHE B 1 79 ? -14.211 45.531 4.945 1 94.81 79 PHE B CA 1
ATOM 3481 C C . PHE B 1 79 ? -15.172 45.656 3.77 1 94.81 79 PHE B C 1
ATOM 3483 O O . PHE B 1 79 ? -16 46.562 3.746 1 94.81 79 PHE B O 1
ATOM 3490 N N . HIS B 1 80 ? -15.016 44.844 2.836 1 93.75 80 HIS B N 1
ATOM 3491 C CA . HIS B 1 80 ? -15.938 44.656 1.716 1 93.75 80 HIS B CA 1
ATOM 3492 C C . HIS B 1 80 ? -16.047 43.188 1.325 1 93.75 80 HIS B C 1
ATOM 3494 O O . HIS B 1 80 ? -15.07 42.438 1.409 1 93.75 80 HIS B O 1
ATOM 3500 N N . VAL B 1 81 ? -17.266 42.844 0.865 1 92.31 81 VAL B N 1
ATOM 3501 C CA . VAL B 1 81 ? -17.547 41.438 0.554 1 92.31 81 VAL B CA 1
ATOM 3502 C C . VAL B 1 81 ? -16.781 41 -0.688 1 92.31 81 VAL B C 1
ATOM 3504 O O . VAL B 1 81 ? -16.422 39.844 -0.838 1 92.31 81 VAL B O 1
ATOM 3507 N N . LYS B 1 82 ? -16.469 42 -1.489 1 94.62 82 LYS B N 1
ATOM 3508 C CA . LYS B 1 82 ? -15.703 41.688 -2.688 1 94.62 82 LYS B CA 1
ATOM 3509 C C . LYS B 1 82 ? -14.273 41.281 -2.334 1 94.62 82 LYS B C 1
ATOM 3511 O O . LYS B 1 82 ? -13.617 41.938 -1.53 1 94.62 82 LYS B O 1
ATOM 3516 N N . PRO B 1 83 ? -13.773 40.281 -2.906 1 95.06 83 PRO B N 1
ATOM 3517 C CA . PRO B 1 83 ? -12.422 39.812 -2.596 1 95.06 83 PRO B CA 1
ATOM 3518 C C . PRO B 1 83 ? -11.352 40.844 -2.959 1 95.06 83 PRO B C 1
ATOM 3520 O O . PRO B 1 83 ? -11.539 41.625 -3.895 1 95.06 83 PRO B O 1
ATOM 3523 N N . LEU B 1 84 ? -10.297 40.875 -2.205 1 95.62 84 LEU B N 1
ATOM 3524 C CA . LEU B 1 84 ? -9.156 41.75 -2.475 1 95.62 84 LEU B CA 1
ATOM 3525 C C . LEU B 1 84 ? -8.305 41.188 -3.613 1 95.62 84 LEU B C 1
ATOM 3527 O O . LEU B 1 84 ? -8.273 39.969 -3.836 1 95.62 84 LEU B O 1
ATOM 3531 N N . GLU B 1 85 ? -7.789 42.094 -4.363 1 95.31 85 GLU B N 1
ATOM 3532 C CA . GLU B 1 85 ? -6.871 41.688 -5.426 1 95.31 85 GLU B CA 1
ATOM 3533 C C . GLU B 1 85 ? -5.621 41.031 -4.855 1 95.31 85 GLU B C 1
ATOM 3535 O O . GLU B 1 85 ? -5.242 41.281 -3.711 1 95.31 85 GLU B O 1
ATOM 3540 N N . ARG B 1 86 ? -4.961 40.219 -5.66 1 94.25 86 ARG B N 1
ATOM 3541 C CA . ARG B 1 86 ? -3.77 39.469 -5.246 1 94.25 86 ARG B CA 1
ATOM 3542 C C . ARG B 1 86 ? -2.678 40.438 -4.766 1 94.25 86 ARG B C 1
ATOM 3544 O O . ARG B 1 86 ? -1.984 40.125 -3.789 1 94.25 86 ARG B O 1
ATOM 3551 N N . ALA B 1 87 ? -2.568 41.531 -5.422 1 95 87 ALA B N 1
ATOM 3552 C CA . ALA B 1 87 ? -1.533 42.5 -5.086 1 95 87 ALA B CA 1
ATOM 3553 C C . ALA B 1 87 ? -1.784 43.125 -3.711 1 95 87 ALA B C 1
ATOM 3555 O O . ALA B 1 87 ? -0.841 43.406 -2.967 1 95 87 ALA B O 1
ATOM 3556 N N . GLN B 1 88 ? -2.971 43.344 -3.387 1 95.94 88 GLN B N 1
ATOM 3557 C CA . GLN B 1 88 ? -3.326 43.906 -2.086 1 95.94 88 GLN B CA 1
ATOM 3558 C C . GLN B 1 88 ? -3.047 42.906 -0.964 1 95.94 88 GLN B C 1
ATOM 3560 O O . GLN B 1 88 ? -2.553 43.281 0.099 1 95.94 88 GLN B O 1
ATOM 3565 N N . LEU B 1 89 ? -3.393 41.688 -1.236 1 97 89 LEU B N 1
ATOM 3566 C CA . LEU B 1 89 ? -3.115 40.656 -0.261 1 97 89 LEU B CA 1
ATOM 3567 C C . LEU B 1 89 ? -1.615 40.5 -0.025 1 97 89 LEU B C 1
ATOM 3569 O O . LEU B 1 89 ? -1.173 40.375 1.117 1 97 89 LEU B O 1
ATOM 3573 N N . ARG B 1 90 ? -0.873 40.562 -1.095 1 96.81 90 ARG B N 1
ATOM 3574 C CA . ARG B 1 90 ? 0.581 40.5 -0.987 1 96.81 90 ARG B CA 1
ATOM 3575 C C . ARG B 1 90 ? 1.126 41.656 -0.171 1 96.81 90 ARG B C 1
ATOM 3577 O O . ARG B 1 90 ? 2.051 41.5 0.626 1 96.81 90 ARG B O 1
ATOM 3584 N N . ASN B 1 91 ? 0.577 42.812 -0.379 1 97.44 91 ASN B N 1
ATOM 3585 C CA . ASN B 1 91 ? 0.998 44 0.369 1 97.44 91 ASN B CA 1
ATOM 3586 C C . ASN B 1 91 ? 0.794 43.812 1.87 1 97.44 91 ASN B C 1
ATOM 3588 O O . ASN B 1 91 ? 1.683 44.125 2.664 1 97.44 91 ASN B O 1
ATOM 3592 N N . TRP B 1 92 ? -0.375 43.281 2.203 1 97.75 92 TRP B N 1
ATOM 3593 C CA . TRP B 1 92 ? -0.657 43.031 3.613 1 97.75 92 TRP B CA 1
ATOM 3594 C C . TRP B 1 92 ? 0.316 42 4.191 1 97.75 92 TRP B C 1
ATOM 3596 O O . TRP B 1 92 ? 0.838 42.188 5.293 1 97.75 92 TRP B O 1
ATOM 3606 N N . ARG B 1 93 ? 0.576 40.969 3.445 1 97.5 93 ARG B N 1
ATOM 3607 C CA . ARG B 1 93 ? 1.496 39.906 3.898 1 97.5 93 ARG B CA 1
ATOM 3608 C C . ARG B 1 93 ? 2.883 40.5 4.164 1 97.5 93 ARG B C 1
ATOM 3610 O O . ARG B 1 93 ? 3.461 40.25 5.23 1 97.5 93 ARG B O 1
ATOM 3617 N N . ASP B 1 94 ? 3.348 41.219 3.221 1 97.19 94 ASP B N 1
ATOM 3618 C CA . ASP B 1 94 ? 4.688 41.781 3.314 1 97.19 94 ASP B CA 1
ATOM 3619 C C . ASP B 1 94 ? 4.773 42.812 4.434 1 97.19 94 ASP B C 1
ATOM 3621 O O . ASP B 1 94 ? 5.785 42.906 5.129 1 97.19 94 ASP B O 1
ATOM 3625 N N . TYR B 1 95 ? 3.764 43.594 4.547 1 97.38 95 TYR B N 1
ATOM 3626 C CA . TYR B 1 95 ? 3.705 44.594 5.594 1 97.38 95 TYR B CA 1
ATOM 3627 C C . TYR B 1 95 ? 3.754 43.969 6.977 1 97.38 95 TYR B C 1
ATOM 3629 O O . TYR B 1 95 ? 4.539 44.375 7.832 1 97.38 95 TYR B O 1
ATOM 3637 N N . LEU B 1 96 ? 2.982 43 7.145 1 97.94 96 LEU B N 1
ATOM 3638 C CA . LEU B 1 96 ? 2.957 42.281 8.422 1 97.94 96 LEU B CA 1
ATOM 3639 C C . LEU B 1 96 ? 4.309 41.625 8.711 1 97.94 96 LEU B C 1
ATOM 3641 O O . LEU B 1 96 ? 4.805 41.719 9.836 1 97.94 96 LEU B O 1
ATOM 3645 N N . ASP B 1 97 ? 4.887 41.031 7.668 1 97.31 97 ASP B N 1
ATOM 3646 C CA . ASP B 1 97 ? 6.199 40.406 7.84 1 97.31 97 ASP B CA 1
ATOM 3647 C C . ASP B 1 97 ? 7.238 41.438 8.273 1 97.31 97 ASP B C 1
ATOM 3649 O O . ASP B 1 97 ? 8.055 41.188 9.156 1 97.31 97 ASP B O 1
ATOM 3653 N N . PHE B 1 98 ? 7.16 42.531 7.664 1 96.19 98 PHE B N 1
ATOM 3654 C CA . PHE B 1 98 ? 8.094 43.594 7.961 1 96.19 98 PHE B CA 1
ATOM 3655 C C . PHE B 1 98 ? 7.922 44.094 9.398 1 96.19 98 PHE B C 1
ATOM 3657 O O . PHE B 1 98 ? 8.906 44.25 10.125 1 96.19 98 PHE B O 1
ATOM 3664 N N . GLU B 1 99 ? 6.668 44.312 9.852 1 96 99 GLU B N 1
ATOM 3665 C CA . GLU B 1 99 ? 6.398 44.844 11.188 1 96 99 GLU B CA 1
ATOM 3666 C C . GLU B 1 99 ? 6.754 43.812 12.266 1 96 99 GLU B C 1
ATOM 3668 O O . GLU B 1 99 ? 7.199 44.156 13.352 1 96 99 GLU B O 1
ATOM 3673 N N . ILE B 1 100 ? 6.574 42.5 12 1 96.44 100 ILE B N 1
ATOM 3674 C CA . ILE B 1 100 ? 6.891 41.438 12.945 1 96.44 100 ILE B CA 1
ATOM 3675 C C . ILE B 1 100 ? 8.391 41.438 13.219 1 96.44 100 ILE B C 1
ATOM 3677 O O . ILE B 1 100 ? 8.828 41.188 14.352 1 96.44 100 ILE B O 1
ATOM 3681 N N . VAL B 1 101 ? 9.164 41.688 12.195 1 94.19 101 VAL B N 1
ATOM 3682 C CA . VAL B 1 101 ? 10.617 41.625 12.312 1 94.19 101 VAL B CA 1
ATOM 3683 C C . VAL B 1 101 ? 11.164 42.938 12.883 1 94.19 101 VAL B C 1
ATOM 3685 O O . VAL B 1 101 ? 12.023 42.906 13.766 1 94.19 101 VAL B O 1
ATOM 3688 N N . SER B 1 102 ? 10.625 44.062 12.469 1 89.19 102 SER B N 1
ATOM 3689 C CA . SER B 1 102 ? 11.266 45.344 12.727 1 89.19 102 SER B CA 1
ATOM 3690 C C . SER B 1 102 ? 10.445 46.188 13.703 1 89.19 102 SER B C 1
ATOM 3692 O O . SER B 1 102 ? 10.938 47.156 14.266 1 89.19 102 SER B O 1
ATOM 3694 N N . GLY B 1 103 ? 9.242 45.844 13.945 1 85.38 103 GLY B N 1
ATOM 3695 C CA . GLY B 1 103 ? 8.352 46.688 14.711 1 85.38 103 GLY B CA 1
ATOM 3696 C C . GLY B 1 103 ? 8.273 46.312 16.172 1 85.38 103 GLY B C 1
ATOM 3697 O O . GLY B 1 103 ? 8.891 45.344 16.609 1 85.38 103 GLY B O 1
ATOM 3698 N N . SER B 1 104 ? 7.629 47.25 16.891 1 92.69 104 SER B N 1
ATOM 3699 C CA . SER B 1 104 ? 7.289 46.969 18.281 1 92.69 104 SER B CA 1
ATOM 3700 C C . SER B 1 104 ? 6.043 46.094 18.359 1 92.69 104 SER B C 1
ATOM 3702 O O . SER B 1 104 ? 5.285 45.969 17.391 1 92.69 104 SER B O 1
ATOM 3704 N N . HIS B 1 105 ? 5.891 45.5 19.5 1 95.75 105 HIS B N 1
ATOM 3705 C CA . HIS B 1 105 ? 4.723 44.656 19.734 1 95.75 105 HIS B CA 1
ATOM 3706 C C . HIS B 1 105 ? 3.43 45.438 19.547 1 95.75 105 HIS B C 1
ATOM 3708 O O . HIS B 1 105 ? 2.498 44.969 18.891 1 95.75 105 HIS B O 1
ATOM 3714 N N . GLU B 1 106 ? 3.393 46.594 20.078 1 95 106 GLU B N 1
ATOM 3715 C CA . GLU B 1 106 ? 2.193 47.438 20 1 95 106 GLU B CA 1
ATOM 3716 C C . GLU B 1 106 ? 1.855 47.781 18.562 1 95 106 GLU B C 1
ATOM 3718 O O . GLU B 1 106 ? 0.696 47.688 18.141 1 95 106 GLU B O 1
ATOM 3723 N N . ARG B 1 107 ? 2.846 48.156 17.797 1 94.75 107 ARG B N 1
ATOM 3724 C CA . ARG B 1 107 ? 2.646 48.5 16.391 1 94.75 107 ARG B CA 1
ATOM 3725 C C . ARG B 1 107 ? 2.189 47.312 15.578 1 94.75 107 ARG B C 1
ATOM 3727 O O . ARG B 1 107 ? 1.342 47.438 14.688 1 94.75 107 ARG B O 1
ATOM 3734 N N . THR B 1 108 ? 2.811 46.25 15.906 1 97.38 108 THR B N 1
ATOM 3735 C CA . THR B 1 108 ? 2.467 45.031 15.203 1 97.38 108 THR B CA 1
ATOM 3736 C C . THR B 1 108 ? 1.011 44.656 15.461 1 97.38 108 THR B C 1
ATOM 3738 O O . THR B 1 108 ? 0.284 44.281 14.531 1 97.38 108 THR B O 1
ATOM 3741 N N . ILE B 1 109 ? 0.561 44.812 16.688 1 97.81 109 ILE B N 1
ATOM 3742 C CA . ILE B 1 109 ? -0.818 44.5 17.047 1 97.81 109 ILE B CA 1
ATOM 3743 C C . ILE B 1 109 ? -1.771 45.438 16.312 1 97.81 109 ILE B C 1
ATOM 3745 O O . ILE B 1 109 ? -2.791 45 15.766 1 97.81 109 ILE B O 1
ATOM 3749 N N . VAL B 1 110 ? -1.451 46.625 16.312 1 96.94 110 VAL B N 1
ATOM 3750 C CA . VAL B 1 110 ? -2.293 47.625 15.656 1 96.94 110 VAL B CA 1
ATOM 3751 C C . VAL B 1 110 ? -2.416 47.312 14.172 1 96.94 110 VAL B C 1
ATOM 3753 O O . VAL B 1 110 ? -3.502 47.406 13.594 1 96.94 110 VAL B O 1
ATOM 3756 N N . LEU B 1 111 ? -1.301 46.969 13.625 1 97.75 111 LEU B N 1
ATOM 3757 C CA . LEU B 1 111 ? -1.323 46.625 12.203 1 97.75 111 LEU B CA 1
ATOM 3758 C C . LEU B 1 111 ? -2.174 45.406 11.945 1 97.75 111 LEU B C 1
ATOM 3760 O O . LEU B 1 111 ? -2.945 45.375 10.984 1 97.75 111 LEU B O 1
ATOM 3764 N N . PHE B 1 112 ? -2.025 44.375 12.773 1 98.56 112 PHE B N 1
ATOM 3765 C CA . PHE B 1 112 ? -2.836 43.156 12.633 1 98.56 112 PHE B CA 1
ATOM 3766 C C . PHE B 1 112 ? -4.32 43.5 12.727 1 98.56 112 PHE B C 1
ATOM 3768 O O . PHE B 1 112 ? -5.121 43 11.93 1 98.56 112 PHE B O 1
ATOM 3775 N N . GLU B 1 113 ? -4.641 44.344 13.625 1 97.94 113 GLU B N 1
ATOM 3776 C CA . GLU B 1 113 ? -6.035 44.75 13.812 1 97.94 113 GLU B CA 1
ATOM 3777 C C . GLU B 1 113 ? -6.574 45.469 12.586 1 97.94 113 GLU B C 1
ATOM 3779 O O . GLU B 1 113 ? -7.73 45.281 12.203 1 97.94 113 GLU B O 1
ATOM 3784 N N . ARG B 1 114 ? -5.789 46.25 12.031 1 97.69 114 ARG B N 1
ATOM 3785 C CA . ARG B 1 114 ? -6.172 46.938 10.789 1 97.69 114 ARG B CA 1
ATOM 3786 C C . ARG B 1 114 ? -6.34 45.906 9.656 1 97.69 114 ARG B C 1
ATOM 3788 O O . ARG B 1 114 ? -7.297 46 8.875 1 97.69 114 ARG B O 1
ATOM 3795 N N . CYS B 1 115 ? -5.441 45.062 9.609 1 98.31 115 CYS B N 1
ATOM 3796 C CA . CYS B 1 115 ? -5.43 44.094 8.539 1 98.31 115 CYS B CA 1
ATOM 3797 C C . CYS B 1 115 ? -6.688 43.219 8.57 1 98.31 115 CYS B C 1
ATOM 3799 O O . CYS B 1 115 ? -7.328 43 7.543 1 98.31 115 CYS B O 1
ATOM 3801 N N . VAL B 1 116 ? -7.133 42.688 9.789 1 97.75 116 VAL B N 1
ATOM 3802 C CA . VAL B 1 116 ? -8.211 41.719 9.883 1 97.75 116 VAL B CA 1
ATOM 3803 C C . VAL B 1 116 ? -9.555 42.406 9.672 1 97.75 116 VAL B C 1
ATOM 3805 O O . VAL B 1 116 ? -10.586 41.719 9.539 1 97.75 116 VAL B O 1
ATOM 3808 N N . ILE B 1 117 ? -9.523 43.688 9.617 1 97.12 117 ILE B N 1
ATOM 3809 C CA . ILE B 1 117 ? -10.734 44.406 9.234 1 97.12 117 ILE B CA 1
ATOM 3810 C C . ILE B 1 117 ? -10.961 44.25 7.73 1 97.12 117 ILE B C 1
ATOM 3812 O O . ILE B 1 117 ? -12 43.781 7.293 1 97.12 117 ILE B O 1
ATOM 3816 N N . ALA B 1 118 ? -9.969 44.656 6.973 1 96.12 118 ALA B N 1
ATOM 3817 C CA . ALA B 1 118 ? -10.047 44.594 5.516 1 96.12 118 ALA B CA 1
ATOM 3818 C C . ALA B 1 118 ? -10.031 43.156 5.02 1 96.12 118 ALA B C 1
ATOM 3820 O O . ALA B 1 118 ? -10.641 42.844 3.996 1 96.12 118 ALA B O 1
ATOM 3821 N N . CYS B 1 119 ? -9.391 42.312 5.742 1 97.5 119 CYS B N 1
ATOM 3822 C CA . CYS B 1 119 ? -9.172 40.938 5.316 1 97.5 119 CYS B CA 1
ATOM 3823 C C . CYS B 1 119 ? -9.93 39.969 6.211 1 97.5 119 CYS B C 1
ATOM 3825 O O . CYS B 1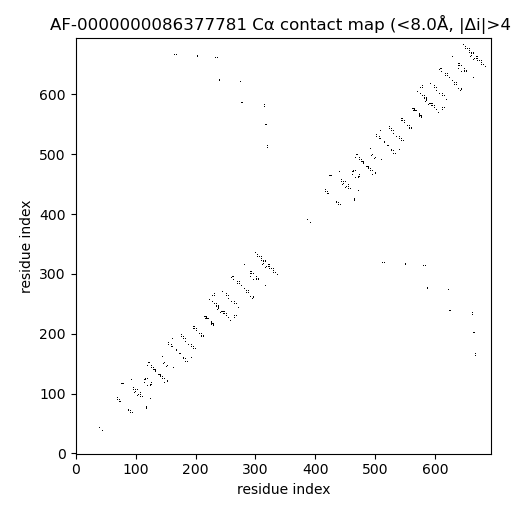 119 ? -9.453 38.875 6.492 1 97.5 119 CYS B O 1
ATOM 3827 N N . ALA B 1 120 ? -11.086 40.312 6.641 1 96.75 120 ALA B N 1
ATOM 3828 C CA . ALA B 1 120 ? -11.859 39.562 7.637 1 96.75 120 ALA B CA 1
ATOM 3829 C C . ALA B 1 120 ? -12.195 38.188 7.133 1 96.75 120 ALA B C 1
ATOM 3831 O O . ALA B 1 120 ? -12.297 37.219 7.926 1 96.75 120 ALA B O 1
ATOM 3832 N N . LEU B 1 121 ? -12.25 38.031 5.848 1 96.75 121 LEU B N 1
ATOM 3833 C CA . LEU B 1 121 ? -12.711 36.75 5.297 1 96.75 121 LEU B CA 1
ATOM 3834 C C . LEU B 1 121 ? -11.531 35.875 4.926 1 96.75 121 LEU B C 1
ATOM 3836 O O . LEU B 1 121 ? -11.711 34.719 4.547 1 96.75 121 LEU B O 1
ATOM 3840 N N . TYR B 1 122 ? -10.344 36.375 5.035 1 97.19 122 TYR B N 1
ATOM 3841 C CA . TYR B 1 122 ? -9.148 35.625 4.695 1 97.19 122 TYR B CA 1
ATOM 3842 C C . TYR B 1 122 ? -8.547 34.938 5.93 1 97.19 122 TYR B C 1
ATOM 3844 O O . TYR B 1 122 ? -7.93 35.625 6.766 1 97.19 122 TYR B O 1
ATOM 3852 N N . GLU B 1 123 ? -8.625 33.688 5.93 1 97 123 GLU B N 1
ATOM 3853 C CA . GLU B 1 123 ? -8.219 32.844 7.062 1 97 123 GLU B CA 1
ATOM 3854 C C . GLU B 1 123 ? -6.73 33.031 7.363 1 97 123 GLU B C 1
ATOM 3856 O O . GLU B 1 123 ? -6.32 33 8.523 1 97 123 GLU B O 1
ATOM 3861 N N . GLU B 1 124 ? -5.961 33.219 6.371 1 96.31 124 GLU B N 1
ATOM 3862 C CA . GLU B 1 124 ? -4.508 33.25 6.5 1 96.31 124 GLU B CA 1
ATOM 3863 C C . GLU B 1 124 ? -4.059 34.375 7.445 1 96.31 124 GLU B C 1
ATOM 3865 O O . GLU B 1 124 ? -3.117 34.188 8.219 1 96.31 124 GLU B O 1
ATOM 3870 N N . PHE B 1 125 ? -4.719 35.469 7.453 1 98.31 125 PHE B N 1
ATOM 3871 C CA . PHE B 1 125 ? -4.289 36.594 8.25 1 98.31 125 PHE B CA 1
ATOM 3872 C C . PHE B 1 125 ? -4.68 36.438 9.711 1 98.31 125 PHE B C 1
ATOM 3874 O O . PHE B 1 125 ? -3.971 36.875 10.617 1 98.31 125 PHE B O 1
ATOM 3881 N N . TRP B 1 126 ? -5.789 35.75 9.891 1 98.5 126 TRP B N 1
ATOM 3882 C CA . TRP B 1 126 ? -6.168 35.406 11.258 1 98.5 126 TRP B CA 1
ATOM 3883 C C . TRP B 1 126 ? -5.164 34.438 11.875 1 98.5 126 TRP B C 1
ATOM 3885 O O . TRP B 1 126 ? -4.727 34.625 13.008 1 98.5 126 TRP B O 1
ATOM 3895 N N . ILE B 1 127 ? -4.816 33.469 11.141 1 97.44 127 ILE B N 1
ATOM 3896 C CA . ILE B 1 127 ? -3.885 32.438 11.609 1 97.44 127 ILE B CA 1
ATOM 3897 C C . ILE B 1 127 ? -2.525 33.094 11.898 1 97.44 127 ILE B C 1
ATOM 3899 O O . ILE B 1 127 ? -1.894 32.781 12.906 1 97.44 127 ILE B O 1
ATOM 3903 N N . LYS B 1 128 ? -2.105 33.969 11.031 1 97.62 128 LYS B N 1
ATOM 3904 C CA . LYS B 1 128 ? -0.851 34.688 11.25 1 97.62 128 LYS B CA 1
ATOM 3905 C C . LYS B 1 128 ? -0.896 35.5 12.539 1 97.62 128 LYS B C 1
ATOM 3907 O O . LYS B 1 128 ? 0.071 35.5 13.305 1 97.62 128 LYS B O 1
ATOM 3912 N N . TYR B 1 129 ? -1.986 36.156 12.75 1 98.44 129 TYR B N 1
ATOM 3913 C CA . TYR B 1 129 ? -2.201 36.969 13.945 1 98.44 129 TYR B CA 1
ATOM 3914 C C . TYR B 1 129 ? -2.146 36.094 15.195 1 98.44 129 TYR B C 1
ATOM 3916 O O . TYR B 1 129 ? -1.444 36.406 16.156 1 98.44 129 TYR B O 1
ATOM 3924 N N . ILE B 1 130 ? -2.762 35 15.156 1 98.19 130 ILE B N 1
ATOM 3925 C CA . ILE B 1 130 ? -2.828 34.094 16.281 1 98.19 130 ILE B CA 1
ATOM 3926 C C . ILE B 1 130 ? -1.435 33.531 16.578 1 98.19 130 ILE B C 1
ATOM 3928 O O . ILE B 1 130 ? -1.019 33.5 17.75 1 98.19 130 ILE B O 1
ATOM 3932 N N . ARG B 1 131 ? -0.748 33.156 15.57 1 96.06 131 ARG B N 1
ATOM 3933 C CA . ARG B 1 131 ? 0.603 32.625 15.742 1 96.06 131 ARG B CA 1
ATOM 3934 C C . ARG B 1 131 ? 1.51 33.656 16.406 1 96.06 131 ARG B C 1
ATOM 3936 O O . ARG B 1 131 ? 2.314 33.312 17.281 1 96.06 131 ARG B O 1
ATOM 3943 N N . TYR B 1 132 ? 1.36 34.844 16 1 97.56 132 TYR B N 1
ATOM 3944 C CA . TYR B 1 132 ? 2.129 35.938 16.609 1 97.56 132 TYR B CA 1
ATOM 3945 C C . TYR B 1 132 ? 1.773 36.094 18.094 1 97.56 132 TYR B C 1
ATOM 3947 O O . TYR B 1 132 ? 2.66 36.188 18.938 1 97.56 132 TYR B O 1
ATOM 3955 N N . LEU B 1 133 ? 0.509 36.031 18.375 1 97.56 133 LEU B N 1
ATOM 3956 C CA . LEU B 1 133 ? 0.022 36.281 19.734 1 97.56 133 LEU B CA 1
ATOM 3957 C C . LEU B 1 133 ? 0.338 35.125 20.656 1 97.56 133 LEU B C 1
ATOM 3959 O O . LEU B 1 133 ? 0.53 35.312 21.859 1 97.56 133 LEU B O 1
ATOM 3963 N N . GLU B 1 134 ? 0.376 33.875 20.125 1 95.38 134 GLU B N 1
ATOM 3964 C CA . GLU B 1 134 ? 0.671 32.719 20.922 1 95.38 134 GLU B CA 1
ATOM 3965 C C . GLU B 1 134 ? 2.012 32.844 21.641 1 95.38 134 GLU B C 1
ATOM 3967 O O . GLU B 1 134 ? 2.199 32.312 22.734 1 95.38 134 GLU B O 1
ATOM 3972 N N . ASN B 1 135 ? 2.906 33.625 21.047 1 93.56 135 ASN B N 1
ATOM 3973 C CA . ASN B 1 135 ? 4.227 33.812 21.625 1 93.56 135 ASN B CA 1
ATOM 3974 C C . ASN B 1 135 ? 4.25 35.031 22.562 1 93.56 135 ASN B C 1
ATOM 3976 O O . ASN B 1 135 ? 5.234 35.25 23.266 1 93.56 135 ASN B O 1
ATOM 3980 N N . HIS B 1 136 ? 3.164 35.75 22.641 1 94.75 136 HIS B N 1
ATOM 3981 C CA . HIS B 1 136 ? 3.158 37 23.406 1 94.75 136 HIS B CA 1
ATOM 3982 C C . HIS B 1 136 ? 2.08 36.969 24.484 1 94.75 136 HIS B C 1
ATOM 3984 O O . HIS B 1 136 ? 2.307 37.406 25.609 1 94.75 136 HIS B O 1
ATOM 3990 N N . SER B 1 137 ? 0.963 36.5 24.078 1 96.06 137 SER B N 1
ATOM 3991 C CA . SER B 1 137 ? -0.16 36.531 25 1 96.06 137 SER B CA 1
ATOM 3992 C C . SER B 1 137 ? -1.16 35.406 24.688 1 96.06 137 SER B C 1
ATOM 3994 O O . SER B 1 137 ? -1.873 35.5 23.672 1 96.06 137 SER B O 1
ATOM 3996 N N . ILE B 1 138 ? -1.313 34.5 25.625 1 96.94 138 ILE B N 1
ATOM 3997 C CA . ILE B 1 138 ? -2.248 33.375 25.438 1 96.94 138 ILE B CA 1
ATOM 3998 C C . ILE B 1 138 ? -3.68 33.906 25.438 1 96.94 138 ILE B C 1
ATOM 4000 O O . ILE B 1 138 ? -4.508 33.469 24.641 1 96.94 138 ILE B O 1
ATOM 4004 N N . ALA B 1 139 ? -3.916 34.781 26.312 1 97.06 139 ALA B N 1
ATOM 4005 C CA . ALA B 1 139 ? -5.238 35.406 26.391 1 97.06 139 ALA B CA 1
ATOM 4006 C C . ALA B 1 139 ? -5.574 36.156 25.094 1 97.06 139 ALA B C 1
ATOM 4008 O O . ALA B 1 139 ? -6.715 36.094 24.625 1 97.06 139 ALA B O 1
ATOM 4009 N N . GLY B 1 140 ? -4.602 36.844 24.578 1 97.31 140 GLY B N 1
ATOM 4010 C CA . GLY B 1 140 ? -4.793 37.531 23.297 1 97.31 140 GLY B CA 1
ATOM 4011 C C . GLY B 1 140 ? -5.102 36.594 22.156 1 97.31 140 GLY B C 1
ATOM 4012 O O . GLY B 1 140 ? -5.992 36.844 21.344 1 97.31 140 GLY B O 1
ATOM 4013 N N . ALA B 1 141 ? -4.363 35.531 22.109 1 98.12 141 ALA B N 1
ATOM 4014 C CA . ALA B 1 141 ? -4.586 34.531 21.078 1 98.12 141 ALA B CA 1
ATOM 4015 C C . ALA B 1 141 ? -5.996 33.969 21.172 1 98.12 141 ALA B C 1
ATOM 4017 O O . ALA B 1 141 ? -6.684 33.812 20.156 1 98.12 141 ALA B O 1
ATOM 4018 N N . ARG B 1 142 ? -6.414 33.656 22.359 1 97.94 142 ARG B N 1
ATOM 4019 C CA . ARG B 1 142 ? -7.754 33.094 22.578 1 97.94 142 ARG B CA 1
ATOM 4020 C C . ARG B 1 142 ? -8.82 34.062 22.078 1 97.94 142 ARG B C 1
ATOM 4022 O O . ARG B 1 142 ? -9.789 33.656 21.438 1 97.94 142 ARG B O 1
ATOM 4029 N N . SER B 1 143 ? -8.617 35.281 22.391 1 98 143 SER B N 1
ATOM 4030 C CA . SER B 1 143 ? -9.57 36.312 21.969 1 98 143 SER B CA 1
ATOM 4031 C C . SER B 1 143 ? -9.664 36.406 20.453 1 98 143 SER B C 1
ATOM 4033 O O . SER B 1 143 ? -10.758 36.531 19.906 1 98 143 SER B O 1
ATOM 4035 N N . VAL B 1 144 ? -8.531 36.344 19.844 1 98.44 144 VAL B N 1
ATOM 4036 C CA . VAL B 1 144 ? -8.5 36.406 18.391 1 98.44 144 VAL B CA 1
ATOM 4037 C C . VAL B 1 144 ? -9.141 35.188 17.781 1 98.44 144 VAL B C 1
ATOM 4039 O O . VAL B 1 144 ? -9.867 35.25 16.781 1 98.44 144 VAL B O 1
ATOM 4042 N N . PHE B 1 145 ? -8.953 34 18.359 1 98.69 145 PHE B N 1
ATOM 4043 C CA . PHE B 1 145 ? -9.641 32.781 17.906 1 98.69 145 PHE B CA 1
ATOM 4044 C C . PHE B 1 145 ? -11.156 32.969 17.969 1 98.69 145 PHE B C 1
ATOM 4046 O O . PHE B 1 145 ? -11.859 32.656 17 1 98.69 145 PHE B O 1
ATOM 4053 N N . GLN B 1 146 ? -11.562 33.5 19.031 1 98.06 146 GLN B N 1
ATOM 4054 C CA . GLN B 1 146 ? -13 33.688 19.25 1 98.06 146 GLN B CA 1
ATOM 4055 C C . GLN B 1 146 ? -13.578 34.625 18.203 1 98.06 146 GLN B C 1
ATOM 4057 O O . GLN B 1 146 ? -14.625 34.375 17.625 1 98.06 146 GLN B O 1
ATOM 4062 N N . ARG B 1 147 ? -12.883 35.656 17.984 1 97.81 147 ARG B N 1
ATOM 4063 C CA . ARG B 1 147 ? -13.328 36.656 17.016 1 97.81 147 ARG B CA 1
ATOM 4064 C C . ARG B 1 147 ? -13.391 36.031 15.609 1 97.81 147 ARG B C 1
ATOM 4066 O O . ARG B 1 147 ? -14.383 36.188 14.906 1 97.81 147 ARG B O 1
ATOM 4073 N N . ALA B 1 148 ? -12.336 35.375 15.242 1 98.31 148 ALA B N 1
ATOM 4074 C CA . ALA B 1 148 ? -12.242 34.812 13.906 1 98.31 148 ALA B CA 1
ATOM 4075 C C . ALA B 1 148 ? -13.297 33.719 13.695 1 98.31 148 ALA B C 1
ATOM 4077 O O . ALA B 1 148 ? -14.039 33.75 12.711 1 98.31 148 ALA B O 1
ATOM 4078 N N . CYS B 1 149 ? -13.453 32.781 14.609 1 98.06 149 CYS B N 1
ATOM 4079 C CA . CYS B 1 149 ? -14.273 31.594 14.438 1 98.06 149 CYS B CA 1
ATOM 4080 C C . CYS B 1 149 ? -15.75 31.906 14.695 1 98.06 149 CYS B C 1
ATOM 4082 O O . CYS B 1 149 ? -16.625 31.359 14.023 1 98.06 149 CYS B O 1
ATOM 4084 N N . CYS B 1 150 ? -16.078 32.781 15.586 1 96.31 150 CYS B N 1
ATOM 4085 C CA . CYS B 1 150 ? -17.469 33 15.984 1 96.31 150 CYS B CA 1
ATOM 4086 C C . CYS B 1 150 ? -18.125 34.062 15.141 1 96.31 150 CYS B C 1
ATOM 4088 O O . CYS B 1 150 ? -19.344 34.031 14.914 1 96.31 150 CYS B O 1
ATOM 4090 N N . TYR B 1 151 ? -17.344 34.969 14.586 1 95.81 151 TYR B N 1
ATOM 4091 C CA . TYR B 1 151 ? -17.969 36.094 13.93 1 95.81 151 TYR B CA 1
ATOM 4092 C C . TYR B 1 151 ? -17.594 36.156 12.453 1 95.81 151 TYR B C 1
ATOM 4094 O O . TYR B 1 151 ? -18.453 36.406 11.602 1 95.81 151 TYR B O 1
ATOM 4102 N N . HIS B 1 152 ? -16.453 35.844 12.125 1 96.81 152 HIS B N 1
ATOM 4103 C CA . HIS B 1 152 ? -16.016 36.156 10.766 1 96.81 152 HIS B CA 1
ATOM 4104 C C . HIS B 1 152 ? -15.938 34.906 9.922 1 96.81 152 HIS B C 1
ATOM 4106 O O . HIS B 1 152 ? -16.266 34.906 8.734 1 96.81 152 HIS B O 1
ATOM 4112 N N . LEU B 1 153 ? -15.484 33.844 10.492 1 97.81 153 LEU B N 1
ATOM 4113 C CA . LEU B 1 153 ? -15.266 32.594 9.734 1 97.81 153 LEU B CA 1
ATOM 4114 C C . LEU B 1 153 ? -15.922 31.422 10.422 1 97.81 153 LEU B C 1
ATOM 4116 O O . LEU B 1 153 ? -15.273 30.406 10.688 1 97.81 153 LEU B O 1
ATOM 4120 N N . PRO B 1 154 ? -17.203 31.484 10.641 1 97.25 154 PRO B N 1
ATOM 4121 C CA . PRO B 1 154 ? -17.875 30.438 11.414 1 97.25 154 PRO B CA 1
ATOM 4122 C C . PRO B 1 154 ? -17.938 29.109 10.68 1 97.25 154 PRO B C 1
ATOM 4124 O O . PRO B 1 154 ? -18.094 28.062 11.305 1 97.25 154 PRO B O 1
ATOM 4127 N N . ARG B 1 155 ? -17.734 29.109 9.406 1 97.5 155 ARG B N 1
ATOM 4128 C CA . ARG B 1 155 ? -17.938 27.875 8.656 1 97.5 155 ARG B CA 1
ATOM 4129 C C . ARG B 1 155 ? -16.625 27.312 8.141 1 97.5 155 ARG B C 1
ATOM 4131 O O . ARG B 1 155 ? -16.594 26.312 7.438 1 97.5 155 ARG B O 1
ATOM 4138 N N . LYS B 1 156 ? -15.539 27.969 8.438 1 97.62 156 LYS B N 1
ATOM 4139 C CA . LYS B 1 156 ? -14.227 27.5 8.008 1 97.62 156 LYS B CA 1
ATOM 4140 C C . LYS B 1 156 ? -13.664 26.453 8.969 1 97.62 156 LYS B C 1
ATOM 4142 O O . LYS B 1 156 ? -13.305 26.781 10.102 1 97.62 156 LYS B O 1
ATOM 4147 N N . PRO B 1 157 ? -13.492 25.266 8.547 1 97.62 157 PRO B N 1
ATOM 4148 C CA . PRO B 1 157 ? -13.148 24.188 9.484 1 97.62 157 PRO B CA 1
ATOM 4149 C C . PRO B 1 157 ? -11.727 24.312 10.023 1 97.62 157 PRO B C 1
ATOM 4151 O O . PRO B 1 157 ? -11.492 24.078 11.211 1 97.62 157 PRO B O 1
ATOM 4154 N N . ASN B 1 158 ? -10.812 24.734 9.234 1 96.75 158 ASN B N 1
ATOM 4155 C CA . ASN B 1 158 ? -9.398 24.703 9.594 1 96.75 158 ASN B CA 1
ATOM 4156 C C . ASN B 1 158 ? -9.109 25.547 10.828 1 96.75 158 ASN B C 1
ATOM 4158 O O . ASN B 1 158 ? -8.445 25.109 11.758 1 96.75 158 ASN B O 1
ATOM 4162 N N . ILE B 1 159 ? -9.562 26.75 10.82 1 97.88 159 ILE B N 1
ATOM 4163 C CA . ILE B 1 159 ? -9.273 27.656 11.93 1 97.88 159 ILE B CA 1
ATOM 4164 C C . ILE B 1 159 ? -9.953 27.156 13.203 1 97.88 159 ILE B C 1
ATOM 4166 O O . ILE B 1 159 ? -9.43 27.328 14.305 1 97.88 159 ILE B O 1
ATOM 4170 N N . HIS B 1 160 ? -11.109 26.547 13.078 1 98.5 160 HIS B N 1
ATOM 4171 C CA . HIS B 1 160 ? -11.773 25.953 14.234 1 98.5 160 HIS B CA 1
ATOM 4172 C C . HIS B 1 160 ? -10.977 24.781 14.797 1 98.5 160 HIS B C 1
ATOM 4174 O O . HIS B 1 160 ? -10.867 24.625 16.016 1 98.5 160 HIS B O 1
ATOM 4180 N N . LEU B 1 161 ? -10.43 23.969 13.922 1 98.12 161 LEU B N 1
ATOM 4181 C CA . LEU B 1 161 ? -9.57 22.875 14.352 1 98.12 161 LEU B CA 1
ATOM 4182 C C . LEU B 1 161 ? -8.328 23.391 15.062 1 98.12 161 LEU B C 1
ATOM 4184 O O . LEU B 1 161 ? -7.891 22.828 16.062 1 98.12 161 LEU B O 1
ATOM 4188 N N . LEU B 1 162 ? -7.816 24.469 14.578 1 98 162 LEU B N 1
ATOM 4189 C CA . LEU B 1 162 ? -6.66 25.078 15.219 1 98 162 LEU B CA 1
ATOM 4190 C C . LEU B 1 162 ? -7.023 25.625 16.594 1 98 162 LEU B C 1
ATOM 4192 O O . LEU B 1 162 ? -6.23 25.516 17.531 1 98 162 LEU B O 1
ATOM 4196 N N . TRP B 1 163 ? -8.188 26.219 16.656 1 98.56 163 TRP B N 1
ATOM 4197 C CA . TRP B 1 163 ? -8.664 26.719 17.938 1 98.56 163 TRP B CA 1
ATOM 4198 C C . TRP B 1 163 ? -8.773 25.594 18.953 1 98.56 163 TRP B C 1
ATOM 4200 O O . TRP B 1 163 ? -8.289 25.719 20.078 1 98.56 163 TRP B O 1
ATOM 4210 N N . ALA B 1 164 ? -9.367 24.547 18.516 1 98.62 164 ALA B N 1
ATOM 4211 C CA . ALA B 1 164 ? -9.5 23.391 19.391 1 98.62 164 ALA B CA 1
ATOM 4212 C C . ALA B 1 164 ? -8.125 22.891 19.828 1 98.62 164 ALA B C 1
ATOM 4214 O O . ALA B 1 164 ? -7.918 22.562 21 1 98.62 164 ALA B O 1
ATOM 4215 N N . ALA B 1 165 ? -7.223 22.797 18.969 1 98.12 165 ALA B N 1
ATOM 4216 C CA . ALA B 1 165 ? -5.863 22.359 19.266 1 98.12 165 ALA B CA 1
ATOM 4217 C C . ALA B 1 165 ? -5.18 23.297 20.25 1 98.12 165 ALA B C 1
ATOM 4219 O O . ALA B 1 165 ? -4.457 22.859 21.141 1 98.12 165 ALA B O 1
ATOM 4220 N N . PHE B 1 166 ? -5.395 24.578 20.047 1 98 166 PHE B N 1
ATOM 4221 C CA . PHE B 1 166 ? -4.848 25.594 20.938 1 98 166 PHE B CA 1
ATOM 4222 C C . PHE B 1 166 ? -5.32 25.375 22.375 1 98 166 PHE B C 1
ATOM 4224 O O . PHE B 1 166 ? -4.512 25.375 23.312 1 98 166 PHE B O 1
ATOM 4231 N N . GLU B 1 167 ? -6.586 25.156 22.484 1 98.38 167 GLU B N 1
ATOM 4232 C CA . GLU B 1 167 ? -7.148 24.938 23.812 1 98.38 167 GLU B CA 1
ATOM 4233 C C . GLU B 1 167 ? -6.625 23.641 24.422 1 98.38 167 GLU B C 1
ATOM 4235 O O . GLU B 1 167 ? -6.34 23.594 25.625 1 98.38 167 GLU B O 1
ATOM 4240 N N . GLU B 1 168 ? -6.48 22.625 23.656 1 97.75 168 GLU B N 1
ATOM 4241 C CA . GLU B 1 168 ? -5.914 21.359 24.141 1 97.75 168 GLU B CA 1
ATOM 4242 C C . GLU B 1 168 ? -4.488 21.562 24.641 1 97.75 168 GLU B C 1
ATOM 4244 O O . GLU B 1 168 ? -4.129 21.062 25.719 1 97.75 168 GLU B O 1
ATOM 4249 N N . LYS B 1 169 ? -3.744 22.328 23.938 1 95.88 169 LYS B N 1
ATOM 4250 C CA . LYS B 1 169 ? -2.359 22.594 24.312 1 95.88 169 LYS B CA 1
ATOM 4251 C C . LYS B 1 169 ? -2.281 23.344 25.641 1 95.88 169 LYS B C 1
ATOM 4253 O O . LYS B 1 169 ? -1.346 23.141 26.422 1 95.88 169 LYS B O 1
ATOM 4258 N N . GLN B 1 170 ? -3.256 24.172 25.844 1 95.81 170 GLN B N 1
ATOM 4259 C CA . GLN B 1 170 ? -3.291 24.969 27.078 1 95.81 170 GLN B CA 1
ATOM 4260 C C . GLN B 1 170 ? -3.891 24.188 28.234 1 95.81 170 GLN B C 1
ATOM 4262 O O . GLN B 1 170 ? -4.016 24.703 29.344 1 95.81 170 GLN B O 1
ATOM 4267 N N . GLY B 1 171 ? -4.309 22.938 27.953 1 96.06 171 GLY B N 1
ATOM 4268 C CA . GLY B 1 171 ? -4.859 22.078 28.984 1 96.06 171 GLY B CA 1
ATOM 4269 C C . GLY B 1 171 ? -6.359 22.234 29.141 1 96.06 171 GLY B C 1
ATOM 4270 O O . GLY B 1 171 ? -6.961 21.625 30.031 1 96.06 171 GLY B O 1
ATOM 4271 N N . GLU B 1 172 ? -6.934 23.062 28.312 1 97.56 172 GLU B N 1
ATOM 4272 C CA . GLU B 1 172 ? -8.383 23.25 28.359 1 97.56 172 GLU B CA 1
ATOM 4273 C C . GLU B 1 172 ? -9.102 22.219 27.5 1 97.56 172 GLU B C 1
ATOM 4275 O O . GLU B 1 172 ? -9.711 22.562 26.484 1 97.56 172 GLU B O 1
ATOM 4280 N N . VAL B 1 173 ? -9.172 21.047 27.969 1 97.56 173 VAL B N 1
ATOM 4281 C CA . VAL B 1 173 ? -9.633 19.891 27.203 1 97.56 173 VAL B CA 1
ATOM 4282 C C . VAL B 1 173 ? -11.141 20 26.969 1 97.56 173 VAL B C 1
ATOM 4284 O O . VAL B 1 173 ? -11.633 19.703 25.875 1 97.56 173 VAL B O 1
ATOM 4287 N N . GLU B 1 174 ? -11.82 20.391 27.953 1 98.38 174 GLU B N 1
ATOM 4288 C CA . GLU B 1 174 ? -13.273 20.5 27.812 1 98.38 174 GLU B CA 1
ATOM 4289 C C . GLU B 1 174 ? -13.648 21.562 26.781 1 98.38 174 GLU B C 1
ATOM 4291 O O . GLU B 1 174 ? -14.602 21.375 26.016 1 98.38 174 GLU B O 1
ATOM 4296 N N . GLU B 1 175 ? -12.922 22.641 26.812 1 98.19 175 GLU B N 1
ATOM 4297 C CA . GLU B 1 175 ? -13.164 23.672 25.797 1 98.19 175 GLU B CA 1
ATOM 4298 C C . GLU B 1 175 ? -12.844 23.156 24.391 1 98.19 175 GLU B C 1
ATOM 4300 O O . GLU B 1 175 ? -13.578 23.438 23.453 1 98.19 175 GLU B O 1
ATOM 4305 N N . ALA B 1 176 ? -11.758 22.438 24.25 1 98.56 176 ALA B N 1
ATOM 4306 C CA . ALA B 1 176 ? -11.406 21.828 22.969 1 98.56 176 ALA B CA 1
ATOM 4307 C C . ALA B 1 176 ? -12.531 20.938 22.469 1 98.56 176 ALA B C 1
ATOM 4309 O O . ALA B 1 176 ? -12.93 21 21.312 1 98.56 176 ALA B O 1
ATOM 4310 N N . ARG B 1 177 ? -13.086 20.141 23.375 1 98.44 177 ARG B N 1
ATOM 4311 C CA . ARG B 1 177 ? -14.203 19.25 23.062 1 98.44 177 ARG B CA 1
ATOM 4312 C C . ARG B 1 177 ? -15.414 20.047 22.578 1 98.44 177 ARG B C 1
ATOM 4314 O O . ARG B 1 177 ? -16.031 19.688 21.578 1 98.44 177 ARG B O 1
ATOM 4321 N N . ARG B 1 178 ? -15.664 21.031 23.297 1 98.38 178 ARG B N 1
ATOM 4322 C CA . ARG B 1 178 ? -16.828 21.859 23 1 98.38 178 ARG B CA 1
ATOM 4323 C C . ARG B 1 178 ? -16.719 22.5 21.625 1 98.38 178 ARG B C 1
ATOM 4325 O O . ARG B 1 178 ? -17.672 22.5 20.859 1 98.38 178 ARG B O 1
ATOM 4332 N N . ILE B 1 179 ? -15.578 23.016 21.297 1 98.69 179 ILE B N 1
ATOM 4333 C CA . ILE B 1 179 ? -15.344 23.688 20.016 1 98.69 179 ILE B CA 1
ATOM 4334 C C . ILE B 1 179 ? -15.578 22.703 18.875 1 98.69 179 ILE B C 1
ATOM 4336 O O . ILE B 1 179 ? -16.297 23.016 17.922 1 98.69 179 ILE B O 1
ATOM 4340 N N . LEU B 1 180 ? -15.031 21.562 19 1 98.69 180 LEU B N 1
ATOM 4341 C CA . LEU B 1 180 ? -15.148 20.562 17.953 1 98.69 180 LEU B CA 1
ATOM 4342 C C . LEU B 1 180 ? -16.594 20.078 17.812 1 98.69 180 LEU B C 1
ATOM 4344 O O . LEU B 1 180 ? -17.109 20 16.688 1 98.69 180 LEU B O 1
ATOM 4348 N N . LYS B 1 181 ? -17.219 19.812 18.891 1 98.5 181 LYS B N 1
ATOM 4349 C CA . LYS B 1 181 ? -18.594 19.344 18.859 1 98.5 181 LYS B CA 1
ATOM 4350 C C . LYS B 1 181 ? -19.531 20.406 18.281 1 98.5 181 LYS B C 1
ATOM 4352 O O . LYS B 1 181 ? -20.375 20.094 17.438 1 98.5 181 LYS B O 1
ATOM 4357 N N . THR B 1 182 ? -19.344 21.594 18.75 1 98.38 182 THR B N 1
ATOM 4358 C CA . THR B 1 182 ? -20.172 22.703 18.266 1 98.38 182 THR B CA 1
ATOM 4359 C C . THR B 1 182 ? -20.016 22.891 16.766 1 98.38 182 THR B C 1
ATOM 4361 O O . THR B 1 182 ? -21 23.094 16.047 1 98.38 182 THR B O 1
ATOM 4364 N N . PHE B 1 183 ? -18.828 22.844 16.344 1 98.56 183 PHE B N 1
ATOM 4365 C CA . PHE B 1 183 ? -18.578 23.031 14.914 1 98.56 183 PHE B CA 1
ATOM 4366 C C . PHE B 1 183 ? -19.188 21.906 14.102 1 98.56 183 PHE B C 1
ATOM 4368 O O . PHE B 1 183 ? -19.797 22.141 13.055 1 98.56 183 PHE B O 1
ATOM 4375 N N . GLU B 1 184 ? -19.016 20.656 14.523 1 98 184 GLU B N 1
ATOM 4376 C CA . GLU B 1 184 ? -19.594 19.516 13.828 1 98 184 GLU B CA 1
ATOM 4377 C C . GLU B 1 184 ? -21.109 19.641 13.703 1 98 184 GLU B C 1
ATOM 4379 O O . GLU B 1 184 ? -21.688 19.281 12.68 1 98 184 GLU B O 1
ATOM 4384 N N . ASP B 1 185 ? -21.766 20.141 14.758 1 97.5 185 ASP B N 1
ATOM 4385 C CA . ASP B 1 185 ? -23.203 20.344 14.742 1 97.5 185 ASP B CA 1
ATOM 4386 C C . ASP B 1 185 ? -23.594 21.453 13.766 1 97.5 185 ASP B C 1
ATOM 4388 O O . ASP B 1 185 ? -24.625 21.359 13.102 1 97.5 185 ASP B O 1
ATOM 4392 N N . TYR B 1 186 ? -22.734 22.422 13.742 1 97.25 186 TYR B N 1
ATOM 4393 C CA . TYR B 1 186 ? -23 23.578 12.906 1 97.25 186 TYR B CA 1
ATOM 4394 C C . TYR B 1 186 ? -22.766 23.281 11.438 1 97.25 186 TYR B C 1
ATOM 4396 O O . TYR B 1 186 ? -23.516 23.719 10.562 1 97.25 186 TYR B O 1
ATOM 4404 N N . VAL B 1 187 ? -21.734 22.578 11.141 1 97.44 187 VAL B N 1
ATOM 4405 C CA . VAL B 1 187 ? -21.391 22.141 9.797 1 97.44 187 VAL B CA 1
ATOM 4406 C C . VAL B 1 187 ? -21.219 20.609 9.773 1 97.44 187 VAL B C 1
ATOM 4408 O O . VAL B 1 187 ? -20.094 20.125 9.781 1 97.44 187 VAL B O 1
ATOM 4411 N N . PRO B 1 188 ? -22.281 19.922 9.516 1 94.94 188 PRO B N 1
ATOM 4412 C CA . PRO B 1 188 ? -22.203 18.469 9.562 1 94.94 188 PRO B CA 1
ATOM 4413 C C . PRO B 1 188 ? -21.562 17.875 8.305 1 94.94 188 PRO B C 1
ATOM 4415 O O . PRO B 1 188 ? -21.516 18.531 7.262 1 94.94 188 PRO B O 1
ATOM 4418 N N . GLY B 1 189 ? -21.031 16.703 8.492 1 94 189 GLY B N 1
ATOM 4419 C CA . GLY B 1 189 ? -20.609 15.922 7.336 1 94 189 GLY B CA 1
ATOM 4420 C C . GLY B 1 189 ? -19.141 16.062 7.02 1 94 189 GLY B C 1
ATOM 4421 O O . GLY B 1 189 ? -18.641 15.492 6.047 1 94 189 GLY B O 1
ATOM 4422 N N . LEU B 1 190 ? -18.422 16.844 7.793 1 96.44 190 LEU B N 1
ATOM 4423 C CA . LEU B 1 190 ? -17 16.984 7.551 1 96.44 190 LEU B CA 1
ATOM 4424 C C . LEU B 1 190 ? -16.203 15.914 8.281 1 96.44 190 LEU B C 1
ATOM 4426 O O . LEU B 1 190 ? -16.125 15.914 9.516 1 96.44 190 LEU B O 1
ATOM 4430 N N . VAL B 1 191 ? -15.555 15.047 7.531 1 96.88 191 VAL B N 1
ATOM 4431 C CA . VAL B 1 191 ? -14.836 13.883 8.055 1 96.88 191 VAL B CA 1
ATOM 4432 C C . VAL B 1 191 ? -13.695 14.352 8.961 1 96.88 191 VAL B C 1
ATOM 4434 O O . VAL B 1 191 ? -13.461 13.758 10.016 1 96.88 191 VAL B O 1
ATOM 4437 N N . MET B 1 192 ? -13.031 15.398 8.562 1 96.31 192 MET B N 1
ATOM 4438 C CA . MET B 1 192 ? -11.859 15.867 9.297 1 96.31 192 MET B CA 1
ATOM 4439 C C . MET B 1 192 ? -12.234 16.281 10.711 1 96.31 192 MET B C 1
ATOM 4441 O O . MET B 1 192 ? -11.469 16.078 11.648 1 96.31 192 MET B O 1
ATOM 4445 N N . VAL B 1 193 ? -13.383 16.812 10.906 1 98.12 193 VAL B N 1
ATOM 4446 C CA . VAL B 1 193 ? -13.828 17.266 12.211 1 98.12 193 VAL B CA 1
ATOM 4447 C C . VAL B 1 193 ? -14.133 16.078 13.109 1 98.12 193 VAL B C 1
ATOM 4449 O O . VAL B 1 193 ? -13.703 16.031 14.266 1 98.12 193 VAL B O 1
ATOM 4452 N N . ARG B 1 194 ? -14.891 15.102 12.539 1 98.31 194 ARG B N 1
ATOM 4453 C CA . ARG B 1 194 ? -15.18 13.883 13.289 1 98.31 194 ARG B CA 1
ATOM 4454 C C . ARG B 1 194 ? -13.891 13.18 13.703 1 98.31 194 ARG B C 1
ATOM 4456 O O . ARG B 1 194 ? -13.758 12.742 14.852 1 98.31 194 ARG B O 1
ATOM 4463 N N . LEU B 1 195 ? -12.969 13.086 12.812 1 97.94 195 LEU B N 1
ATOM 4464 C CA . LEU B 1 195 ? -11.711 12.414 13.109 1 97.94 195 LEU B CA 1
ATOM 4465 C C . LEU B 1 195 ? -10.93 13.172 14.172 1 97.94 195 LEU B C 1
ATOM 4467 O O . LEU B 1 195 ? -10.25 12.562 15.008 1 97.94 195 LEU B O 1
ATOM 4471 N N . ARG B 1 196 ? -11.023 14.484 14.117 1 98.19 196 ARG B N 1
ATOM 4472 C CA . ARG B 1 196 ? -10.344 15.281 15.133 1 98.19 196 ARG B CA 1
ATOM 4473 C C . ARG B 1 196 ? -10.953 15.047 16.516 1 98.19 196 ARG B C 1
ATOM 4475 O O . ARG B 1 196 ? -10.234 15 17.516 1 98.19 196 ARG B O 1
ATOM 4482 N N . ARG B 1 197 ? -12.234 14.938 16.516 1 98.5 197 ARG B N 1
ATOM 4483 C CA . ARG B 1 197 ? -12.898 14.609 17.766 1 98.5 197 ARG B CA 1
ATOM 4484 C C . ARG B 1 197 ? -12.453 13.25 18.297 1 98.5 197 ARG B C 1
ATOM 4486 O O . ARG B 1 197 ? -12.172 13.102 19.484 1 98.5 197 ARG B O 1
ATOM 4493 N N . VAL B 1 198 ? -12.328 12.305 17.422 1 98.5 198 VAL B N 1
ATOM 4494 C CA . VAL B 1 198 ? -11.883 10.961 17.781 1 98.5 198 VAL B CA 1
ATOM 4495 C C . VAL B 1 198 ? -10.453 11.016 18.297 1 98.5 198 VAL B C 1
ATOM 4497 O O . VAL B 1 198 ? -10.141 10.445 19.344 1 98.5 198 VAL B O 1
ATOM 4500 N N . SER B 1 199 ? -9.648 11.719 17.625 1 97.44 199 SER B N 1
ATOM 4501 C CA . SER B 1 199 ? -8.227 11.812 17.969 1 97.44 199 SER B CA 1
ATOM 4502 C C . SER B 1 199 ? -8.031 12.477 19.328 1 97.44 199 SER B C 1
ATOM 4504 O O . SER B 1 199 ? -7.148 12.086 20.094 1 97.44 199 SER B O 1
ATOM 4506 N N . LEU B 1 200 ? -8.805 13.461 19.594 1 98.19 200 LEU B N 1
ATOM 4507 C CA . LEU B 1 200 ? -8.734 14.148 20.875 1 98.19 200 LEU B CA 1
ATOM 4508 C C . LEU B 1 200 ? -9.016 13.18 22.016 1 98.19 200 LEU B C 1
ATOM 4510 O O . LEU B 1 200 ? -8.25 13.125 22.984 1 98.19 200 LEU B O 1
ATOM 4514 N N . GLU B 1 201 ? -10.102 12.43 21.844 1 98 201 GLU B N 1
ATOM 4515 C CA . GLU B 1 201 ? -10.461 11.477 22.891 1 98 201 GLU B CA 1
ATOM 4516 C C . GLU B 1 201 ? -9.398 10.398 23.047 1 98 201 GLU B C 1
ATOM 4518 O O . GLU B 1 201 ? -9.086 9.984 24.172 1 98 201 GLU B O 1
ATOM 4523 N N . ARG B 1 202 ? -8.836 10 22 1 96.25 202 ARG B N 1
ATOM 4524 C CA . ARG B 1 202 ? -7.777 9 22.047 1 96.25 202 ARG B CA 1
ATOM 4525 C C . ARG B 1 202 ? -6.551 9.531 22.781 1 96.25 202 ARG B C 1
ATOM 4527 O O . ARG B 1 202 ? -5.984 8.844 23.641 1 96.25 202 ARG B O 1
ATOM 4534 N N . ARG B 1 203 ? -6.121 10.727 22.469 1 95.62 203 ARG B N 1
ATOM 4535 C CA . ARG B 1 203 ? -4.945 11.312 23.109 1 95.62 203 ARG B CA 1
ATOM 4536 C C . ARG B 1 203 ? -5.164 11.492 24.609 1 95.62 203 ARG B C 1
ATOM 4538 O O . ARG B 1 203 ? -4.215 11.453 25.391 1 95.62 203 ARG B O 1
ATOM 4545 N N . LEU B 1 204 ? -6.426 11.625 24.984 1 95.5 204 LEU B N 1
ATOM 4546 C CA . LEU B 1 204 ? -6.773 11.805 26.391 1 95.5 204 LEU B CA 1
ATOM 4547 C C . LEU B 1 204 ? -6.918 10.461 27.094 1 95.5 204 LEU B C 1
ATOM 4549 O O . LEU B 1 204 ? -7.156 10.406 28.312 1 95.5 204 LEU B O 1
ATOM 4553 N N . GLY B 1 205 ? -6.836 9.367 26.328 1 94.38 205 GLY B N 1
ATOM 4554 C CA . GLY B 1 205 ? -6.941 8.031 26.891 1 94.38 205 GLY B CA 1
ATOM 4555 C C . GLY B 1 205 ? -8.367 7.523 26.984 1 94.38 205 GLY B C 1
ATOM 4556 O O . GLY B 1 205 ? -8.625 6.469 27.562 1 94.38 205 GLY B O 1
ATOM 4557 N N . ASN B 1 206 ? -9.273 8.305 26.438 1 96.5 206 ASN B N 1
ATOM 4558 C CA . ASN B 1 206 ? -10.672 7.895 26.438 1 96.5 206 ASN B CA 1
ATOM 4559 C C . ASN B 1 206 ? -11 7.016 25.234 1 96.5 206 ASN B C 1
ATOM 4561 O O . ASN B 1 206 ? -11.711 7.449 24.328 1 96.5 206 ASN B O 1
ATOM 4565 N N . MET B 1 207 ? -10.633 5.812 25.297 1 95.62 207 MET B N 1
ATOM 4566 C CA . MET B 1 207 ? -10.758 4.902 24.156 1 95.62 207 MET B CA 1
ATOM 4567 C C . MET B 1 207 ? -12.211 4.547 23.906 1 95.62 207 MET B C 1
ATOM 4569 O O . MET B 1 207 ? -12.617 4.383 22.75 1 95.62 207 MET B O 1
ATOM 4573 N N . ASP B 1 208 ? -12.961 4.426 24.938 1 97.31 208 ASP B N 1
ATOM 4574 C CA . ASP B 1 208 ? -14.375 4.105 24.781 1 97.31 208 ASP B CA 1
ATOM 4575 C C . ASP B 1 208 ? -15.109 5.203 24 1 97.31 208 ASP B C 1
ATOM 4577 O O . ASP B 1 208 ? -15.898 4.914 23.109 1 97.31 208 ASP B O 1
ATOM 4581 N N . MET B 1 209 ? -14.836 6.418 24.406 1 97.75 209 MET B N 1
ATOM 4582 C CA . MET B 1 209 ? -15.469 7.543 23.719 1 97.75 209 MET B CA 1
ATOM 4583 C C . MET B 1 209 ? -15 7.637 22.266 1 97.75 209 MET B C 1
ATOM 4585 O O . MET B 1 209 ? -15.789 7.941 21.375 1 97.75 209 MET B O 1
ATOM 4589 N N . ALA B 1 210 ? -13.727 7.465 22 1 97.94 210 ALA B N 1
ATOM 4590 C CA . ALA B 1 210 ? -13.188 7.473 20.656 1 97.94 210 ALA B CA 1
ATOM 4591 C C . ALA B 1 210 ? -13.883 6.434 19.766 1 97.94 210 ALA B C 1
ATOM 4593 O O . ALA B 1 210 ? -14.266 6.73 18.641 1 97.94 210 ALA B O 1
ATOM 4594 N N . GLU B 1 211 ? -14.039 5.258 20.328 1 98.25 211 GLU B N 1
ATOM 4595 C CA . GLU B 1 211 ? -14.719 4.18 19.609 1 98.25 211 GLU B CA 1
ATOM 4596 C C . GLU B 1 211 ? -16.188 4.523 19.359 1 98.25 211 GLU B C 1
ATOM 4598 O O . GLU B 1 211 ? -16.703 4.281 18.266 1 98.25 211 GLU B O 1
ATOM 4603 N N . ALA B 1 212 ? -16.828 5.039 20.359 1 98.5 212 ALA B N 1
ATOM 4604 C CA . ALA B 1 212 ? -18.234 5.398 20.234 1 98.5 212 ALA B CA 1
ATOM 4605 C C . ALA B 1 212 ? -18.453 6.43 19.125 1 98.5 212 ALA B C 1
ATOM 4607 O O . ALA B 1 212 ? -19.438 6.355 18.391 1 98.5 212 ALA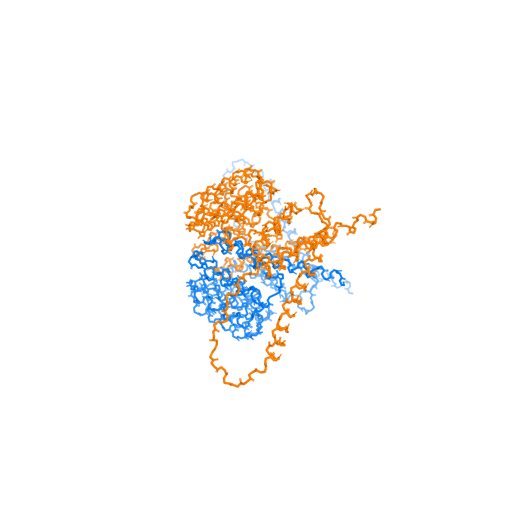 B O 1
ATOM 4608 N N . LEU B 1 213 ? -17.562 7.367 19.047 1 98.56 213 LEU B N 1
ATOM 4609 C CA . LEU B 1 213 ? -17.656 8.398 18.031 1 98.56 213 LEU B CA 1
ATOM 4610 C C . LEU B 1 213 ? -17.562 7.797 16.625 1 98.56 213 LEU B C 1
ATOM 4612 O O . LEU B 1 213 ? -18.312 8.188 15.727 1 98.56 213 LEU B O 1
ATOM 4616 N N . LEU B 1 214 ? -16.672 6.859 16.438 1 98.62 214 LEU B N 1
ATOM 4617 C CA . LEU B 1 214 ? -16.531 6.199 15.141 1 98.62 214 LEU B CA 1
ATOM 4618 C C . LEU B 1 214 ? -17.734 5.32 14.844 1 98.62 214 LEU B C 1
ATOM 4620 O O . LEU B 1 214 ? -18.234 5.297 13.711 1 98.62 214 LEU B O 1
ATOM 4624 N N . MET B 1 215 ? -18.219 4.645 15.836 1 98.56 215 MET B N 1
ATOM 4625 C CA . MET B 1 215 ? -19.391 3.807 15.664 1 98.56 215 MET B CA 1
ATOM 4626 C C . MET B 1 215 ? -20.609 4.645 15.273 1 98.56 215 MET B C 1
ATOM 4628 O O . MET B 1 215 ? -21.391 4.246 14.406 1 98.56 215 MET B O 1
ATOM 4632 N N . GLU B 1 216 ? -20.719 5.73 15.93 1 98.31 216 GLU B N 1
ATOM 4633 C CA . GLU B 1 216 ? -21.797 6.652 15.586 1 98.31 216 GLU B CA 1
ATOM 4634 C C . GLU B 1 216 ? -21.672 7.129 14.141 1 98.31 216 GLU B C 1
ATOM 4636 O O . GLU B 1 216 ? -22.672 7.199 13.414 1 98.31 216 GLU B O 1
ATOM 4641 N N . ALA B 1 217 ? -20.484 7.48 13.766 1 98.19 217 ALA B N 1
ATOM 4642 C CA . ALA B 1 217 ? -20.25 7.938 12.398 1 98.19 217 ALA B CA 1
ATOM 4643 C C . ALA B 1 217 ? -20.609 6.859 11.383 1 98.19 217 ALA B C 1
ATOM 4645 O O . ALA B 1 217 ? -21.172 7.156 10.328 1 98.19 217 ALA B O 1
ATOM 4646 N N . ILE B 1 218 ? -20.328 5.602 11.641 1 98.31 218 ILE B N 1
ATOM 4647 C CA . ILE B 1 218 ? -20.672 4.477 10.781 1 98.31 218 ILE B CA 1
ATOM 4648 C C . ILE B 1 218 ? -22.188 4.355 10.664 1 98.31 218 ILE B C 1
ATOM 4650 O O . ILE B 1 218 ? -22.719 4.246 9.555 1 98.31 218 ILE B O 1
ATOM 4654 N N . ARG B 1 219 ? -22.859 4.449 11.797 1 97.44 219 ARG B N 1
ATOM 4655 C CA . ARG B 1 219 ? -24.312 4.332 11.828 1 97.44 219 ARG B CA 1
ATOM 4656 C C . ARG B 1 219 ? -24.984 5.48 11.078 1 97.44 219 ARG B C 1
ATOM 4658 O O . ARG B 1 219 ? -25.906 5.266 10.297 1 97.44 219 ARG B O 1
ATOM 4665 N N . ASP B 1 220 ? -24.469 6.648 11.25 1 96.5 220 ASP B N 1
ATOM 4666 C CA . ASP B 1 220 ? -25.047 7.855 10.664 1 96.5 220 ASP B CA 1
ATOM 4667 C C . ASP B 1 220 ? -24.906 7.859 9.148 1 96.5 220 ASP B C 1
ATOM 4669 O O . ASP B 1 220 ? -25.641 8.547 8.445 1 96.5 220 ASP B O 1
ATOM 4673 N N . ASN B 1 221 ? -23.969 7.125 8.664 1 96.5 221 ASN B N 1
ATOM 4674 C CA . ASN B 1 221 ? -23.688 7.156 7.234 1 96.5 221 ASN B CA 1
ATOM 4675 C C . ASN B 1 221 ? -23.891 5.785 6.594 1 96.5 221 ASN B C 1
ATOM 4677 O O . ASN B 1 221 ? -23.266 5.465 5.586 1 96.5 221 ASN B O 1
ATOM 4681 N N . GLU B 1 222 ? -24.703 5 7.176 1 93.44 222 GLU B N 1
ATOM 4682 C CA . GLU B 1 222 ? -24.953 3.658 6.664 1 93.44 222 GLU B CA 1
ATOM 4683 C C . GLU B 1 222 ? -25.422 3.697 5.215 1 93.44 222 GLU B C 1
ATOM 4685 O O . GLU B 1 222 ? -26.281 4.504 4.855 1 93.44 222 GLU B O 1
ATOM 4690 N N . GLY B 1 223 ? -24.875 2.863 4.406 1 90.19 223 GLY B N 1
ATOM 4691 C CA . GLY B 1 223 ? -25.25 2.811 3.002 1 90.19 223 GLY B CA 1
ATOM 4692 C C . GLY B 1 223 ? -24.406 3.719 2.123 1 90.19 223 GLY B C 1
ATOM 4693 O O . GLY B 1 223 ? -24.469 3.637 0.895 1 90.19 223 GLY B O 1
ATOM 4694 N N . MET B 1 224 ? -23.672 4.629 2.74 1 93.19 224 MET B N 1
ATOM 4695 C CA . MET B 1 224 ? -22.797 5.535 2.004 1 93.19 224 MET B CA 1
ATOM 4696 C C . MET B 1 224 ? -21.344 5.039 2.037 1 93.19 224 MET B C 1
ATOM 4698 O O . MET B 1 224 ? -20.953 4.336 2.967 1 93.19 224 MET B O 1
ATOM 4702 N N . PRO B 1 225 ? -20.578 5.402 1.043 1 92.19 225 PRO B N 1
ATOM 4703 C CA . PRO B 1 225 ? -19.172 4.984 1.003 1 92.19 225 PRO B CA 1
ATOM 4704 C C . PRO B 1 225 ? -18.391 5.449 2.227 1 92.19 225 PRO B C 1
ATOM 4706 O O . PRO B 1 225 ? -17.469 4.762 2.668 1 92.19 225 PRO B O 1
ATOM 4709 N N . ILE B 1 226 ? -18.797 6.566 2.715 1 96.12 226 ILE B N 1
ATOM 4710 C CA . ILE B 1 226 ? -18.062 7.141 3.832 1 96.12 226 ILE B CA 1
ATOM 4711 C C . ILE B 1 226 ? -18.203 6.246 5.062 1 96.12 226 ILE B C 1
ATOM 4713 O O . ILE B 1 226 ? -17.344 6.266 5.949 1 96.12 226 ILE B O 1
ATOM 4717 N N . SER B 1 227 ? -19.25 5.461 5.172 1 97.62 227 SER B N 1
ATOM 4718 C CA . SER B 1 227 ? -19.422 4.508 6.266 1 97.62 227 SER B CA 1
ATOM 4719 C C . SER B 1 227 ? -18.297 3.488 6.297 1 97.62 227 SER B C 1
ATOM 4721 O O . SER B 1 227 ? -17.781 3.154 7.367 1 97.62 227 SER B O 1
ATOM 4723 N N . SER B 1 228 ? -17.891 3.004 5.137 1 98 228 SER B N 1
ATOM 4724 C CA . SER B 1 228 ? -16.781 2.068 5.031 1 98 228 SER B CA 1
ATOM 4725 C C . SER B 1 228 ? -15.477 2.713 5.48 1 98 228 SER B C 1
ATOM 4727 O O . SER B 1 228 ? -14.648 2.064 6.125 1 98 228 SER B O 1
ATOM 4729 N N . PHE B 1 229 ? -15.398 3.951 5.16 1 97.94 229 PHE B N 1
ATOM 4730 C CA . PHE B 1 229 ? -14.211 4.695 5.574 1 97.94 229 PHE B CA 1
ATOM 4731 C C . PHE B 1 229 ? -14.086 4.707 7.09 1 97.94 229 PHE B C 1
ATOM 4733 O O . PHE B 1 229 ? -13.016 4.414 7.633 1 97.94 229 PHE B O 1
ATOM 4740 N N . TYR B 1 230 ? -15.125 5 7.75 1 98.56 230 TYR B N 1
ATOM 4741 C CA . TYR B 1 230 ? -15.117 5.039 9.211 1 98.56 230 TYR B CA 1
ATOM 4742 C C . TYR B 1 230 ? -14.914 3.645 9.789 1 98.56 230 TYR B C 1
ATOM 4744 O O . TYR B 1 230 ? -14.281 3.49 10.844 1 98.56 230 TYR B O 1
ATOM 4752 N N . SER B 1 231 ? -15.453 2.635 9.141 1 98.75 231 SER B N 1
ATOM 4753 C CA . SER B 1 231 ? -15.25 1.261 9.586 1 98.75 231 SER B CA 1
ATOM 4754 C C . SER B 1 231 ? -13.773 0.881 9.562 1 98.75 231 SER B C 1
ATOM 4756 O O . SER B 1 231 ? -13.281 0.219 10.477 1 98.75 231 SER B O 1
ATOM 4758 N N . VAL B 1 232 ? -13.102 1.302 8.547 1 98.38 232 VAL B N 1
ATOM 4759 C CA . VAL B 1 232 ? -11.672 1.045 8.438 1 98.38 232 VAL B CA 1
ATOM 4760 C C . VAL B 1 232 ? -10.93 1.74 9.578 1 98.38 232 VAL B C 1
ATOM 4762 O O . VAL B 1 232 ? -10.062 1.142 10.219 1 98.38 232 VAL B O 1
ATOM 4765 N N . LYS B 1 233 ? -11.305 3.006 9.836 1 98.38 233 LYS B N 1
ATOM 4766 C CA . LYS B 1 233 ? -10.68 3.762 10.914 1 98.38 233 LYS B CA 1
ATOM 4767 C C . LYS B 1 233 ? -10.906 3.08 12.258 1 98.38 233 LYS B C 1
ATOM 4769 O O . LYS B 1 233 ? -9.984 2.975 13.07 1 98.38 233 LYS B O 1
ATOM 4774 N N . LEU B 1 234 ? -12.109 2.621 12.484 1 98.62 234 LEU B N 1
ATOM 4775 C CA . LEU B 1 234 ? -12.453 1.941 13.727 1 98.62 234 LEU B CA 1
ATOM 4776 C C . LEU B 1 234 ? -11.672 0.643 13.875 1 98.62 234 LEU B C 1
ATOM 4778 O O . LEU B 1 234 ? -11.102 0.373 14.93 1 98.62 234 LEU B O 1
ATOM 4782 N N . ALA B 1 235 ? -11.609 -0.136 12.805 1 98.5 235 ALA B N 1
ATOM 4783 C CA . ALA B 1 235 ? -10.891 -1.407 12.844 1 98.5 235 ALA B CA 1
ATOM 4784 C C . ALA B 1 235 ? -9.414 -1.192 13.148 1 98.5 235 ALA B C 1
ATOM 4786 O O . ALA B 1 235 ? -8.82 -1.928 13.945 1 98.5 235 ALA B O 1
ATOM 4787 N N . ARG B 1 236 ? -8.859 -0.216 12.547 1 97.19 236 ARG B N 1
ATOM 4788 C CA . ARG B 1 236 ? -7.449 0.08 12.766 1 97.19 236 ARG B CA 1
ATOM 4789 C C . ARG B 1 236 ? -7.199 0.519 14.203 1 97.19 236 ARG B C 1
ATOM 4791 O O . ARG B 1 236 ? -6.207 0.118 14.812 1 97.19 236 ARG B O 1
ATOM 4798 N N . GLN B 1 237 ? -8.055 1.35 14.703 1 96.88 237 GLN B N 1
ATOM 4799 C CA . GLN B 1 237 ? -7.926 1.778 16.094 1 96.88 237 GLN B CA 1
ATOM 4800 C C . GLN B 1 237 ? -8.016 0.59 17.047 1 96.88 237 GLN B C 1
ATOM 4802 O O . GLN B 1 237 ? -7.211 0.461 17.969 1 96.88 237 GLN B O 1
ATOM 4807 N N . VAL B 1 238 ? -8.992 -0.264 16.859 1 97.06 238 VAL B N 1
ATOM 4808 C CA . VAL B 1 238 ? -9.227 -1.429 17.703 1 97.06 238 VAL B CA 1
ATOM 4809 C C . VAL B 1 238 ? -8.031 -2.377 17.625 1 97.06 238 VAL B C 1
ATOM 4811 O O . VAL B 1 238 ? -7.594 -2.93 18.625 1 97.06 238 VAL B O 1
ATOM 4814 N N . LEU B 1 239 ? -7.449 -2.492 16.453 1 96.19 239 LEU B N 1
ATOM 4815 C CA . LEU B 1 239 ? -6.32 -3.393 16.25 1 96.19 239 LEU B CA 1
ATOM 4816 C C . LEU B 1 239 ? -5.047 -2.822 16.859 1 96.19 239 LEU B C 1
ATOM 4818 O O . LEU B 1 239 ? -4.375 -3.496 17.641 1 96.19 239 LEU B O 1
ATOM 4822 N N . LYS B 1 240 ? -4.766 -1.572 16.531 1 94.94 240 LYS B N 1
ATOM 4823 C CA . LYS B 1 240 ? -3.455 -1.005 16.828 1 94.94 240 LYS B CA 1
ATOM 4824 C C . LYS B 1 240 ? -3.404 -0.455 18.25 1 94.94 240 LYS B C 1
ATOM 4826 O O . LYS B 1 240 ? -2.371 -0.538 18.922 1 94.94 240 LYS B O 1
ATOM 4831 N N . VAL B 1 241 ? -4.453 0.081 18.734 1 93.06 241 VAL B N 1
ATOM 4832 C CA . VAL B 1 241 ? -4.453 0.739 20.031 1 93.06 241 VAL B CA 1
ATOM 4833 C C . VAL B 1 241 ? -4.984 -0.219 21.094 1 93.06 241 VAL B C 1
ATOM 4835 O O . VAL B 1 241 ? -4.379 -0.377 22.156 1 93.06 241 VAL B O 1
ATOM 4838 N N . GLN B 1 242 ? -6.07 -0.864 20.75 1 92.56 242 GLN B N 1
ATOM 4839 C CA . GLN B 1 242 ? -6.691 -1.751 21.734 1 92.56 242 GLN B CA 1
ATOM 4840 C C . GLN B 1 242 ? -6.156 -3.174 21.594 1 92.56 242 GLN B C 1
ATOM 4842 O O . GLN B 1 242 ? -6.469 -4.039 22.422 1 92.56 242 GLN B O 1
ATOM 4847 N N . LYS B 1 243 ? -5.43 -3.508 20.594 1 93.44 243 LYS B N 1
ATOM 4848 C CA . LYS B 1 243 ? -4.77 -4.793 2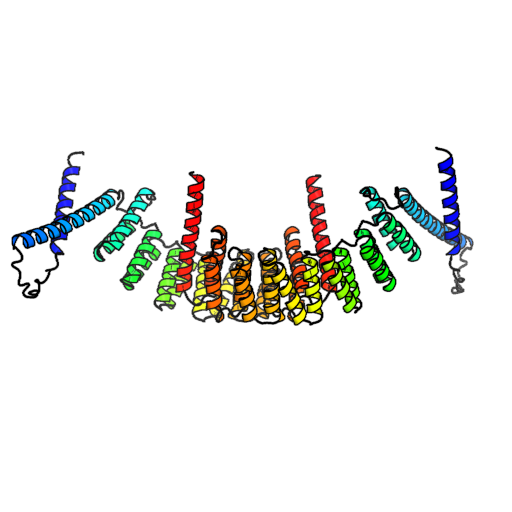0.359 1 93.44 243 LYS B CA 1
ATOM 4849 C C . LYS B 1 243 ? -5.785 -5.934 20.328 1 93.44 243 LYS B C 1
ATOM 4851 O O . LYS B 1 243 ? -5.57 -6.977 20.953 1 93.44 243 LYS B O 1
ATOM 4856 N N . ASN B 1 244 ? -6.867 -5.645 19.766 1 95.81 244 ASN B N 1
ATOM 4857 C CA . ASN B 1 244 ? -7.93 -6.641 19.656 1 95.81 244 ASN B CA 1
ATOM 4858 C C . ASN B 1 244 ? -8.172 -7.031 18.188 1 95.81 244 ASN B C 1
ATOM 4860 O O . ASN B 1 244 ? -8.992 -6.414 17.516 1 95.81 244 ASN B O 1
ATOM 4864 N N . LEU B 1 245 ? -7.562 -8.094 17.766 1 95.56 245 LEU B N 1
ATOM 4865 C CA . LEU B 1 245 ? -7.605 -8.539 16.375 1 95.56 245 LEU B CA 1
ATOM 4866 C C . LEU B 1 245 ? -8.984 -9.094 16.031 1 95.56 245 LEU B C 1
ATOM 4868 O O . LEU B 1 245 ? -9.523 -8.805 14.953 1 95.56 245 LEU B O 1
ATOM 4872 N N . ALA B 1 246 ? -9.555 -9.914 16.906 1 97 246 ALA B N 1
ATOM 4873 C CA . ALA B 1 246 ? -10.844 -10.547 16.672 1 97 246 ALA B CA 1
ATOM 4874 C C . ALA B 1 246 ? -11.938 -9.508 16.453 1 97 246 ALA B C 1
ATOM 4876 O O . ALA B 1 246 ? -12.75 -9.633 15.531 1 97 246 ALA B O 1
ATOM 4877 N N . LYS B 1 247 ? -11.93 -8.477 17.297 1 98 247 LYS B N 1
ATOM 4878 C CA . LYS B 1 247 ? -12.922 -7.414 17.172 1 98 247 LYS B CA 1
ATOM 4879 C C . LYS B 1 247 ? -12.727 -6.621 15.883 1 98 247 LYS B C 1
ATOM 4881 O O . LYS B 1 247 ? -13.695 -6.27 15.219 1 98 247 LYS B O 1
ATOM 4886 N N . ALA B 1 248 ? -11.492 -6.285 15.578 1 98.12 248 ALA B N 1
ATOM 4887 C CA . ALA B 1 248 ? -11.195 -5.574 14.336 1 98.12 248 ALA B CA 1
ATOM 4888 C C . ALA B 1 248 ? -11.68 -6.359 13.125 1 98.12 248 ALA B C 1
ATOM 4890 O O . ALA B 1 248 ? -12.258 -5.785 12.195 1 98.12 248 ALA B O 1
ATOM 4891 N N . ARG B 1 249 ? -11.445 -7.645 13.109 1 97.88 249 ARG B N 1
ATOM 4892 C CA . ARG B 1 249 ? -11.898 -8.523 12.039 1 97.88 249 ARG B CA 1
ATOM 4893 C C . ARG B 1 249 ? -13.414 -8.453 11.875 1 97.88 249 ARG B C 1
ATOM 4895 O O . ARG B 1 249 ? -13.914 -8.312 10.758 1 97.88 249 ARG B O 1
ATOM 4902 N N . LYS B 1 250 ? -14.094 -8.539 12.977 1 98.38 250 LYS B N 1
ATOM 4903 C CA . LYS B 1 250 ? -15.555 -8.484 12.953 1 98.38 250 LYS B CA 1
ATOM 4904 C C . LYS B 1 250 ? -16.047 -7.184 12.336 1 98.38 250 LYS B C 1
ATOM 4906 O O . LYS B 1 250 ? -17 -7.188 11.547 1 98.38 250 LYS B O 1
ATOM 4911 N N . ILE B 1 251 ? -15.406 -6.086 12.68 1 98.56 251 ILE B N 1
ATOM 4912 C CA . ILE B 1 251 ? -15.789 -4.77 12.18 1 98.56 251 ILE B CA 1
ATOM 4913 C C . ILE B 1 251 ? -15.648 -4.73 10.664 1 98.56 251 ILE B C 1
ATOM 4915 O O . ILE B 1 251 ? -16.562 -4.281 9.961 1 98.56 251 ILE B O 1
ATOM 4919 N N . LEU B 1 252 ? -14.539 -5.211 10.156 1 98.5 252 LEU B N 1
ATOM 4920 C CA . LEU B 1 252 ? -14.289 -5.172 8.719 1 98.5 252 LEU B CA 1
ATOM 4921 C C . LEU B 1 252 ? -15.211 -6.137 7.98 1 98.5 252 LEU B C 1
ATOM 4923 O O . LEU B 1 252 ? -15.695 -5.828 6.887 1 98.5 252 LEU B O 1
ATOM 4927 N N . LEU B 1 253 ? -15.453 -7.277 8.57 1 98.12 253 LEU B N 1
ATOM 4928 C CA . LEU B 1 253 ? -16.344 -8.25 7.945 1 98.12 253 LEU B CA 1
ATOM 4929 C C . LEU B 1 253 ? -17.766 -7.711 7.875 1 98.12 253 LEU B C 1
ATOM 4931 O O . LEU B 1 253 ? -18.453 -7.891 6.863 1 98.12 253 LEU B O 1
ATOM 4935 N N . GLU B 1 254 ? -18.203 -7.07 8.914 1 97.94 254 GLU B N 1
ATOM 4936 C CA . GLU B 1 254 ? -19.516 -6.441 8.906 1 97.94 254 GLU B CA 1
ATOM 4937 C C . GLU B 1 254 ? -19.609 -5.348 7.84 1 97.94 254 GLU B C 1
ATOM 4939 O O . GLU B 1 254 ? -20.625 -5.211 7.164 1 97.94 254 GLU B O 1
ATOM 4944 N N . ALA B 1 255 ? -18.562 -4.562 7.711 1 98.12 255 ALA B N 1
ATOM 4945 C CA . ALA B 1 255 ? -18.531 -3.525 6.68 1 98.12 255 ALA B CA 1
ATOM 4946 C C . ALA B 1 255 ? -18.609 -4.137 5.285 1 98.12 255 ALA B C 1
ATOM 4948 O O . ALA B 1 255 ? -19.266 -3.598 4.398 1 98.12 255 ALA B O 1
ATOM 4949 N N . LEU B 1 256 ? -17.969 -5.301 5.066 1 97.19 256 LEU B N 1
ATOM 4950 C CA . LEU B 1 256 ? -17.938 -5.98 3.775 1 97.19 256 LEU B CA 1
ATOM 4951 C C . LEU B 1 256 ? -19.297 -6.539 3.41 1 97.19 256 LEU B C 1
ATOM 4953 O O . LEU B 1 256 ? -19.641 -6.641 2.23 1 97.19 256 LEU B O 1
ATOM 4957 N N . GLU B 1 257 ? -20.062 -6.926 4.395 1 96.5 257 GLU B N 1
ATOM 4958 C CA . GLU B 1 257 ? -21.422 -7.379 4.148 1 96.5 257 GLU B CA 1
ATOM 4959 C C . GLU B 1 257 ? -22.281 -6.262 3.555 1 96.5 257 GLU B C 1
ATOM 4961 O O . GLU B 1 257 ? -23.125 -6.508 2.688 1 96.5 257 GLU B O 1
ATOM 4966 N N . LYS B 1 258 ? -22.031 -5.094 3.986 1 95.88 258 LYS B N 1
ATOM 4967 C CA . LYS B 1 258 ? -22.812 -3.941 3.553 1 95.88 258 LYS B CA 1
ATOM 4968 C C . LYS B 1 258 ? -22.25 -3.346 2.266 1 95.88 258 LYS B C 1
ATOM 4970 O O . LYS B 1 258 ? -22.984 -2.738 1.482 1 95.88 258 LYS B O 1
ATOM 4975 N N . ASP B 1 259 ? -21 -3.453 2.086 1 96.38 259 ASP B N 1
ATOM 4976 C CA . ASP B 1 259 ? -20.297 -2.889 0.946 1 96.38 259 ASP B CA 1
ATOM 4977 C C . ASP B 1 259 ? -19.359 -3.92 0.319 1 96.38 259 ASP B C 1
ATOM 4979 O O . ASP B 1 259 ? -18.141 -3.75 0.337 1 96.38 259 ASP B O 1
ATOM 4983 N N . PRO B 1 260 ? -19.875 -4.914 -0.364 1 95.25 260 PRO B N 1
ATOM 4984 C CA . PRO B 1 260 ? -19.078 -6.059 -0.818 1 95.25 260 PRO B CA 1
ATOM 4985 C C . PRO B 1 260 ? -18.156 -5.715 -1.992 1 95.25 260 PRO B C 1
ATOM 4987 O O . PRO B 1 260 ? -17.219 -6.453 -2.281 1 95.25 260 PRO B O 1
ATOM 4990 N N . ASP B 1 261 ? -18.406 -4.621 -2.676 1 94.94 261 ASP B N 1
ATOM 4991 C CA . ASP B 1 261 ? -17.609 -4.301 -3.857 1 94.94 261 ASP B CA 1
ATOM 4992 C C . ASP B 1 261 ? -16.547 -3.246 -3.539 1 94.94 261 ASP B C 1
ATOM 4994 O O . ASP B 1 261 ? -16.031 -2.584 -4.441 1 94.94 261 ASP B O 1
ATOM 4998 N N . ASN B 1 262 ? -16.266 -3.062 -2.281 1 96.19 262 ASN B N 1
ATOM 4999 C CA . ASN B 1 262 ? -15.273 -2.088 -1.861 1 96.19 262 ASN B CA 1
ATOM 5000 C C . ASN B 1 262 ? -13.891 -2.729 -1.707 1 96.19 262 ASN B C 1
ATOM 5002 O O . ASN B 1 262 ? -13.625 -3.404 -0.713 1 96.19 262 ASN B O 1
ATOM 5006 N N . ALA B 1 263 ? -12.984 -2.488 -2.604 1 97.44 263 ALA B N 1
ATOM 5007 C CA . ALA B 1 263 ? -11.656 -3.096 -2.639 1 97.44 263 ALA B CA 1
ATOM 5008 C C . ALA B 1 263 ? -10.836 -2.688 -1.422 1 97.44 263 ALA B C 1
ATOM 5010 O O . ALA B 1 263 ? -10.008 -3.463 -0.933 1 97.44 263 ALA B O 1
ATOM 5011 N N . LYS B 1 264 ? -11.047 -1.495 -0.908 1 97.5 264 LYS B N 1
ATOM 5012 C CA . LYS B 1 264 ? -10.289 -0.985 0.231 1 97.5 264 LYS B CA 1
ATOM 5013 C C . LYS B 1 264 ? -10.57 -1.8 1.49 1 97.5 264 LYS B C 1
ATOM 5015 O O . LYS B 1 264 ? -9.68 -2.012 2.312 1 97.5 264 LYS B O 1
ATOM 5020 N N . LEU B 1 265 ? -11.805 -2.223 1.631 1 98.25 265 LEU B N 1
ATOM 5021 C CA . LEU B 1 265 ? -12.164 -3.041 2.783 1 98.25 265 LEU B CA 1
ATOM 5022 C C . LEU B 1 265 ? -11.43 -4.375 2.754 1 98.25 265 LEU B C 1
ATOM 5024 O O . LEU B 1 265 ? -10.898 -4.82 3.773 1 98.25 265 LEU B O 1
ATOM 5028 N N . TYR B 1 266 ? -11.336 -4.957 1.601 1 98.31 266 TYR B N 1
ATOM 5029 C CA . TYR B 1 266 ? -10.602 -6.211 1.455 1 98.31 266 TYR B CA 1
ATOM 5030 C C . TYR B 1 266 ? -9.117 -6.012 1.739 1 98.31 266 TYR B C 1
ATOM 5032 O O . TYR B 1 266 ? -8.484 -6.836 2.406 1 98.31 266 TYR B O 1
ATOM 5040 N N . ALA B 1 267 ? -8.609 -4.965 1.234 1 97.88 267 ALA B N 1
ATOM 5041 C CA . ALA B 1 267 ? -7.199 -4.652 1.44 1 97.88 267 ALA B CA 1
ATOM 5042 C C . ALA B 1 267 ? -6.883 -4.484 2.924 1 97.88 267 ALA B C 1
ATOM 5044 O O . ALA B 1 267 ? -5.867 -4.984 3.41 1 97.88 267 ALA B O 1
ATOM 5045 N N . ASN B 1 268 ? -7.742 -3.797 3.605 1 97.75 268 ASN B N 1
ATOM 5046 C CA . ASN B 1 268 ? -7.531 -3.574 5.031 1 97.75 268 ASN B CA 1
ATOM 5047 C C . ASN B 1 268 ? -7.699 -4.863 5.832 1 97.75 268 ASN B C 1
ATOM 5049 O O . ASN B 1 268 ? -6.996 -5.082 6.82 1 97.75 268 ASN B O 1
ATOM 5053 N N . LEU B 1 269 ? -8.633 -5.66 5.434 1 97.94 269 LEU B N 1
ATOM 5054 C CA . LEU B 1 269 ? -8.797 -6.965 6.074 1 97.94 269 LEU B CA 1
ATOM 5055 C C . LEU B 1 269 ? -7.531 -7.805 5.926 1 97.94 269 LEU B C 1
ATOM 5057 O O . LEU B 1 269 ? -7.059 -8.398 6.895 1 97.94 269 LEU B O 1
ATOM 5061 N N . LEU B 1 270 ? -7 -7.777 4.75 1 97.06 270 LEU B N 1
ATOM 5062 C CA . LEU B 1 270 ? -5.777 -8.523 4.469 1 97.06 270 LEU B CA 1
ATOM 5063 C C . LEU B 1 270 ? -4.605 -7.973 5.281 1 97.06 270 LEU B C 1
ATOM 5065 O O . LEU B 1 270 ? -3.838 -8.734 5.867 1 97.06 270 LEU B O 1
ATOM 5069 N N . GLU B 1 271 ? -4.508 -6.703 5.262 1 95.25 271 GLU B N 1
ATOM 5070 C CA . GLU B 1 271 ? -3.439 -6.059 6.02 1 95.25 271 GLU B CA 1
ATOM 5071 C C . GLU B 1 271 ? -3.533 -6.395 7.504 1 95.25 271 GLU B C 1
ATOM 5073 O O . GLU B 1 271 ? -2.514 -6.629 8.156 1 95.25 271 GLU B O 1
ATOM 5078 N N . MET B 1 272 ? -4.688 -6.383 8 1 95.62 272 MET B N 1
ATOM 5079 C CA . MET B 1 272 ? -4.926 -6.719 9.406 1 95.62 272 MET B CA 1
ATOM 5080 C C . MET B 1 272 ? -4.5 -8.156 9.703 1 95.62 272 MET B C 1
ATOM 5082 O O . MET B 1 272 ? -3.77 -8.398 10.664 1 95.62 272 MET B O 1
ATOM 5086 N N . GLU B 1 273 ? -4.891 -9.047 8.828 1 95.5 273 GLU B N 1
ATOM 5087 C CA . GLU B 1 273 ? -4.527 -10.453 9.031 1 95.5 273 GLU B CA 1
ATOM 5088 C C . GLU B 1 273 ? -3.02 -10.648 8.93 1 95.5 273 GLU B C 1
ATOM 5090 O O . GLU B 1 273 ? -2.438 -11.438 9.672 1 95.5 273 GLU B O 1
ATOM 5095 N N . PHE B 1 274 ? -2.424 -9.938 8.055 1 92.56 274 PHE B N 1
ATOM 5096 C CA . PHE B 1 274 ? -0.99 -10.055 7.82 1 92.56 274 PHE B CA 1
ATOM 5097 C C . PHE B 1 274 ? -0.204 -9.5 9 1 92.56 274 PHE B C 1
ATOM 5099 O O . PHE B 1 274 ? 0.975 -9.812 9.172 1 92.56 274 PHE B O 1
ATOM 5106 N N . SER B 1 275 ? -0.82 -8.648 9.727 1 91.19 275 SER B N 1
ATOM 5107 C CA . SER B 1 275 ? -0.145 -8.047 10.875 1 91.19 275 SER B CA 1
ATOM 5108 C C . SER B 1 275 ? -0.002 -9.055 12.016 1 91.19 275 SER B C 1
ATOM 5110 O O . SER B 1 275 ? 0.836 -8.883 12.898 1 91.19 275 SER B O 1
ATOM 5112 N N . ALA B 1 276 ? -0.804 -10.094 12 1 90.94 276 ALA B N 1
ATOM 5113 C CA . ALA B 1 276 ? -0.726 -11.156 13 1 90.94 276 ALA B CA 1
ATOM 5114 C C . ALA B 1 276 ? 0.359 -12.164 12.641 1 90.94 276 ALA B C 1
ATOM 5116 O O . ALA B 1 276 ? 1.093 -11.984 11.672 1 90.94 276 ALA B O 1
ATOM 5117 N N . ASP B 1 277 ? 0.572 -13.094 13.523 1 91.81 277 ASP B N 1
ATOM 5118 C CA . ASP B 1 277 ? 1.547 -14.148 13.273 1 91.81 277 ASP B CA 1
ATOM 5119 C C . ASP B 1 277 ? 1.216 -14.914 11.984 1 91.81 277 ASP B C 1
ATOM 5121 O O . ASP B 1 277 ? 0.14 -15.5 11.867 1 91.81 277 ASP B O 1
ATOM 5125 N N . VAL B 1 278 ? 2.139 -14.914 11.094 1 91.12 278 VAL B N 1
ATOM 5126 C CA . VAL B 1 278 ? 1.883 -15.391 9.734 1 91.12 278 VAL B CA 1
ATOM 5127 C C . VAL B 1 278 ? 1.642 -16.906 9.758 1 91.12 278 VAL B C 1
ATOM 5129 O O . VAL B 1 278 ? 0.836 -17.422 8.977 1 91.12 278 VAL B O 1
ATOM 5132 N N . ARG B 1 279 ? 2.324 -17.609 10.578 1 90.75 279 ARG B N 1
ATOM 5133 C CA . ARG B 1 279 ? 2.154 -19.062 10.641 1 90.75 279 ARG B CA 1
ATOM 5134 C C . ARG B 1 279 ? 0.817 -19.422 11.281 1 90.75 279 ARG B C 1
ATOM 5136 O O . ARG B 1 279 ? 0.045 -20.203 10.711 1 90.75 279 ARG B O 1
ATOM 5143 N N . GLN B 1 280 ? 0.504 -18.812 12.359 1 91.69 280 GLN B N 1
ATOM 5144 C CA . GLN B 1 280 ? -0.703 -19.125 13.117 1 91.69 280 GLN B CA 1
ATOM 5145 C C . GLN B 1 280 ? -1.948 -18.594 12.414 1 91.69 280 GLN B C 1
ATOM 5147 O O . GLN B 1 280 ? -3.025 -19.188 12.516 1 91.69 280 GLN B O 1
ATOM 5152 N N . ASN B 1 281 ? -1.72 -17.547 11.711 1 94.38 281 ASN B N 1
ATOM 5153 C CA . ASN B 1 281 ? -2.857 -16.859 11.102 1 94.38 281 ASN B CA 1
ATOM 5154 C C . ASN B 1 281 ? -2.945 -17.156 9.609 1 94.38 281 ASN B C 1
ATOM 5156 O O . ASN B 1 281 ? -3.641 -16.438 8.875 1 94.38 281 ASN B O 1
ATOM 5160 N N . GLU B 1 282 ? -2.227 -18.125 9.07 1 95.19 282 GLU B N 1
ATOM 5161 C CA . GLU B 1 282 ? -2.182 -18.422 7.641 1 95.19 282 GLU B CA 1
ATOM 5162 C C . GLU B 1 282 ? -3.576 -18.719 7.094 1 95.19 282 GLU B C 1
ATOM 5164 O O . GLU B 1 282 ? -3.938 -18.234 6.016 1 95.19 282 GLU B O 1
ATOM 5169 N N . GLY B 1 283 ? -4.375 -19.469 7.871 1 95.69 283 GLY B N 1
ATOM 5170 C CA . GLY B 1 283 ? -5.73 -19.797 7.449 1 95.69 283 GLY B CA 1
ATOM 5171 C C . GLY B 1 283 ? -6.609 -18.578 7.266 1 95.69 283 GLY B C 1
ATOM 5172 O O . GLY B 1 283 ? -7.305 -18.453 6.254 1 95.69 283 GLY B O 1
ATOM 5173 N N . ASN B 1 284 ? -6.59 -17.672 8.227 1 95.75 284 ASN B N 1
ATOM 5174 C CA . ASN B 1 284 ? -7.375 -16.453 8.148 1 95.75 284 ASN B CA 1
ATOM 5175 C C . ASN B 1 284 ? -6.918 -15.562 6.992 1 95.75 284 ASN B C 1
ATOM 5177 O O . ASN B 1 284 ? -7.742 -14.961 6.305 1 95.75 284 ASN B O 1
ATOM 5181 N N . THR B 1 285 ? -5.621 -15.492 6.816 1 96.69 285 THR B N 1
ATOM 5182 C CA . THR B 1 285 ? -5.07 -14.711 5.711 1 96.69 285 THR B CA 1
ATOM 5183 C C . THR B 1 285 ? -5.543 -15.266 4.371 1 96.69 285 THR B C 1
ATOM 5185 O O . THR B 1 285 ? -6.008 -14.508 3.514 1 96.69 285 THR B O 1
ATOM 5188 N N . MET B 1 286 ? -5.488 -16.578 4.23 1 97.12 286 MET B N 1
ATOM 5189 C CA . MET B 1 286 ? -5.918 -17.234 2.994 1 97.12 286 MET B CA 1
ATOM 5190 C C . MET B 1 286 ? -7.414 -17.031 2.766 1 97.12 286 MET B C 1
ATOM 5192 O O . MET B 1 286 ? -7.848 -16.797 1.635 1 97.12 286 MET B O 1
ATOM 5196 N N . SER B 1 287 ? -8.156 -17.094 3.812 1 97.12 287 SER B N 1
ATOM 5197 C CA . SER B 1 287 ? -9.594 -16.859 3.719 1 97.12 287 SER B CA 1
ATOM 5198 C C . SER B 1 287 ? -9.906 -15.453 3.234 1 97.12 287 SER B C 1
ATOM 5200 O O . SER B 1 287 ? -10.859 -15.242 2.486 1 97.12 287 SER B O 1
ATOM 5202 N N . SER B 1 288 ? -9.117 -14.516 3.701 1 97.38 288 SER B N 1
ATOM 5203 C CA . SER B 1 288 ? -9.305 -13.125 3.277 1 97.38 288 SER B CA 1
ATOM 5204 C C . SER B 1 288 ? -9.023 -12.961 1.787 1 97.38 288 SER B C 1
ATOM 5206 O O . SER B 1 288 ? -9.742 -12.234 1.094 1 97.38 288 SER B O 1
ATOM 5208 N N . PHE B 1 289 ? -7.984 -13.609 1.289 1 98 289 PHE B N 1
ATOM 5209 C CA . PHE B 1 289 ? -7.723 -13.602 -0.145 1 98 289 PHE B CA 1
ATOM 5210 C C . PHE B 1 289 ? -8.898 -14.195 -0.914 1 98 289 PHE B C 1
ATOM 5212 O O . PHE B 1 289 ? -9.344 -13.625 -1.914 1 98 289 PHE B O 1
ATOM 5219 N N . ASP B 1 290 ? -9.375 -15.297 -0.455 1 97.56 290 ASP B N 1
ATOM 5220 C CA . ASP B 1 290 ? -10.469 -16 -1.125 1 97.56 290 ASP B CA 1
ATOM 5221 C C . ASP B 1 290 ? -11.719 -15.125 -1.192 1 97.56 290 ASP B C 1
ATOM 5223 O O . ASP B 1 290 ? -12.43 -15.117 -2.205 1 97.56 290 ASP B O 1
ATOM 5227 N N . ARG B 1 291 ? -11.961 -14.414 -0.14 1 97.31 291 ARG B N 1
ATOM 5228 C CA . ARG B 1 291 ? -13.109 -13.516 -0.113 1 97.31 291 ARG B CA 1
ATOM 5229 C C . ARG B 1 291 ? -13.008 -12.461 -1.213 1 97.31 291 ARG B C 1
ATOM 5231 O O . ARG B 1 291 ? -13.992 -12.172 -1.895 1 97.31 291 ARG B O 1
ATOM 5238 N N . ALA B 1 292 ? -11.852 -11.906 -1.336 1 97.81 292 ALA B N 1
ATOM 5239 C CA . ALA B 1 292 ? -11.641 -10.891 -2.363 1 97.81 292 ALA B CA 1
ATOM 5240 C C . ALA B 1 292 ? -11.766 -11.492 -3.762 1 97.81 292 ALA B C 1
ATOM 5242 O O . ALA B 1 292 ? -12.359 -10.883 -4.656 1 97.81 292 ALA B O 1
ATOM 5243 N N . LEU B 1 293 ? -11.281 -12.688 -3.971 1 97.69 293 LEU B N 1
ATOM 5244 C CA . LEU B 1 293 ? -11.211 -13.312 -5.285 1 97.69 293 LEU B CA 1
ATOM 5245 C C . LEU B 1 293 ? -12.57 -13.852 -5.707 1 97.69 293 LEU B C 1
ATOM 5247 O O . LEU B 1 293 ? -12.82 -14.055 -6.898 1 97.69 293 LEU B O 1
ATOM 5251 N N . THR B 1 294 ? -13.453 -14.133 -4.836 1 96.69 294 THR B N 1
ATOM 5252 C CA . THR B 1 294 ? -14.789 -14.633 -5.148 1 96.69 294 THR B CA 1
ATOM 5253 C C . THR B 1 294 ? -15.812 -13.508 -5.086 1 96.69 294 THR B C 1
ATOM 5255 O O . THR B 1 294 ? -17.016 -13.742 -5.223 1 96.69 294 THR B O 1
ATOM 5258 N N . SER B 1 295 ? -15.43 -12.281 -4.844 1 96 295 SER B N 1
ATOM 5259 C CA . SER B 1 295 ? -16.312 -11.125 -4.727 1 96 295 SER B CA 1
ATOM 5260 C C . SER B 1 295 ? -16.688 -10.578 -6.098 1 96 295 SER B C 1
ATOM 5262 O O . SER B 1 295 ? -16.359 -11.172 -7.125 1 96 295 SER B O 1
ATOM 5264 N N . GLY B 1 296 ? -17.438 -9.539 -6.023 1 95.81 296 GLY B N 1
ATOM 5265 C CA . GLY B 1 296 ? -17.859 -8.883 -7.254 1 95.81 296 GLY B CA 1
ATOM 5266 C C . GLY B 1 296 ? -16.891 -7.816 -7.723 1 95.81 296 GLY B C 1
ATOM 5267 O O . GLY B 1 296 ? -17.25 -6.957 -8.531 1 95.81 296 GLY B O 1
ATOM 5268 N N . LEU B 1 297 ? -15.656 -7.867 -7.27 1 97.12 297 LEU B N 1
ATOM 5269 C CA . LEU B 1 297 ? -14.648 -6.891 -7.668 1 97.12 297 LEU B CA 1
ATOM 5270 C C . LEU B 1 297 ? -14.289 -7.051 -9.141 1 97.12 297 LEU B C 1
ATOM 5272 O O . LEU B 1 297 ? -14.398 -8.148 -9.695 1 97.12 297 LEU B O 1
ATOM 5276 N N . PRO B 1 298 ? -13.891 -5.973 -9.781 1 96.62 298 PRO B N 1
ATOM 5277 C CA . PRO B 1 298 ? -13.43 -6.062 -11.172 1 96.62 298 PRO B CA 1
ATOM 5278 C C . PRO B 1 298 ? -12.234 -7 -11.336 1 96.62 298 PRO B C 1
ATOM 5280 O O . PRO B 1 298 ? -11.43 -7.156 -10.406 1 96.62 298 PRO B O 1
ATOM 5283 N N . LEU B 1 299 ? -12.07 -7.516 -12.5 1 96.5 299 LEU B N 1
ATOM 5284 C CA . LEU B 1 299 ? -11.047 -8.508 -12.797 1 96.5 299 LEU B CA 1
ATOM 5285 C C . LEU B 1 299 ? -9.656 -7.949 -12.539 1 96.5 299 LEU B C 1
ATOM 5287 O O . LEU B 1 299 ? -8.797 -8.641 -11.977 1 96.5 299 LEU B O 1
ATOM 5291 N N . GLU B 1 300 ? -9.453 -6.762 -12.969 1 96.31 300 GLU B N 1
ATOM 5292 C CA . GLU B 1 300 ? -8.148 -6.133 -12.789 1 96.31 300 GLU B CA 1
ATOM 5293 C C . GLU B 1 300 ? -7.758 -6.086 -11.312 1 96.31 300 GLU B C 1
ATOM 5295 O O . GLU B 1 300 ? -6.602 -6.328 -10.961 1 96.31 300 GLU B O 1
ATOM 5300 N N . THR B 1 301 ? -8.75 -5.801 -10.438 1 97.69 301 THR B N 1
ATOM 5301 C CA . THR B 1 301 ? -8.516 -5.738 -9 1 97.69 301 THR B CA 1
ATOM 5302 C C . THR B 1 301 ? -8.289 -7.133 -8.422 1 97.69 301 THR B C 1
ATOM 5304 O O . THR B 1 301 ? -7.43 -7.328 -7.562 1 97.69 301 THR B O 1
ATOM 5307 N N . LYS B 1 302 ? -9.016 -8.055 -8.898 1 98.06 302 LYS B N 1
ATOM 5308 C CA . LYS B 1 302 ? -8.867 -9.438 -8.453 1 98.06 302 LYS B CA 1
ATOM 5309 C C . LYS B 1 302 ? -7.48 -9.977 -8.781 1 98.06 302 LYS B C 1
ATOM 5311 O O . LYS B 1 302 ? -6.895 -10.719 -7.992 1 98.06 302 LYS B O 1
ATOM 5316 N N . ILE B 1 303 ? -6.977 -9.586 -9.875 1 98.19 303 ILE B N 1
ATOM 5317 C CA . ILE B 1 303 ? -5.656 -10.031 -10.305 1 98.19 303 ILE B CA 1
ATOM 5318 C C . ILE B 1 303 ? -4.598 -9.523 -9.328 1 98.19 303 ILE B C 1
ATOM 5320 O O . ILE B 1 303 ? -3.656 -10.242 -8.984 1 98.19 303 ILE B O 1
ATOM 5324 N N . ILE B 1 304 ? -4.785 -8.344 -8.859 1 98.06 304 ILE B N 1
ATOM 5325 C CA . ILE B 1 304 ? -3.852 -7.758 -7.898 1 98.06 304 ILE B CA 1
ATOM 5326 C C . ILE B 1 304 ? -3.869 -8.57 -6.605 1 98.06 304 ILE B C 1
ATOM 5328 O O . ILE B 1 304 ? -2.814 -8.914 -6.066 1 98.06 304 ILE B O 1
ATOM 5332 N N . PHE B 1 305 ? -5.039 -8.914 -6.117 1 98.44 305 PHE B N 1
ATOM 5333 C CA . PHE B 1 305 ? -5.16 -9.711 -4.902 1 98.44 305 PHE B CA 1
ATOM 5334 C C . PHE B 1 305 ? -4.598 -11.109 -5.117 1 98.44 305 PHE B C 1
ATOM 5336 O O . PHE B 1 305 ? -3.982 -11.688 -4.211 1 98.44 305 PHE B O 1
ATOM 5343 N N . SER B 1 306 ? -4.836 -11.633 -6.285 1 98.44 306 SER B N 1
ATOM 5344 C CA . SER B 1 306 ? -4.305 -12.953 -6.605 1 98.44 306 SER B CA 1
ATOM 5345 C C . SER B 1 306 ? -2.777 -12.945 -6.609 1 98.44 306 SER B C 1
ATOM 5347 O O . SER B 1 306 ? -2.146 -13.875 -6.105 1 98.44 306 SER B O 1
ATOM 5349 N N . GLN B 1 307 ? -2.279 -11.977 -7.18 1 97.81 307 GLN B N 1
ATOM 5350 C CA . GLN B 1 307 ? -0.828 -11.828 -7.184 1 97.81 307 GLN B CA 1
ATOM 5351 C C . GLN B 1 307 ? -0.281 -11.758 -5.762 1 97.81 307 GLN B C 1
ATOM 5353 O O . GLN B 1 307 ? 0.722 -12.398 -5.441 1 97.81 307 GLN B O 1
ATOM 5358 N N . ARG B 1 308 ? -0.915 -11 -4.965 1 97.69 308 ARG B N 1
ATOM 5359 C CA . ARG B 1 308 ? -0.502 -10.867 -3.572 1 97.69 308 ARG B CA 1
ATOM 5360 C C . ARG B 1 308 ? -0.598 -12.203 -2.846 1 97.69 308 ARG B C 1
ATOM 5362 O O . ARG B 1 308 ? 0.226 -12.508 -1.98 1 97.69 308 ARG B O 1
ATOM 5369 N N . ARG B 1 309 ? -1.595 -12.938 -3.146 1 97.88 309 ARG B N 1
ATOM 5370 C CA . ARG B 1 309 ? -1.774 -14.258 -2.553 1 97.88 309 ARG B CA 1
ATOM 5371 C C . ARG B 1 309 ? -0.598 -15.172 -2.885 1 97.88 309 ARG B C 1
ATOM 5373 O O . ARG B 1 309 ? -0.055 -15.836 -2.002 1 97.88 309 ARG B O 1
ATOM 5380 N N . VAL B 1 310 ? -0.174 -15.117 -4.086 1 97.62 310 VAL B N 1
ATOM 5381 C CA . VAL B 1 310 ? 0.948 -15.938 -4.527 1 97.62 310 VAL B CA 1
ATOM 5382 C C . VAL B 1 310 ? 2.229 -15.484 -3.834 1 97.62 310 VAL B C 1
ATOM 5384 O O . VAL B 1 310 ? 3.006 -16.297 -3.344 1 97.62 310 VAL B O 1
ATOM 5387 N N . GLU B 1 311 ? 2.395 -14.234 -3.793 1 96.25 311 GLU B N 1
ATOM 5388 C CA . GLU B 1 311 ? 3.574 -13.688 -3.137 1 96.25 311 GLU B CA 1
ATOM 5389 C C . GLU B 1 311 ? 3.605 -14.047 -1.656 1 96.25 311 GLU B C 1
ATOM 5391 O O . GLU B 1 311 ? 4.66 -14.383 -1.114 1 96.25 311 GLU B O 1
ATOM 5396 N N . PHE B 1 312 ? 2.496 -14.023 -1.014 1 97 312 PHE B N 1
ATOM 5397 C CA . PHE B 1 312 ? 2.383 -14.391 0.394 1 97 312 PHE B CA 1
ATOM 5398 C C . PHE B 1 312 ? 2.797 -15.836 0.615 1 97 312 PHE B C 1
ATOM 5400 O O . PHE B 1 312 ? 3.553 -16.141 1.541 1 97 312 PHE B O 1
ATOM 5407 N N . LEU B 1 313 ? 2.268 -16.641 -0.239 1 96.81 313 LEU B N 1
ATOM 5408 C CA . LEU B 1 313 ? 2.555 -18.062 -0.105 1 96.81 313 LEU B CA 1
ATOM 5409 C C . LEU B 1 313 ? 4.023 -18.344 -0.403 1 96.81 313 LEU B C 1
ATOM 5411 O O . LEU B 1 313 ? 4.625 -19.234 0.216 1 96.81 313 LEU B O 1
ATOM 5415 N N . GLU B 1 314 ? 4.551 -17.609 -1.331 1 95.62 314 GLU B N 1
ATOM 5416 C CA . GLU B 1 314 ? 5.969 -17.766 -1.644 1 95.62 314 GLU B CA 1
ATOM 5417 C C . GLU B 1 314 ? 6.844 -17.328 -0.471 1 95.62 314 GLU B C 1
ATOM 5419 O O . GLU B 1 314 ? 7.797 -18.031 -0.113 1 95.62 314 GLU B O 1
ATOM 5424 N N . ASP B 1 315 ? 6.469 -16.344 0.166 1 95.12 315 ASP B N 1
ATOM 5425 C CA . ASP B 1 315 ? 7.285 -15.758 1.227 1 95.12 315 ASP B CA 1
ATOM 5426 C C . ASP B 1 315 ? 7.055 -16.484 2.555 1 95.12 315 ASP B C 1
ATOM 5428 O O . ASP B 1 315 ? 7.988 -16.656 3.34 1 95.12 315 ASP B O 1
ATOM 5432 N N . PHE B 1 316 ? 5.789 -16.906 2.732 1 95.81 316 PHE B N 1
ATOM 5433 C CA . PHE B 1 316 ? 5.484 -17.312 4.102 1 95.81 316 PHE B CA 1
ATOM 5434 C C . PHE B 1 316 ? 4.672 -18.594 4.117 1 95.81 316 PHE B C 1
ATOM 5436 O O . PHE B 1 316 ? 4.402 -19.156 5.184 1 95.81 316 PHE B O 1
ATOM 5443 N N . GLY B 1 317 ? 4.305 -19.031 3.023 1 94.88 317 GLY B N 1
ATOM 5444 C CA . GLY B 1 317 ? 3.438 -20.203 2.971 1 94.88 317 GLY B CA 1
ATOM 5445 C C . GLY B 1 317 ? 4.082 -21.453 3.541 1 94.88 317 GLY B C 1
ATOM 5446 O O . GLY B 1 317 ? 5.297 -21.625 3.441 1 94.88 317 GLY B O 1
ATOM 5447 N N . SER B 1 318 ? 3.215 -22.344 4.02 1 93.44 318 SER B N 1
ATOM 5448 C CA . SER B 1 318 ? 3.701 -23.562 4.656 1 93.44 318 SER B CA 1
ATOM 5449 C C . SER B 1 318 ? 3.613 -24.75 3.705 1 93.44 318 SER B C 1
ATOM 5451 O O . SER B 1 318 ? 4.188 -25.812 3.971 1 93.44 318 SER B O 1
ATOM 5453 N N . SER B 1 319 ? 2.941 -24.547 2.586 1 94.25 319 SER B N 1
ATOM 5454 C CA . SER B 1 319 ? 2.67 -25.688 1.712 1 94.25 319 SER B CA 1
ATOM 5455 C C . SER B 1 319 ? 2.998 -25.359 0.26 1 94.25 319 SER B C 1
ATOM 5457 O O . SER B 1 319 ? 2.477 -24.391 -0.296 1 94.25 319 SER B O 1
ATOM 5459 N N . ILE B 1 320 ? 3.805 -26.234 -0.305 1 95.69 320 ILE B N 1
ATOM 5460 C CA . ILE B 1 320 ? 4.145 -26.062 -1.714 1 95.69 320 ILE B CA 1
ATOM 5461 C C . ILE B 1 320 ? 2.91 -26.312 -2.576 1 95.69 320 ILE B C 1
ATOM 5463 O O . ILE B 1 320 ? 2.736 -25.688 -3.623 1 95.69 320 ILE B O 1
ATOM 5467 N N . ASN B 1 321 ? 2.059 -27.188 -2.119 1 95.12 321 ASN B N 1
ATOM 5468 C CA . ASN B 1 321 ? 0.836 -27.484 -2.855 1 95.12 321 ASN B CA 1
ATOM 5469 C C . ASN B 1 321 ? -0.061 -26.266 -2.977 1 95.12 321 ASN B C 1
ATOM 5471 O O . ASN B 1 321 ? -0.601 -25.984 -4.047 1 95.12 321 ASN B O 1
ATOM 5475 N N . SER B 1 322 ? -0.175 -25.578 -1.85 1 95.88 322 SER B N 1
ATOM 5476 C CA . SER B 1 322 ? -0.987 -24.375 -1.854 1 95.88 322 SER B CA 1
ATOM 5477 C C . SER B 1 322 ? -0.407 -23.312 -2.797 1 95.88 322 SER B C 1
ATOM 5479 O O . SER B 1 322 ? -1.147 -22.656 -3.525 1 95.88 322 SER B O 1
ATOM 5481 N N . LEU B 1 323 ? 0.885 -23.234 -2.789 1 96.56 323 LEU B N 1
ATOM 5482 C CA . LEU B 1 323 ? 1.558 -22.266 -3.656 1 96.56 323 LEU B CA 1
ATOM 5483 C C . LEU B 1 323 ? 1.298 -22.594 -5.125 1 96.56 323 LEU B C 1
ATOM 5485 O O . LEU B 1 323 ? 0.919 -21.703 -5.898 1 96.56 323 LEU B O 1
ATOM 5489 N N . LEU B 1 324 ? 1.439 -23.859 -5.488 1 95.75 324 LEU B N 1
ATOM 5490 C CA . LEU B 1 324 ? 1.268 -24.281 -6.879 1 95.75 324 LEU B CA 1
ATOM 5491 C C . LEU B 1 324 ? -0.177 -24.094 -7.328 1 95.75 324 LEU B C 1
ATOM 5493 O O . LEU B 1 324 ? -0.429 -23.625 -8.438 1 95.75 324 LEU B O 1
ATOM 5497 N N . MET B 1 325 ? -1.042 -24.438 -6.441 1 96.12 325 MET B N 1
ATOM 5498 C CA . MET B 1 325 ? -2.461 -24.297 -6.754 1 96.12 325 MET B CA 1
ATOM 5499 C C . MET B 1 325 ? -2.822 -22.828 -6.992 1 96.12 325 MET B C 1
ATOM 5501 O O . MET B 1 325 ? -3.498 -22.5 -7.969 1 96.12 325 MET B O 1
ATOM 5505 N N . CYS B 1 326 ? -2.395 -21.984 -6.141 1 97.06 326 CYS B N 1
ATOM 5506 C CA . CYS B 1 326 ? -2.719 -20.562 -6.242 1 97.06 326 CYS B CA 1
ATOM 5507 C C . CYS B 1 326 ? -2.006 -19.922 -7.426 1 97.06 326 CYS B C 1
ATOM 5509 O O . CYS B 1 326 ? -2.529 -18.984 -8.039 1 97.06 326 CYS B O 1
ATOM 5511 N N . TYR B 1 327 ? -0.859 -20.422 -7.715 1 96.25 327 TYR B N 1
ATOM 5512 C CA . TYR B 1 327 ? -0.155 -19.953 -8.898 1 96.25 327 TYR B CA 1
ATOM 5513 C C . TYR B 1 327 ? -0.943 -20.266 -10.164 1 96.25 327 TYR B C 1
ATOM 5515 O O . TYR B 1 327 ? -1.078 -19.406 -11.047 1 96.25 327 TYR B O 1
ATOM 5523 N N . GLU B 1 328 ? -1.452 -21.453 -10.203 1 94.94 328 GLU B N 1
ATOM 5524 C CA . GLU B 1 328 ? -2.254 -21.859 -11.359 1 94.94 328 GLU B CA 1
ATOM 5525 C C . GLU B 1 328 ? -3.516 -21 -11.477 1 94.94 328 GLU B C 1
ATOM 5527 O O . GLU B 1 328 ? -3.889 -20.594 -12.578 1 94.94 328 GLU B O 1
ATOM 5532 N N . GLU B 1 329 ? -4.098 -20.797 -10.375 1 96.69 329 GLU B N 1
ATOM 5533 C CA . GLU B 1 329 ? -5.293 -19.969 -10.375 1 96.69 329 GLU B CA 1
ATOM 5534 C C . GLU B 1 329 ? -4.977 -18.547 -10.859 1 96.69 329 GLU B C 1
ATOM 5536 O O . GLU B 1 329 ? -5.766 -17.953 -11.594 1 96.69 329 GLU B O 1
ATOM 5541 N N . HIS B 1 330 ? -3.881 -18.031 -10.445 1 97.62 330 HIS B N 1
ATOM 5542 C CA . HIS B 1 330 ? -3.455 -16.703 -10.867 1 97.62 330 HIS B CA 1
ATOM 5543 C C . HIS B 1 330 ? -3.238 -16.641 -12.383 1 97.62 330 HIS B C 1
ATOM 5545 O O . HIS B 1 330 ? -3.648 -15.688 -13.039 1 97.62 330 HIS B O 1
ATOM 5551 N N . GLN B 1 331 ? -2.646 -17.703 -12.906 1 94.88 331 GLN B N 1
ATOM 5552 C CA . GLN B 1 331 ? -2.406 -17.781 -14.344 1 94.88 331 GLN B CA 1
ATOM 5553 C C . GLN B 1 331 ? -3.719 -17.781 -15.117 1 94.88 331 GLN B C 1
ATOM 5555 O O . GLN B 1 331 ? -3.824 -17.172 -16.188 1 94.88 331 GLN B O 1
ATOM 5560 N N . LYS B 1 332 ? -4.598 -18.484 -14.594 1 95.06 332 LYS B N 1
ATOM 5561 C CA . LYS B 1 332 ? -5.91 -18.516 -15.227 1 95.06 332 LYS B CA 1
ATOM 5562 C C . LYS B 1 332 ? -6.535 -17.125 -15.289 1 95.06 332 LYS B C 1
ATOM 5564 O O . LYS B 1 332 ? -7.133 -16.766 -16.297 1 95.06 332 LYS B O 1
ATOM 5569 N N . LEU B 1 333 ? -6.406 -16.391 -14.227 1 96.31 333 LEU B N 1
ATOM 5570 C CA . LEU B 1 333 ? -6.945 -15.031 -14.18 1 96.31 333 LEU B CA 1
ATOM 5571 C C . LEU B 1 333 ? -6.238 -14.125 -15.188 1 96.31 333 LEU B C 1
ATOM 5573 O O . LEU B 1 333 ? -6.883 -13.312 -15.859 1 96.31 333 LEU B O 1
ATOM 5577 N N . LEU B 1 334 ? -4.988 -14.281 -15.266 1 95.81 334 LEU B N 1
ATOM 5578 C CA . LEU B 1 334 ? -4.211 -13.5 -16.219 1 95.81 334 LEU B CA 1
ATOM 5579 C C . LEU B 1 334 ? -4.641 -13.797 -17.641 1 95.81 334 LEU B C 1
ATOM 5581 O O . LEU B 1 334 ? -4.758 -12.883 -18.469 1 95.81 334 LEU B O 1
ATOM 5585 N N . ASN B 1 335 ? -4.84 -15.031 -17.906 1 93 335 ASN B N 1
ATOM 5586 C CA . ASN B 1 335 ? -5.273 -15.445 -19.234 1 93 335 ASN B CA 1
ATOM 5587 C C . ASN B 1 335 ? -6.66 -14.898 -19.562 1 93 335 ASN B C 1
ATOM 5589 O O . ASN B 1 335 ? -6.926 -14.5 -20.703 1 93 335 ASN B O 1
ATOM 5593 N N . GLN B 1 336 ? -7.48 -14.922 -18.594 1 93.31 336 GLN B N 1
ATOM 5594 C CA . GLN B 1 336 ? -8.812 -14.352 -18.781 1 93.31 336 GLN B CA 1
ATOM 5595 C C . GLN B 1 336 ? -8.727 -12.883 -19.172 1 93.31 336 GLN B C 1
ATOM 5597 O O . GLN B 1 336 ? -9.461 -12.414 -20.047 1 93.31 336 GLN B O 1
ATOM 5602 N N . GLN B 1 337 ? -7.922 -12.148 -18.5 1 92.69 337 GLN B N 1
ATOM 5603 C CA . GLN B 1 337 ? -7.738 -10.727 -18.797 1 92.69 337 GLN B CA 1
ATOM 5604 C C . GLN B 1 337 ? -7.215 -10.516 -20.219 1 92.69 337 GLN B C 1
ATOM 5606 O O . GLN B 1 337 ? -7.66 -9.609 -20.922 1 92.69 337 GLN B O 1
ATOM 5611 N N . MET B 1 338 ? -6.285 -11.344 -20.578 1 90.69 338 MET B N 1
ATOM 5612 C CA . MET B 1 338 ? -5.699 -11.25 -21.906 1 90.69 338 MET B CA 1
ATOM 5613 C C . MET B 1 338 ? -6.75 -11.516 -22.984 1 90.69 338 MET B C 1
ATOM 5615 O O . MET B 1 338 ? -6.777 -10.844 -24.016 1 90.69 338 MET B O 1
ATOM 5619 N N . MET B 1 339 ? -7.496 -12.5 -22.781 1 89.44 339 MET B N 1
ATOM 5620 C CA . MET B 1 339 ? -8.547 -12.844 -23.719 1 89.44 339 MET B CA 1
ATOM 5621 C C . MET B 1 339 ? -9.57 -11.719 -23.844 1 89.44 339 MET B C 1
ATOM 5623 O O . MET B 1 339 ? -10.047 -11.422 -24.938 1 89.44 339 MET B O 1
ATOM 5627 N N . ARG B 1 340 ? -9.898 -11.172 -22.75 1 89.12 340 ARG B N 1
ATOM 5628 C CA . ARG B 1 340 ? -10.836 -10.055 -22.766 1 89.12 340 ARG B CA 1
ATOM 5629 C C . ARG B 1 340 ? -10.266 -8.867 -23.531 1 89.12 340 ARG B C 1
ATOM 5631 O O . ARG B 1 340 ? -10.992 -8.195 -24.266 1 89.12 340 ARG B O 1
ATOM 5638 N N . LYS B 1 341 ? -9.07 -8.609 -23.359 1 87.94 341 LYS B N 1
ATOM 5639 C CA . LYS B 1 341 ? -8.406 -7.516 -24.062 1 87.94 341 LYS B CA 1
ATOM 5640 C C . LYS B 1 341 ? -8.383 -7.762 -25.562 1 87.94 341 LYS B C 1
ATOM 5642 O O . LYS B 1 341 ? -8.594 -6.84 -26.359 1 87.94 341 LYS B O 1
ATOM 5647 N N . ARG B 1 342 ? -8.156 -8.992 -25.984 1 87.12 342 ARG B N 1
ATOM 5648 C CA . ARG B 1 342 ? -8.117 -9.367 -27.391 1 87.12 342 ARG B CA 1
ATOM 5649 C C . ARG B 1 342 ? -9.5 -9.234 -28.031 1 87.12 342 ARG B C 1
ATOM 5651 O O . ARG B 1 342 ? -9.617 -8.789 -29.172 1 87.12 342 ARG B O 1
ATOM 5658 N N . LEU B 1 343 ? -10.398 -9.594 -27.281 1 85.81 343 LEU B N 1
ATOM 5659 C CA . LEU B 1 343 ? -11.766 -9.492 -27.781 1 85.81 343 LEU B CA 1
ATOM 5660 C C . LEU B 1 343 ? -12.164 -8.039 -27.984 1 85.81 343 LEU B C 1
ATOM 5662 O O . LEU B 1 343 ? -12.875 -7.707 -28.938 1 85.81 343 LEU B O 1
ATOM 5666 N N . LEU B 1 344 ? -11.703 -7.199 -27.141 1 84.06 344 LEU B N 1
ATOM 5667 C CA . LEU B 1 344 ? -12.016 -5.777 -27.234 1 84.06 344 LEU B CA 1
ATOM 5668 C C . LEU B 1 344 ? -11.273 -5.141 -28.406 1 84.06 344 LEU B C 1
ATOM 5670 O O . LEU B 1 344 ? -11.789 -4.219 -29.047 1 84.06 344 LEU B O 1
ATOM 5674 N N . GLU B 1 345 ? -10.156 -5.656 -28.641 1 80 345 GLU B N 1
ATOM 5675 C CA . GLU B 1 345 ? -9.383 -5.133 -29.75 1 80 345 GLU B CA 1
ATOM 5676 C C . GLU B 1 345 ? -9.945 -5.609 -31.094 1 80 345 GLU B C 1
ATOM 5678 O O . GLU B 1 345 ? -9.875 -4.898 -32.094 1 80 345 GLU B O 1
ATOM 5683 N N . ASN B 1 346 ? -10.414 -6.848 -31.172 1 77.31 346 ASN B N 1
ATOM 5684 C CA . ASN B 1 346 ? -10.953 -7.402 -32.406 1 77.31 346 ASN B CA 1
ATOM 5685 C C . ASN B 1 346 ? -12.391 -6.953 -32.656 1 77.31 346 ASN B C 1
ATOM 5687 O O . ASN B 1 346 ? -12.93 -7.137 -33.75 1 77.31 346 ASN B O 1
ATOM 5691 N N . GLY B 1 347 ? -13.078 -6.488 -31.703 1 58.34 347 GLY B N 1
ATOM 5692 C CA . GLY B 1 347 ? -14.414 -5.973 -31.938 1 58.34 347 GLY B CA 1
ATOM 5693 C C . GLY B 1 347 ? -14.445 -4.473 -32.156 1 58.34 347 GLY B C 1
ATOM 5694 O O . GLY B 1 347 ? -13.453 -3.783 -31.938 1 58.34 347 GLY B O 1
#

Radius of gyration: 41.23 Å; Cα contacts (8 Å, |Δi|>4): 567; chains: 2; bounding box: 88×136×91 Å

Nearest PDB structures (foldseek):
  6g70-assembly1_A  TM=8.965E-01  e=5.034E-24  Mus musculus
  6g70-assembly1_B  TM=8.975E-01  e=3.629E-23  Mus musculus
  1w3b-assembly1_A  TM=4.657E-01  e=7.099E-06  Homo sapiens
  6eou-assembly1_A  TM=3.906E-01  e=1.339E-06  Homo sapiens
  8tar-assembly1_U  TM=4.104E-01  e=6.687E-03  Homo sapiens

Organism: Laticauda laticaudata (NCBI:txid8630)

Secondary structure (DSSP, 8-state):
--SGGGTHHHHHHHHHHHHHHHT--------------S---HHHHHHHHHHHHHHHHHHHHHHHHHHHHHHHH-S--S--SSPPPHHHHHHHHHHHHHHHHHS-HHHHHHHHHHHHHHTTT-HHHHHHHHHHHHTT-HHHHHHHHHHIIIII-TT-HHHHHHHHHHHHHTT-HHHHHHHHHHHHHHSTT-HHHHHHHHHHHHHTT-HHHHHHHHHHHHHHTTTSHHHHHHHHHHHHHHHHTS--HHHHHHHHHHHHHH-TT-HHHHHHHHHHHHHS-TTTTHHHHHHHHHHHHTSS--HHHHHHHHHHHHHHHHHH-S-HHHHHHHHHHHHHHHHHHHHHHHHHHH-/-TTHHHHHHHHHHHHHHHHHHHT--------------S---HHHHHHHHHHHHHHHHHHHHHHHHHHHHHHHH-S--S--SSPPPHHHHHHHHHHHHHHHHHS-HHHHHHHHHHHHHHTTT-HHHHHHHHHHHHTT-HHHHHHHHHHIIIII-TT-HHHHHHHHHHHHHTT-HHHHHHHHHHHHHHSTT-HHHHHHHHHHHHHTT-HHHHHHHHHHHHHHTTTSHHHHHHHHHHHHHHHHTS--HHHHHHHHHHHHHH-TT-HHHHHHHHHHHHHS-TTTTHHHHHHHHHHHHTSS--HHHHHHHHHHHHHHHHHH-S-HHHHHHHHHHHHHHHHHHHHHHHHHHH-

pLDDT: mean 87.32, std 20.23, range [24.86, 98.75]

Foldseek 3Di:
DVVVVVVVVVVVVVVVVVVVPPPPPPPPDDDPPDPPVDPPPPVVVVVVVVVVVVVVVVVVVVLVVVLVVLVVLQPDQAADPDDDDPSNVVSLVVNLVSCLVPHDPVVSLVSLVSVCRHVVQPVVSLVVNLVSCVVPPLVVSLVSLCCNCVPRNVQDVPSLLVSLVSCVVVVNLVVSLVSLVVSCVVPPDDPVSLVSNLVSCVVVVNNVVSLVSLVVVLVVQQLHPVSLVSLLVNLCCCCPVVVDLPVSLVSLVVSCVRVVQDLVSLVSNLVSLVVDDCVVSVVVNVVSLVSLLPTPYDLVSNLVSLVVVLVSCVVRNDDPVSNVVSVVVSVVSVVVVVVVVVVVVVD/DPPVVVVVVVVVVVVVVVVVPPPPPPPPDDDPPDPPPDPPPPVVVVVVVVVVVVVVVVVVVVLVVVLVVLVVLQPDQAADPDDDDPSSVVSLVVNLVSCLVPHDPVVSLVSLVSVCRHVVQPVVSLVVNLVSCVVPPLVVSLVSLCCNCVPRNVQDVPSLLVSLVSCVVVVNLVVSLVSLVVNCVVPPDDPVSLVSNLVSCVVVVNNVVSLVSLVVVLVVQQLHPVSLVSLLVNLCCCCPVVVDLPVSLVSLVVSCVRVVQDLVSLVSNLVSLVVDDCVVSVVVNVVSLVSLLPTPYDLVSNLVSLVVVLVSCVVRNDDPVSNVVSVVVSVVSVVVVVVVVVVVVVD

Sequence (694 aa):
ASTQNLQNCKAYKLEIWHICSSLVPSISLISPLLPFQGALDPEKLIEQSISIRQQIFSHNEAEVSKRWNFEDGIKRPYFHVKPLERAQLRNWRDYLDFEIVSGSHERTIVLFERCVIACALYEEFWIKYIRYLENHSIAGARSVFQRACCYHLPRKPNIHLLWAAFEEKQGEVEEARRILKTFEDYVPGLVMVRLRRVSLERRLGNMDMAEALLMEAIRDNEGMPISSFYSVKLARQVLKVQKNLAKARKILLEALEKDPDNAKLYANLLEMEFSADVRQNEGNTMSSFDRALTSGLPLETKIIFSQRRVEFLEDFGSSINSLLMCYEEHQKLLNQQMMRKRLLENGASTQNLQNCKAYKLEIWHICSSLVPSISLISPLLPFQGALDPEKLIEQSISIRQQIFSHNEAEVSKRWNFEDGIKRPYFHVKPLERAQLRNWRDYLDFEIVSGSHERTIVLFERCVIACALYEEFWIKYIRYLENHSIAGARSVFQRACCYHLPRKPNIHLLWAAFEEKQGEVEEARRILKTFEDYVPGLVMVRLRRVSLERRLGNMDMAEALLMEAIRDNEGMPISSFYSVKLARQVLKVQKNLAKARKILLEALEKDPDNAKLYANLLEMEFSADVRQNEGNTMSSFDRALTSGLPLETKIIFSQRRVEFLEDFGSSINSLLMCYEEHQKLLNQQMMRKRLLENG

Solvent-accessible surface area (backbone atoms only — not comparable to full-atom values): 38010 Å² total; per-residue (Å²): 124,77,74,66,63,54,56,63,58,55,53,60,54,52,56,54,52,56,60,65,60,65,70,60,69,80,76,74,77,79,68,84,68,73,83,68,77,71,82,72,55,66,65,54,54,50,49,50,50,48,49,52,51,48,48,52,47,49,50,49,49,51,54,50,50,53,48,46,54,42,57,69,51,57,83,60,75,55,66,59,93,65,80,76,53,70,67,46,52,50,41,53,51,51,43,51,53,49,29,68,74,74,44,53,72,68,58,35,51,52,48,48,57,47,45,48,44,34,38,47,80,42,63,68,59,54,53,53,49,32,58,57,25,59,78,74,30,61,69,56,21,52,51,48,45,47,47,43,38,72,70,54,37,66,82,48,63,66,65,49,52,50,45,22,49,50,30,41,74,72,66,36,50,68,58,18,50,48,49,49,51,50,45,42,71,72,51,66,89,49,64,69,56,56,49,48,53,27,34,51,30,44,54,72,66,35,53,67,60,23,51,48,51,37,51,49,50,25,63,75,30,60,95,41,74,65,17,52,52,34,37,51,54,45,23,48,44,33,32,60,74,64,64,32,59,71,62,20,50,52,44,46,51,56,45,36,72,77,41,61,65,43,66,65,59,49,52,50,50,40,52,56,37,62,67,43,57,50,76,84,32,40,65,62,37,50,51,46,48,49,52,50,62,72,42,78,50,55,67,73,58,34,48,53,51,39,49,49,48,36,51,45,32,51,74,63,36,78,44,71,65,57,36,53,52,45,44,52,53,39,50,52,51,53,49,50,54,51,51,52,51,49,51,57,68,75,95,126,75,71,67,62,57,56,62,59,55,51,59,53,52,55,53,53,56,60,64,60,65,70,59,67,81,74,74,77,78,70,84,68,75,84,67,77,71,83,72,54,66,66,56,54,51,50,49,50,47,49,51,51,48,48,53,47,49,49,52,49,51,52,50,50,52,48,47,54,44,56,68,50,58,83,58,76,55,66,57,92,66,79,79,54,72,68,46,53,50,40,52,53,52,43,52,53,49,28,68,74,72,44,52,71,68,57,35,50,53,48,48,57,48,45,48,44,34,38,48,81,43,62,67,59,54,53,51,48,33,59,57,25,59,78,73,31,62,69,57,21,52,51,49,44,48,50,42,38,72,69,53,38,67,81,47,62,66,65,46,53,50,45,22,50,52,30,42,74,72,65,36,50,67,58,18,50,49,48,49,52,52,45,41,72,73,50,67,91,48,64,69,55,56,49,48,51,29,32,52,29,43,55,72,66,36,52,68,60,22,50,49,52,36,52,47,50,25,62,76,30,61,96,41,74,66,17,51,52,34,37,50,53,45,23,49,44,32,33,63,74,66,63,32,58,71,61,19,50,51,44,46,52,56,44,37,72,77,42,60,67,45,66,66,59,50,51,50,50,40,51,56,36,62,67,43,57,50,78,84,32,40,65,61,36,51,50,45,48,49,53,49,63,70,42,77,51,56,66,75,59,33,48,53,50,38,50,49,50,37,51,46,31,50,75,62,38,78,44,69,65,58,36,54,53,45,44,51,52,37,49,51,51,52,48,51,53,51,50,52,51,49,50,59,68,76,95